Protein 1I7A (pdb70)

CATH classification: 2.30.29.30

Foldseek 3Di:
DDAPDKDWWWKWKDVTDTQAPDIWMWGWHQDVVVRFIWIWTADPPGTSGTGTQELPKAKADPDLQKIWIAGVVVGMIMMTGHPGSVVVVVVRVVSVVRRVSND/DDFPDKDWWFKWKDVIDGDEPDIWMWTWHQDPVVRFIWIWTAHPPGISGTATQELVKAWADPDLFKIKIARVVVRMIMMTGHPHSVRVVVVNVVSVVRNVSHD/DDFPDKDWWFKWKVVTDTDEPGIWMWTWHQPVVVGAIWIWTAHPPGTRGTATQELVWAKAAPDLFKIWTDGVVVRMIMMTGHPGSVRVVVVRVVSNVRHVPHD/DDFPDKDWWFKWKDVTDTQEPHTFMWTWHQPVPVRFIFIWTAHPPGISGTATQELVKAWADDDQQKIKIDGVVVRMIMMTGHPHSVVVVVVRVSSNVRHVVSD

Solvent-accessible surface area: 23258 Å² total

Radius of gyration: 25.82 Å; Cα contacts (8 Å, |Δi|>4): 892; chains: 5; bounding box: 64×58×63 Å

InterPro domains:
  IPR000697 WH1/EVH1 domain [PF00568] (4-106)
  IPR000697 WH1/EVH1 domain [PS50229] (1-110)
  IPR000697 WH1/EVH1 domain [SM00461] (1-107)
  IPR011993 PH-like domain superfamily [G3DSA:2.30.29.30] (1-115)
  IPR044100 Homer, EVH1 domain [cd01206] (3-111)
  IPR045027 Homer family [PTHR10918] (2-352)

Organism: Mus musculus (NCBI:txid10090)

GO terms:
  GO:0032426 stereocilium tip (C, IDA)
  GO:0007605 sensory perception of sound (P, IM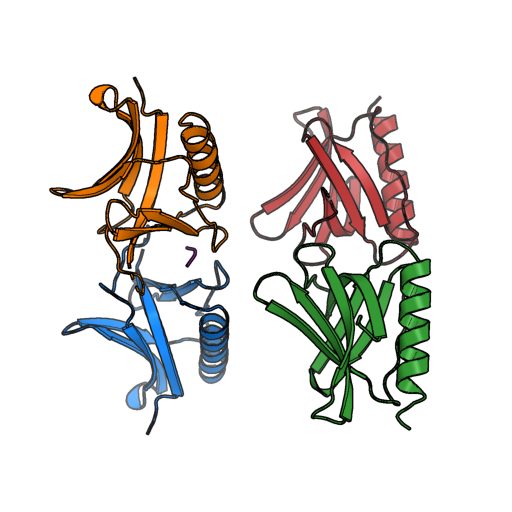P)
  GO:0045177 apical part of cell (C, IDA)
  GO:0003779 actin binding (F, IDA)
  GO:0030160 synaptic receptor adaptor activity (F, IDA)
  GO:0008277 regulation of G protein-coupled receptor signaling pathway (P, IDA)
  GO:0007216 G protein-coupled glutamate receptor signaling pathway (P, TAS)
  GO:0005737 cytoplasm (C, IMP)
  GO:0019722 calcium-mediated signaling (P, IMP)
  GO:0048148 behavioral response to cocaine (P, IMP)
  GO:0005515 protein binding (F, IPI)
  GO:0098978 glutamatergic synapse (C, IDA)
  GO:0014069 postsynaptic density (C, IDA)

Secondary structure (DSSP, 8-state):
---SEEEEEEEEE---EE--SS-EEEEEEEETTTTEEEEEEEETTEEEEEEEE-TT--EEESSSSEEEEEETTTTEEEEEE-SSHHHHHHHHHHHHHHHHHH-/---SEEEEEEEEE---EE-SSS-EEEEEEEETTTTEEEEEEEETTEEEEEEE--TT--EEE-SSSEEEEEEGGGTEEEEEE-SSHHHHHHHHHHHHHHHHTT-/---SEEEEEEEEE---EE-SSS-EEEEEEEETTTTEEEEEEEETTEEEEEEE--TT--EEEEETTEEEEEETTTTEEEEEEESSHHHHHHHHHHHHHHHTT--/---SEEEEEEEEE---EE-SSS-EEEEEEEETTTTEEEEEEEETTEEEEEEE--TT--EEE-SSSEEEEEETTTTEEEEEE-SSHHHHHHHHHHHHHHHHHH-/---

Sequence (415 aa):
EQPIFTTRAHVFQINWVPASKQAVTVSYFYDVTRNSYRIISVDGAKVIINSTITPNMTFTKTSQKFGQWADSRANTVFGLGFSSELQLTKFAEKFQEVREAAREQPIFTTRAHVFQINWVPASKQAVTVSYFYDVTRNSYRIISVDGAKVIINSTITPNMTFTKTSQKFGQWADSRANTVFGLGFSSELQLTKFAEKFQEVREAAREQPIFTTRAHVFQINWVPASKQAVTVSYFYDVTRNSYRIISVDGAKVIINSTITPNMTFTKTSQKFGQWADSRANTVFGLGFSSELQLTKFAEKFQEVREAAREQPIFTTRAHVFQINWVPASKQAVTVSYFYDVTRNSYRIISVDGAKVIINSTITPNMTFTKTSQKFGQWADSRANTVFGLGFSSELQLTKFAEKFQEVREAARFAF

Nearest PDB structures (foldseek):
  1i7a-assembly4_D  TM=1.002E+00  e=2.017E-18  Mus musculus
  5zz9-assembly3_C  TM=9.750E-01  e=4.667E-17  Mus musculus
  1ddw-assembly1_A  TM=9.774E-01  e=1.980E-15  Rattus norvegicus
  2p8v-assembly1_A  TM=9.793E-01  e=1.034E-14  Homo sapiens
  1ddv-assembly1_A  TM=9.913E-01  e=1.897E-14  Rattus norvegicus

B-factor: mean 44.27, std 12.74, range [18.17, 91.89]

Structure (mmCIF, N/CA/C/O backbone):
data_1I7A
#
_entry.id   1I7A
#
_cell.length_a   64.716
_cell.length_b   50.014
_cell.length_c   73.098
_cell.angle_alpha   90.00
_cell.angle_beta   101.19
_cell.angle_gamma   90.00
#
_symmetry.space_group_name_H-M   'P 1 21 1'
#
loop_
_entity.id
_entity.type
_entity.pdbx_description
1 polymer 'HOMER 2B'
2 polymer PHE-ALA-PHE
3 non-polymer 'CITRATE ANION'
4 non-polymer PHENYLALANINE
5 water water
#
loop_
_atom_site.group_PDB
_atom_site.id
_atom_site.type_symbol
_atom_site.label_atom_id
_atom_site.label_alt_id
_atom_site.label_comp_id
_atom_site.label_asym_id
_atom_site.label_entity_id
_atom_site.label_seq_id
_atom_site.pdbx_PDB_ins_code
_atom_site.Cartn_x
_atom_site.Cartn_y
_atom_site.Cartn_z
_atom_site.occupancy
_atom_site.B_iso_or_equiv
_atom_site.auth_seq_id
_atom_site.auth_comp_id
_atom_site.auth_asym_id
_atom_site.auth_atom_id
_atom_site.pdbx_PDB_model_num
ATOM 1 N N . GLU A 1 3 ? 36.807 -1.679 45.320 1.00 66.48 3 GLU A N 1
ATOM 2 C CA . GLU A 1 3 ? 36.651 -0.693 46.428 1.00 66.61 3 GLU A CA 1
ATOM 3 C C . GLU A 1 3 ? 35.349 0.095 46.304 1.00 66.85 3 GLU A C 1
ATOM 4 O O . GLU A 1 3 ? 34.788 0.548 47.300 1.00 66.70 3 GLU A O 1
ATOM 10 N N . GLN A 1 4 ? 34.873 0.263 45.075 1.00 66.44 4 GLN A N 1
ATOM 11 C CA . GLN A 1 4 ? 33.635 0.993 44.834 1.00 64.06 4 GLN A CA 1
ATOM 12 C C . GLN A 1 4 ? 32.543 -0.014 44.484 1.00 59.60 4 GLN A C 1
ATOM 13 O O . GLN A 1 4 ? 32.835 -1.118 44.025 1.00 60.98 4 GLN A O 1
ATOM 19 N N . PRO A 1 5 ? 31.269 0.348 44.704 1.00 54.83 5 PRO A N 1
ATOM 20 C CA . PRO A 1 5 ? 30.187 -0.584 44.378 1.00 50.81 5 PRO A CA 1
ATOM 21 C C . PRO A 1 5 ? 30.124 -0.801 42.870 1.00 48.22 5 PRO A C 1
ATOM 22 O O . PRO A 1 5 ? 30.686 -0.023 42.095 1.00 45.53 5 PRO A O 1
ATOM 26 N N . ILE A 1 6 ? 29.441 -1.859 42.459 1.00 45.46 6 ILE A N 1
ATOM 27 C CA . ILE A 1 6 ? 29.293 -2.146 41.043 1.00 44.63 6 ILE A CA 1
ATOM 28 C C . ILE A 1 6 ? 28.815 -0.859 40.384 1.00 43.40 6 ILE A C 1
ATOM 29 O O . ILE A 1 6 ? 29.324 -0.449 39.345 1.00 43.77 6 ILE A O 1
ATOM 34 N N . PHE A 1 7 ? 27.827 -0.228 41.011 1.00 41.76 7 PHE A N 1
ATOM 35 C CA . PHE A 1 7 ? 27.246 1.011 40.510 1.00 39.40 7 PHE A CA 1
ATOM 36 C C . PHE A 1 7 ? 26.647 1.791 41.676 1.00 39.24 7 PHE A C 1
ATOM 37 O O . PHE A 1 7 ? 26.094 1.204 42.607 1.00 38.42 7 PHE A O 1
ATOM 45 N N . THR A 1 8 ? 26.741 3.113 41.619 1.00 39.17 8 THR A N 1
ATOM 46 C CA . THR A 1 8 ? 26.199 3.946 42.681 1.00 40.92 8 THR A CA 1
ATOM 47 C C . THR A 1 8 ? 25.637 5.253 42.128 1.00 38.99 8 THR A C 1
ATOM 48 O O . THR A 1 8 ? 26.193 5.856 41.209 1.00 40.35 8 THR A O 1
ATOM 52 N N . THR A 1 9 ? 24.519 5.689 42.688 1.00 36.94 9 THR A N 1
ATOM 53 C CA . THR A 1 9 ? 23.892 6.909 42.222 1.00 33.60 9 THR A CA 1
ATOM 54 C C . THR A 1 9 ? 23.102 7.546 43.337 1.00 32.61 9 THR A C 1
ATOM 55 O O . THR A 1 9 ? 23.100 7.053 44.466 1.00 34.06 9 THR A O 1
ATOM 59 N N . ARG A 1 10 ? 22.436 8.648 43.018 1.00 33.61 10 ARG A N 1
ATOM 60 C CA . ARG A 1 10 ? 21.623 9.359 43.991 1.00 34.84 10 ARG A CA 1
ATOM 61 C C . ARG A 1 10 ? 20.259 9.706 43.416 1.00 33.81 10 ARG A C 1
ATOM 62 O O . ARG A 1 10 ? 20.143 10.144 42.271 1.00 36.69 10 ARG A O 1
ATOM 70 N N . ALA A 1 11 ? 19.224 9.498 44.218 1.00 29.96 11 ALA A N 1
ATOM 71 C CA . ALA A 1 11 ? 17.868 9.760 43.775 1.00 28.28 11 ALA A CA 1
ATOM 72 C C . ALA A 1 11 ? 16.895 9.813 44.937 1.00 27.37 11 ALA A C 1
ATOM 73 O O . ALA A 1 11 ? 17.260 9.572 46.090 1.00 25.69 11 ALA A O 1
ATOM 75 N N . HIS A 1 12 ? 15.649 10.131 44.607 1.00 25.24 12 HIS A N 1
ATOM 76 C CA . HIS A 1 12 ? 14.578 10.162 45.582 1.00 26.13 12 HIS A CA 1
ATOM 77 C C . HIS A 1 12 ? 13.891 8.795 45.513 1.00 27.51 12 HIS A C 1
ATOM 78 O O . HIS A 1 12 ? 13.645 8.239 44.421 1.00 22.61 12 HIS A O 1
ATOM 85 N N . VAL A 1 13 ? 13.589 8.260 46.690 1.00 27.94 13 VAL A N 1
ATOM 86 C CA . VAL A 1 13 ? 12.977 6.950 46.801 1.00 26.93 13 VAL A CA 1
ATOM 87 C C . VAL A 1 13 ? 11.513 6.998 47.203 1.00 29.98 13 VAL A C 1
ATOM 88 O O . VAL A 1 13 ? 11.141 7.713 48.125 1.00 26.40 13 VAL A O 1
ATOM 92 N N . PHE A 1 14 ? 10.690 6.235 46.484 1.00 29.93 14 PHE A N 1
ATOM 93 C CA . PHE A 1 14 ? 9.268 6.160 46.758 1.00 32.21 14 PHE A CA 1
ATOM 94 C C . PHE A 1 14 ? 8.862 4.694 46.854 1.00 35.14 14 PHE A C 1
ATOM 95 O O . PHE A 1 14 ? 9.549 3.829 46.319 1.00 34.98 14 PHE A O 1
ATOM 103 N N . GLN A 1 15 ? 7.754 4.413 47.536 1.00 36.34 15 GLN A N 1
ATOM 104 C CA . GLN A 1 15 ? 7.280 3.036 47.682 1.00 38.83 15 GLN A CA 1
ATOM 105 C C . GLN A 1 15 ? 5.798 3.011 47.475 1.00 38.25 15 GLN A C 1
ATOM 106 O O . GLN A 1 15 ? 5.137 4.039 47.596 1.00 36.82 15 GLN A O 1
ATOM 112 N N . ILE A 1 16 ? 5.280 1.820 47.197 1.00 38.64 16 ILE A N 1
ATOM 113 C CA . ILE A 1 16 ? 3.855 1.616 47.024 1.00 39.96 16 ILE A CA 1
ATOM 114 C C . ILE A 1 16 ? 3.319 0.916 48.273 1.00 42.43 16 ILE A C 1
ATOM 115 O O . ILE A 1 16 ? 3.611 -0.259 48.514 1.00 44.87 16 ILE A O 1
ATOM 120 N N . ASN A 1 23 ? -1.017 4.205 46.227 1.00 48.47 23 ASN A N 1
ATOM 121 C CA . ASN A 1 23 ? -0.323 5.271 45.512 1.00 45.35 23 ASN A CA 1
ATOM 122 C C . ASN A 1 23 ? 1.072 5.434 46.124 1.00 43.94 23 ASN A C 1
ATOM 123 O O . ASN A 1 23 ? 1.346 4.939 47.229 1.00 42.04 23 ASN A O 1
ATOM 128 N N . TRP A 1 24 ? 1.951 6.120 45.402 1.00 37.20 24 TRP A N 1
ATOM 129 C CA . TRP A 1 24 ? 3.312 6.339 45.868 1.00 34.58 24 TRP A CA 1
ATOM 130 C C . TRP A 1 24 ? 3.386 7.112 47.164 1.00 34.65 24 TRP A C 1
ATOM 131 O O . TRP A 1 24 ? 2.552 7.973 47.454 1.00 35.05 24 TRP A O 1
ATOM 142 N N . VAL A 1 25 ? 4.419 6.813 47.931 1.00 33.00 25 VAL A N 1
ATOM 143 C CA . VAL A 1 25 ? 4.658 7.486 49.192 1.00 35.55 25 VAL A CA 1
ATOM 144 C C . VAL A 1 25 ? 6.163 7.732 49.216 1.00 34.05 25 VAL A C 1
ATOM 145 O O . VAL A 1 25 ? 6.933 6.912 48.736 1.00 38.25 25 VAL A O 1
ATOM 149 N N . PRO A 1 26 ? 6.603 8.887 49.721 1.00 32.60 26 PRO A N 1
ATOM 150 C CA . PRO A 1 26 ? 8.049 9.097 49.730 1.00 31.02 26 PRO A CA 1
ATOM 151 C C . PRO A 1 26 ? 8.706 8.209 50.779 1.00 33.09 26 PRO A C 1
ATOM 152 O O . PRO A 1 26 ? 8.181 8.043 51.879 1.00 32.40 26 PRO A O 1
ATOM 156 N N . ALA A 1 27 ? 9.847 7.625 50.436 1.00 32.08 27 ALA A N 1
ATOM 157 C CA . ALA A 1 27 ? 10.548 6.752 51.370 1.00 34.29 27 ALA A CA 1
ATOM 158 C C . ALA A 1 27 ? 11.784 7.435 51.928 1.00 34.49 27 ALA A C 1
ATOM 159 O O . ALA A 1 27 ? 12.338 6.991 52.924 1.00 34.74 27 ALA A O 1
ATOM 161 N N . SER A 1 28 ? 12.213 8.514 51.278 1.00 37.54 28 SER A N 1
ATOM 162 C CA . SER A 1 28 ? 13.389 9.259 51.712 1.00 39.41 28 SER A CA 1
ATOM 163 C C . SER A 1 28 ? 13.070 10.756 51.793 1.00 41.84 28 SER A C 1
ATOM 164 O O . SER A 1 28 ? 12.561 11.354 50.845 1.00 41.15 28 SER A O 1
ATOM 167 N N . LYS A 1 29 ? 13.372 11.348 52.941 1.00 44.08 29 LYS A N 1
ATOM 168 C CA . LYS A 1 29 ? 13.122 12.764 53.174 1.00 43.84 29 LYS A CA 1
ATOM 169 C C . LYS A 1 29 ? 13.887 13.615 52.170 1.00 41.05 29 LYS A C 1
ATOM 170 O O . LYS A 1 29 ? 13.624 14.807 52.035 1.00 41.72 29 LYS A O 1
ATOM 176 N N . GLN A 1 30 ? 14.833 12.996 51.468 1.00 39.78 30 GLN A N 1
ATOM 177 C CA . GLN A 1 30 ? 15.651 13.693 50.476 1.00 38.59 30 GLN A CA 1
ATOM 178 C C . GLN A 1 30 ? 16.330 12.710 49.521 1.00 37.74 30 GLN A C 1
ATOM 179 O O . GLN A 1 30 ? 16.172 11.495 49.646 1.00 37.66 30 GLN A O 1
ATOM 185 N N . ALA A 1 31 ? 17.091 13.239 48.565 1.00 36.85 31 ALA A N 1
ATOM 186 C CA . ALA A 1 31 ? 17.807 12.387 47.620 1.00 36.56 31 ALA A CA 1
ATOM 187 C C . ALA A 1 31 ? 18.887 11.630 48.388 1.00 37.28 31 ALA A C 1
ATOM 188 O O . ALA A 1 31 ? 19.637 12.225 49.154 1.00 36.58 31 ALA A O 1
ATOM 190 N N . VAL A 1 32 ? 18.950 10.318 48.189 1.00 34.59 32 VAL A N 1
ATOM 191 C CA . VAL A 1 32 ? 19.931 9.493 48.875 1.00 32.94 32 VAL A CA 1
ATOM 192 C C . VAL A 1 32 ? 20.755 8.674 47.902 1.00 34.27 32 VAL A C 1
ATOM 193 O O . VAL A 1 32 ? 20.501 8.654 46.697 1.00 34.96 32 VAL A O 1
ATOM 197 N N . THR A 1 33 ? 21.744 7.978 48.443 1.00 32.86 33 THR A N 1
ATOM 198 C CA . THR A 1 33 ? 22.602 7.139 47.633 1.00 31.19 33 THR A CA 1
ATOM 199 C C . THR A 1 33 ? 21.909 5.800 47.438 1.00 27.92 33 THR A C 1
ATOM 200 O O . THR A 1 33 ? 21.310 5.279 48.366 1.00 26.68 33 THR A O 1
ATOM 204 N N . VAL A 1 34 ? 21.973 5.269 46.219 1.00 30.11 34 VAL A N 1
ATOM 205 C CA . VAL A 1 34 ? 21.399 3.961 45.886 1.00 25.76 34 VAL A CA 1
ATOM 206 C C . VAL A 1 34 ? 22.516 3.201 45.135 1.00 28.16 34 VAL A C 1
ATOM 207 O O . VAL A 1 34 ? 23.086 3.727 44.168 1.00 24.96 34 VAL A O 1
ATOM 211 N N . SER A 1 35 ? 22.828 1.979 45.582 1.00 25.34 35 SER A N 1
ATOM 212 C CA . SER A 1 35 ? 23.907 1.180 44.986 1.00 25.16 35 SER A CA 1
ATOM 213 C C . SER A 1 35 ? 23.625 -0.300 44.771 1.00 28.05 35 SER A C 1
ATOM 214 O O . SER A 1 35 ? 22.779 -0.905 45.447 1.00 26.74 35 SER A O 1
ATOM 217 N N . TYR A 1 36 ? 24.380 -0.882 43.839 1.00 27.57 36 TYR A N 1
ATOM 218 C CA . TYR A 1 36 ? 24.274 -2.304 43.530 1.00 28.21 36 TYR A CA 1
ATOM 219 C C . TYR A 1 36 ? 25.428 -3.036 44.211 1.00 27.47 36 TYR A C 1
ATOM 220 O O . TYR A 1 36 ? 26.573 -2.639 44.074 1.00 27.31 36 TYR A O 1
ATOM 229 N N . PHE A 1 37 ? 25.122 -4.104 44.936 1.00 27.99 37 PHE A N 1
ATOM 230 C CA . PHE A 1 37 ? 26.157 -4.885 45.604 1.00 29.82 37 PHE A CA 1
ATOM 231 C C . PHE A 1 37 ? 26.017 -6.350 45.248 1.00 30.32 37 PHE A C 1
ATOM 232 O O . PHE A 1 37 ? 24.925 -6.835 44.958 1.00 32.21 37 PHE A O 1
ATOM 240 N N . TYR A 1 38 ? 27.134 -7.060 45.265 1.00 30.82 38 TYR A N 1
ATOM 241 C CA . TYR A 1 38 ? 27.096 -8.473 44.974 1.00 32.24 38 TYR A CA 1
ATOM 242 C C . TYR A 1 38 ? 27.014 -9.222 46.309 1.00 32.11 38 TYR A C 1
ATOM 243 O O . TYR A 1 38 ? 27.939 -9.193 47.111 1.00 29.71 38 TYR A O 1
ATOM 252 N N . ASP A 1 39 ? 25.872 -9.858 46.545 1.00 35.89 39 ASP A N 1
ATOM 253 C CA . ASP A 1 39 ? 25.626 -10.622 47.759 1.00 38.16 39 ASP A CA 1
ATOM 254 C C . ASP A 1 39 ? 26.353 -11.959 47.632 1.00 41.32 39 ASP A C 1
ATOM 255 O O . ASP A 1 39 ? 25.845 -12.902 47.020 1.00 42.71 39 ASP A O 1
ATOM 260 N N . VAL A 1 40 ? 27.543 -12.027 48.216 1.00 43.32 40 VAL A N 1
ATOM 261 C CA . VAL A 1 40 ? 28.385 -13.219 48.168 1.00 45.27 40 VAL A CA 1
ATOM 262 C C . VAL A 1 40 ? 27.707 -14.510 48.606 1.00 45.81 40 VAL A C 1
ATOM 263 O O . VAL A 1 40 ? 27.598 -15.458 47.831 1.00 45.93 40 VAL A O 1
ATOM 267 N N . THR A 1 41 ? 27.269 -14.545 49.858 1.00 48.04 41 THR A N 1
ATOM 268 C CA . THR A 1 41 ? 26.640 -15.737 50.405 1.00 49.29 41 THR A CA 1
ATOM 269 C C . THR A 1 41 ? 25.398 -16.183 49.633 1.00 50.56 41 THR A C 1
ATOM 270 O O . THR A 1 41 ? 25.176 -17.382 49.457 1.00 53.11 41 THR A O 1
ATOM 274 N N . ARG A 1 42 ? 24.603 -15.229 49.152 1.00 47.93 42 ARG A N 1
ATOM 275 C CA . ARG A 1 42 ? 23.384 -15.564 48.423 1.00 45.65 42 ARG A CA 1
ATOM 276 C C . ARG A 1 42 ? 23.569 -15.798 46.925 1.00 42.01 42 ARG A C 1
ATOM 277 O O . ARG A 1 42 ? 22.660 -16.280 46.266 1.00 40.45 42 ARG A O 1
ATOM 285 N N . ASN A 1 43 ? 24.734 -15.454 46.385 1.00 43.30 43 ASN A N 1
ATOM 286 C CA . ASN A 1 43 ? 24.999 -15.652 44.957 1.00 44.12 43 ASN A CA 1
ATOM 287 C C . ASN A 1 43 ? 24.016 -14.876 44.080 1.00 42.59 43 ASN A C 1
ATOM 288 O O . ASN A 1 43 ? 23.434 -15.411 43.136 1.00 44.79 43 ASN A O 1
ATOM 293 N N . SER A 1 44 ? 23.835 -13.606 44.405 1.00 40.49 44 SER A N 1
ATOM 294 C CA . SER A 1 44 ? 22.937 -12.750 43.655 1.00 35.88 44 SER A CA 1
ATOM 295 C C . SER A 1 44 ? 23.285 -11.299 43.928 1.00 35.22 44 SER A C 1
ATOM 296 O O . SER A 1 44 ? 24.105 -11.000 44.808 1.00 29.35 44 SER A O 1
ATOM 299 N N . TYR A 1 45 ? 22.675 -10.400 43.162 1.00 32.61 45 TYR A N 1
ATOM 300 C CA . TYR A 1 45 ? 22.914 -8.982 43.343 1.00 30.56 45 TYR A CA 1
ATOM 301 C C . TYR A 1 45 ? 21.780 -8.341 44.122 1.00 30.59 45 TYR A C 1
ATOM 302 O O . TYR A 1 45 ? 20.621 -8.762 44.037 1.00 28.08 45 TYR A O 1
ATOM 311 N N . ARG A 1 46 ? 22.120 -7.321 44.897 1.00 26.55 46 ARG A N 1
ATOM 312 C CA . ARG A 1 46 ? 21.114 -6.636 45.689 1.00 25.25 46 ARG A CA 1
ATOM 313 C C . ARG A 1 46 ? 21.288 -5.136 45.593 1.00 23.47 46 ARG A C 1
ATOM 314 O O . ARG A 1 46 ? 22.402 -4.639 45.610 1.00 21.58 46 ARG A O 1
ATOM 322 N N . ILE A 1 47 ? 20.173 -4.428 45.469 1.00 22.66 47 ILE A N 1
ATOM 323 C CA . ILE A 1 47 ? 20.186 -2.985 45.425 1.00 23.06 47 ILE A CA 1
ATOM 324 C C . ILE A 1 47 ? 19.958 -2.507 46.866 1.00 23.44 47 ILE A C 1
ATOM 325 O O . ILE A 1 47 ? 18.939 -2.829 47.483 1.00 22.12 47 ILE A O 1
ATOM 330 N N . ILE A 1 48 ? 20.905 -1.740 47.399 1.00 22.69 48 ILE A N 1
ATOM 331 C CA . ILE A 1 48 ? 20.784 -1.266 48.781 1.00 24.47 48 ILE A CA 1
ATOM 332 C C . ILE A 1 48 ? 20.874 0.244 48.908 1.00 21.90 48 ILE A C 1
ATOM 333 O O . ILE A 1 48 ? 21.764 0.864 48.349 1.00 23.59 48 ILE A O 1
ATOM 338 N N . SER A 1 49 ? 19.954 0.823 49.672 1.00 25.65 49 SER A N 1
ATOM 339 C CA . SER A 1 49 ? 19.910 2.273 49.896 1.00 23.77 49 SER A CA 1
ATOM 340 C C . SER A 1 49 ? 19.548 2.536 51.353 1.00 22.34 49 SER A C 1
ATOM 341 O O . SER A 1 49 ? 18.552 2.013 51.842 1.00 23.04 49 SER A O 1
ATOM 344 N N . VAL A 1 50 ? 20.365 3.311 52.056 1.00 25.44 50 VAL A N 1
ATOM 345 C CA . VAL A 1 50 ? 20.057 3.615 53.459 1.00 30.17 50 VAL A CA 1
ATOM 346 C C . VAL A 1 50 ? 19.896 5.123 53.657 1.00 34.60 50 VAL A C 1
ATOM 347 O O . VAL A 1 50 ? 20.427 5.932 52.889 1.00 32.22 50 VAL A O 1
ATOM 351 N N . ASP A 1 51 ? 19.141 5.485 54.686 1.00 38.71 51 ASP A N 1
ATOM 352 C CA . ASP A 1 51 ? 18.898 6.881 55.011 1.00 41.92 51 ASP A CA 1
ATOM 353 C C . ASP A 1 51 ? 18.786 6.974 56.524 1.00 41.60 51 ASP A C 1
ATOM 354 O O . ASP A 1 51 ? 17.745 6.660 57.102 1.00 41.28 51 ASP A O 1
ATOM 359 N N . GLY A 1 52 ? 19.871 7.395 57.164 1.00 40.05 52 GLY A N 1
ATOM 360 C CA . GLY A 1 52 ? 19.865 7.485 58.610 1.00 39.24 52 GLY A CA 1
ATOM 361 C C . GLY A 1 52 ? 19.993 6.099 59.218 1.00 38.61 52 GLY A C 1
ATOM 362 O O . GLY A 1 52 ? 20.913 5.350 58.882 1.00 38.60 52 GLY A O 1
ATOM 363 N N . ALA A 1 53 ? 19.063 5.758 60.104 1.00 37.59 53 ALA A N 1
ATOM 364 C CA . ALA A 1 53 ? 19.054 4.463 60.772 1.00 34.45 53 ALA A CA 1
ATOM 365 C C . ALA A 1 53 ? 18.207 3.460 60.011 1.00 33.70 53 ALA A C 1
ATOM 366 O O . ALA A 1 53 ? 18.048 2.315 60.433 1.00 30.87 53 ALA A O 1
ATOM 368 N N . LYS A 1 54 ? 17.660 3.884 58.883 1.00 35.05 54 LYS A N 1
ATOM 369 C CA . LYS A 1 54 ? 16.815 2.994 58.109 1.00 37.40 54 LYS A CA 1
ATOM 370 C C . LYS A 1 54 ? 17.386 2.557 56.767 1.00 34.96 54 LYS A C 1
ATOM 371 O O . LYS A 1 54 ? 18.081 3.324 56.101 1.00 35.88 54 LYS A O 1
ATOM 377 N N . VAL A 1 55 ? 17.134 1.298 56.406 1.00 34.58 55 VAL A N 1
ATOM 378 C CA . VAL A 1 55 ? 17.546 0.780 55.105 1.00 30.95 55 VAL A CA 1
ATOM 379 C C . VAL A 1 55 ? 16.209 0.776 54.398 1.00 30.44 55 VAL A C 1
ATOM 380 O O . VAL A 1 55 ? 15.303 0.032 54.781 1.00 28.27 55 VAL A O 1
ATOM 384 N N . ILE A 1 56 ? 16.079 1.647 53.401 1.00 31.69 56 ILE A N 1
ATOM 385 C CA . ILE A 1 56 ? 14.835 1.810 52.665 1.00 31.48 56 ILE A CA 1
ATOM 386 C C . ILE A 1 56 ? 14.702 0.939 51.438 1.00 30.89 56 ILE A C 1
ATOM 387 O O . ILE A 1 56 ? 13.598 0.739 50.933 1.00 31.47 56 ILE A O 1
ATOM 392 N N . ILE A 1 57 ? 15.828 0.431 50.952 1.00 27.72 57 ILE A N 1
ATOM 393 C CA . ILE A 1 57 ? 15.820 -0.477 49.807 1.00 26.44 57 ILE A CA 1
ATOM 394 C C . ILE A 1 57 ? 16.810 -1.597 50.106 1.00 28.25 57 ILE A C 1
ATOM 395 O O . ILE A 1 57 ? 17.975 -1.331 50.425 1.00 27.60 57 ILE A O 1
ATOM 400 N N . ASN A 1 58 ? 16.348 -2.840 50.004 1.00 28.32 58 ASN A N 1
ATOM 401 C CA . ASN A 1 58 ? 17.196 -4.003 50.246 1.00 30.13 58 ASN A CA 1
ATOM 402 C C . ASN A 1 58 ? 16.627 -5.031 49.284 1.00 28.27 58 ASN A C 1
ATOM 403 O O . ASN A 1 58 ? 16.098 -6.057 49.696 1.00 26.52 58 ASN A O 1
ATOM 408 N N . SER A 1 59 ? 16.771 -4.739 47.994 1.00 29.12 59 SER A N 1
ATOM 409 C CA . SER A 1 59 ? 16.187 -5.543 46.935 1.00 25.38 59 SER A CA 1
ATOM 410 C C . SER A 1 59 ? 17.110 -6.445 46.127 1.00 24.93 59 SER A C 1
ATOM 411 O O . SER A 1 59 ? 18.053 -5.978 45.500 1.00 25.71 59 SER A O 1
ATOM 414 N N . THR A 1 60 ? 16.806 -7.744 46.131 1.00 26.19 60 THR A N 1
ATOM 415 C CA . THR A 1 60 ? 17.588 -8.734 45.387 1.00 23.78 60 THR A CA 1
ATOM 416 C C . THR A 1 60 ? 17.067 -8.732 43.969 1.00 27.10 60 THR A C 1
ATOM 417 O O . THR A 1 60 ? 15.862 -8.830 43.757 1.00 23.85 60 THR A O 1
ATOM 421 N N . ILE A 1 61 ? 17.959 -8.635 42.993 1.00 29.15 61 ILE A N 1
ATOM 422 C CA . ILE A 1 61 ? 17.509 -8.613 41.608 1.00 33.73 61 ILE A CA 1
ATOM 423 C C . ILE A 1 61 ? 17.447 -9.997 40.977 1.00 38.56 61 ILE A C 1
ATOM 424 O O . ILE A 1 61 ? 18.4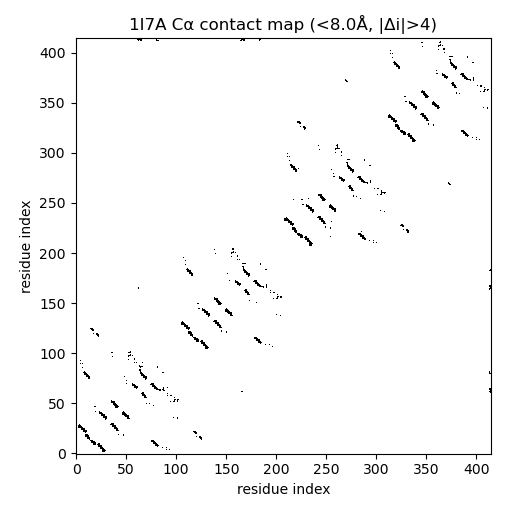64 -10.669 40.825 1.00 38.38 61 ILE A O 1
ATOM 429 N N . THR A 1 62 ? 16.250 -10.427 40.599 1.00 42.01 62 THR A N 1
ATOM 430 C CA . THR A 1 62 ? 16.122 -11.731 39.968 1.00 42.63 62 THR A CA 1
ATOM 431 C C . THR A 1 62 ? 15.786 -11.580 38.490 1.00 43.16 62 THR A C 1
ATOM 432 O O . THR A 1 62 ? 15.385 -10.510 38.033 1.00 42.16 62 THR A O 1
ATOM 436 N N . PRO A 1 63 ? 15.972 -12.654 37.714 1.00 45.81 63 PRO A N 1
ATOM 437 C CA . PRO A 1 63 ? 15.695 -12.661 36.273 1.00 45.97 63 PRO A CA 1
ATOM 438 C C . PRO A 1 63 ? 14.296 -12.228 35.843 1.00 43.39 63 PRO A C 1
ATOM 439 O O . PRO A 1 63 ? 14.150 -11.471 34.893 1.00 46.10 63 PRO A O 1
ATOM 443 N N . ASN A 1 64 ? 13.274 -12.706 36.539 1.00 44.20 64 ASN A N 1
ATOM 444 C CA . ASN A 1 64 ? 11.893 -12.377 36.198 1.00 44.95 64 ASN A CA 1
ATOM 445 C C . ASN A 1 64 ? 11.467 -11.003 36.693 1.00 44.20 64 ASN A C 1
ATOM 446 O O . ASN A 1 64 ? 10.284 -10.661 36.636 1.00 42.52 64 ASN A O 1
ATOM 451 N N . MET A 1 65 ? 12.415 -10.223 37.205 1.00 42.96 65 MET A N 1
ATOM 452 C CA . MET A 1 65 ? 12.093 -8.884 37.682 1.00 40.07 65 MET A CA 1
ATOM 453 C C . MET A 1 65 ? 12.339 -7.911 36.546 1.00 38.69 65 MET A C 1
ATOM 454 O O . MET A 1 65 ? 13.153 -8.185 35.669 1.00 40.41 65 MET A O 1
ATOM 459 N N . THR A 1 66 ? 11.631 -6.787 36.546 1.00 35.18 66 THR A N 1
ATOM 460 C CA . THR A 1 66 ? 11.799 -5.808 35.485 1.00 36.21 66 THR A CA 1
ATOM 461 C C . THR A 1 66 ? 11.791 -4.356 35.963 1.00 34.44 66 THR A C 1
ATOM 462 O O . THR A 1 66 ? 11.034 -3.976 36.860 1.00 33.89 66 THR A O 1
ATOM 466 N N . PHE A 1 67 ? 12.660 -3.552 35.366 1.00 31.58 67 PHE A N 1
ATOM 467 C CA . PHE A 1 67 ? 12.734 -2.139 35.695 1.00 31.20 67 PHE A CA 1
ATOM 468 C C . PHE A 1 67 ? 12.073 -1.392 34.547 1.00 32.33 67 PHE A C 1
ATOM 469 O O . PHE A 1 67 ? 12.474 -1.539 33.388 1.00 31.96 67 PHE A O 1
ATOM 477 N N . THR A 1 68 ? 11.060 -0.599 34.872 1.00 33.60 68 THR A N 1
ATOM 478 C CA . THR A 1 68 ? 10.347 0.184 33.874 1.00 35.05 68 THR A CA 1
ATOM 479 C C . THR A 1 68 ? 10.537 1.693 34.047 1.00 38.04 68 THR A C 1
ATOM 480 O O . THR A 1 68 ? 10.368 2.236 35.146 1.00 37.55 68 THR A O 1
ATOM 484 N N . LYS A 1 69 ? 10.903 2.363 32.958 1.00 39.64 69 LYS A N 1
ATOM 485 C CA . LYS A 1 69 ? 11.050 3.808 32.970 1.00 44.39 69 LYS A CA 1
ATOM 486 C C . LYS A 1 69 ? 9.670 4.363 32.648 1.00 45.79 69 LYS A C 1
ATOM 487 O O . LYS A 1 69 ? 9.234 4.303 31.501 1.00 50.02 69 LYS A O 1
ATOM 493 N N . THR A 1 70 ? 8.974 4.888 33.645 1.00 45.79 70 THR A N 1
ATOM 494 C CA . THR A 1 70 ? 7.651 5.451 33.405 1.00 47.55 70 THR A CA 1
ATOM 495 C C . THR A 1 70 ? 7.806 6.929 33.042 1.00 48.31 70 THR A C 1
ATOM 496 O O . THR A 1 70 ? 6.838 7.689 32.988 1.00 48.07 70 THR A O 1
ATOM 500 N N . SER A 1 71 ? 9.047 7.316 32.782 1.00 48.70 71 SER A N 1
ATOM 501 C CA . SER A 1 71 ? 9.389 8.682 32.427 1.00 48.78 71 SER A CA 1
ATOM 502 C C . SER A 1 71 ? 10.884 8.660 32.170 1.00 50.24 71 SER A C 1
ATOM 503 O O . SER A 1 71 ? 11.524 7.631 32.382 1.00 52.65 71 SER A O 1
ATOM 506 N N . GLN A 1 72 ? 11.456 9.763 31.699 1.00 51.46 72 GLN A N 1
ATOM 507 C CA . GLN A 1 72 ? 12.891 9.762 31.446 1.00 50.59 72 GLN A CA 1
ATOM 508 C C . GLN A 1 72 ? 13.700 10.237 32.646 1.00 47.81 72 GLN A C 1
ATOM 509 O O . GLN A 1 72 ? 14.895 10.478 32.538 1.00 49.95 72 GLN A O 1
ATOM 515 N N . LYS A 1 73 ? 13.040 10.360 33.794 1.00 45.07 73 LYS A N 1
ATOM 516 C CA . LYS A 1 73 ? 13.709 10.748 35.034 1.00 41.31 73 LYS A CA 1
ATOM 517 C C . LYS A 1 73 ? 13.132 9.969 36.208 1.00 38.28 73 LYS A C 1
ATOM 518 O O . LYS A 1 73 ? 13.477 10.218 37.360 1.00 35.53 73 LYS A O 1
ATOM 524 N N . PHE A 1 74 ? 12.251 9.021 35.905 1.00 31.95 74 PHE A N 1
ATOM 525 C CA . PHE A 1 74 ? 11.637 8.209 36.939 1.00 30.67 74 PHE A CA 1
ATOM 526 C C . PHE A 1 74 ? 11.519 6.762 36.435 1.00 33.44 74 PHE A C 1
ATOM 527 O O . PHE A 1 74 ? 11.193 6.519 35.262 1.00 30.40 74 PHE A O 1
ATOM 535 N N . GLY A 1 75 ? 11.788 5.811 37.325 1.00 31.48 75 GLY A N 1
ATOM 536 C CA . GLY A 1 75 ? 11.711 4.402 36.973 1.00 31.34 75 GLY A CA 1
ATOM 537 C C . GLY A 1 75 ? 11.257 3.575 38.160 1.00 30.62 75 GLY A C 1
ATOM 538 O O . GLY A 1 75 ? 11.319 4.048 39.300 1.00 29.58 75 GLY A O 1
ATOM 539 N N . GLN A 1 76 ? 10.821 2.341 37.907 1.00 29.85 76 GLN A N 1
ATOM 540 C CA . GLN A 1 76 ? 10.321 1.478 38.972 1.00 28.06 76 GLN A CA 1
ATOM 541 C C . GLN A 1 76 ? 10.475 -0.027 38.721 1.00 30.32 76 GLN A C 1
ATOM 542 O O . GLN A 1 76 ? 10.684 -0.478 37.597 1.00 27.35 76 GLN A O 1
ATOM 548 N N . TRP A 1 77 ? 10.360 -0.798 39.793 1.00 30.26 77 TRP A N 1
ATOM 549 C CA . TRP A 1 77 ? 10.451 -2.241 39.701 1.00 29.69 77 TRP A CA 1
ATOM 550 C C . TRP A 1 77 ? 9.710 -2.850 40.873 1.00 29.85 77 TRP A C 1
ATOM 551 O O . TRP A 1 77 ? 9.674 -2.281 41.961 1.00 27.56 77 TRP A O 1
ATOM 562 N N . ALA A 1 78 ? 9.080 -3.993 40.629 1.00 30.62 78 ALA A N 1
ATOM 563 C CA . ALA A 1 78 ? 8.322 -4.693 41.661 1.00 33.42 78 ALA A CA 1
ATOM 564 C C . ALA A 1 78 ? 9.190 -5.706 42.405 1.00 33.50 78 ALA A C 1
ATOM 565 O O . ALA A 1 78 ? 10.028 -6.382 41.808 1.00 35.28 78 ALA A O 1
ATOM 567 N N . ASP A 1 79 ? 8.975 -5.821 43.708 1.00 35.53 79 ASP A N 1
ATOM 568 C CA . ASP A 1 79 ? 9.738 -6.754 44.514 1.00 35.88 79 ASP A CA 1
ATOM 569 C C . ASP A 1 79 ? 8.773 -7.614 45.321 1.00 38.76 79 ASP A C 1
ATOM 570 O O . ASP A 1 79 ? 8.240 -7.177 46.344 1.00 34.41 79 ASP A O 1
ATOM 575 N N . SER A 1 80 ? 8.562 -8.841 44.848 1.00 40.37 80 SER A N 1
ATOM 576 C CA . SER A 1 80 ? 7.659 -9.788 45.487 1.00 43.14 80 SER A CA 1
ATOM 577 C C . SER A 1 80 ? 8.093 -10.172 46.896 1.00 45.22 80 SER A C 1
ATOM 578 O O . SER A 1 80 ? 7.269 -10.223 47.810 1.00 46.46 80 SER A O 1
ATOM 581 N N . ARG A 1 81 ? 9.379 -10.452 47.075 1.00 46.76 81 ARG A N 1
ATOM 582 C CA . ARG A 1 81 ? 9.880 -10.836 48.391 1.00 49.46 81 ARG A CA 1
ATOM 583 C C . ARG A 1 81 ? 9.527 -9.786 49.429 1.00 49.64 81 ARG A C 1
ATOM 584 O O . ARG A 1 81 ? 8.900 -10.094 50.443 1.00 50.64 81 ARG A O 1
ATOM 592 N N . ALA A 1 82 ? 9.937 -8.544 49.178 1.00 50.53 82 ALA A N 1
ATOM 593 C CA . ALA A 1 82 ? 9.651 -7.454 50.105 1.00 48.22 82 ALA A CA 1
ATOM 594 C C . ALA A 1 82 ? 8.189 -7.087 49.968 1.00 48.29 82 ALA A C 1
ATOM 595 O O . ALA A 1 82 ? 7.623 -6.408 50.821 1.00 49.15 82 ALA A O 1
ATOM 597 N N . ASN A 1 83 ? 7.575 -7.554 48.887 1.00 48.54 83 ASN A N 1
ATOM 598 C CA . ASN A 1 83 ? 6.169 -7.272 48.633 1.00 48.65 83 ASN A CA 1
ATOM 599 C C . ASN A 1 83 ? 5.948 -5.771 48.650 1.00 47.30 83 ASN A C 1
ATOM 600 O O . ASN A 1 83 ? 5.345 -5.225 49.572 1.00 48.08 83 ASN A O 1
ATOM 605 N N . THR A 1 84 ? 6.463 -5.114 47.618 1.00 46.06 84 THR A N 1
ATOM 606 C CA . THR A 1 84 ? 6.340 -3.674 47.462 1.00 44.56 84 THR A CA 1
ATOM 607 C C . THR A 1 84 ? 6.987 -3.236 46.157 1.00 40.71 84 THR A C 1
ATOM 608 O O . THR A 1 84 ? 7.822 -3.945 45.598 1.00 38.56 84 THR A O 1
ATOM 612 N N . VAL A 1 85 ? 6.576 -2.075 45.664 1.00 35.56 85 VAL A N 1
ATOM 613 C CA . VAL A 1 85 ? 7.142 -1.523 44.442 1.00 34.90 85 VAL A CA 1
ATOM 614 C C . VAL A 1 85 ? 8.006 -0.332 44.864 1.00 35.55 85 VAL A C 1
ATOM 615 O O . VAL A 1 85 ? 7.617 0.447 45.736 1.00 32.09 85 VAL A O 1
ATOM 619 N N . PHE A 1 86 ? 9.191 -0.228 44.266 1.00 34.14 86 PHE A N 1
ATOM 620 C CA . PHE A 1 86 ? 10.129 0.844 44.554 1.00 31.56 86 PHE A CA 1
ATOM 621 C C . PHE A 1 86 ? 10.186 1.760 43.343 1.00 34.29 86 PHE A C 1
ATOM 622 O O . PHE A 1 86 ? 10.196 1.289 42.198 1.00 31.80 86 PHE A O 1
ATOM 630 N N . GLY A 1 87 ? 10.246 3.065 43.601 1.00 30.71 87 GLY A N 1
ATOM 631 C CA . GLY A 1 87 ? 10.350 4.031 42.524 1.00 28.29 87 GLY A CA 1
ATOM 632 C C . GLY A 1 87 ? 11.489 4.992 42.820 1.00 27.25 87 GLY A C 1
ATOM 633 O O . GLY A 1 87 ? 11.634 5.465 43.953 1.00 31.08 87 GLY A O 1
ATOM 634 N N . LEU A 1 88 ? 12.303 5.279 41.817 1.00 26.27 88 LEU A N 1
ATOM 635 C CA . LEU A 1 88 ? 13.419 6.193 41.989 1.00 29.69 88 LEU A CA 1
ATOM 636 C C . LEU A 1 88 ? 13.238 7.431 41.134 1.00 30.84 88 LEU A C 1
ATOM 637 O O . LEU A 1 88 ? 12.893 7.326 39.961 1.00 30.52 88 LEU A O 1
ATOM 642 N N . GLY A 1 89 ? 13.470 8.605 41.716 1.00 31.14 89 GLY A N 1
ATOM 643 C CA . GLY A 1 89 ? 13.358 9.834 40.942 1.00 29.50 89 GLY A CA 1
ATOM 644 C C . GLY A 1 89 ? 14.750 10.412 40.724 1.00 30.36 89 GLY A C 1
ATOM 645 O O . GLY A 1 89 ? 15.452 10.704 41.692 1.00 28.32 89 GLY A O 1
ATOM 646 N N . PHE A 1 90 ? 15.161 10.576 39.470 1.00 28.86 90 PHE A N 1
ATOM 647 C CA . PHE A 1 90 ? 16.484 11.117 39.188 1.00 32.54 90 PHE A CA 1
ATOM 648 C C . PHE A 1 90 ? 16.466 12.598 38.798 1.00 35.72 90 PHE A C 1
ATOM 649 O O . PHE A 1 90 ? 15.443 13.131 38.376 1.00 34.37 90 PHE A O 1
ATOM 657 N N . SER A 1 91 ? 17.606 13.263 38.956 1.00 38.09 91 SER A N 1
ATOM 658 C CA . SER A 1 91 ? 17.707 14.676 38.609 1.00 40.34 91 SER A CA 1
ATOM 659 C C . SER A 1 91 ? 18.108 14.820 37.142 1.00 42.23 91 SER A C 1
ATOM 660 O O . SER A 1 91 ? 18.132 15.928 36.604 1.00 44.51 91 SER A O 1
ATOM 663 N N . SER A 1 92 ? 18.418 13.697 36.498 1.00 40.76 92 SER A N 1
ATOM 664 C CA . SER A 1 92 ? 18.809 13.716 35.090 1.00 43.78 92 SER A CA 1
ATOM 665 C C . SER A 1 92 ? 18.513 12.400 34.375 1.00 44.62 92 SER A C 1
ATOM 666 O O . SER A 1 92 ? 18.609 11.316 34.960 1.00 44.51 92 SER A O 1
ATOM 669 N N . GLU A 1 93 ? 18.172 12.508 33.096 1.00 44.87 93 GLU A N 1
ATOM 670 C CA . GLU A 1 93 ? 17.869 11.343 32.278 1.00 44.35 93 GLU A CA 1
ATOM 671 C C . GLU A 1 93 ? 19.060 10.399 32.226 1.00 41.14 93 GLU A C 1
ATOM 672 O O . GLU A 1 93 ? 18.899 9.179 32.243 1.00 37.03 93 GLU A O 1
ATOM 678 N N . LEU A 1 94 ? 20.257 10.970 32.162 1.00 41.23 94 LEU A N 1
ATOM 679 C CA . LEU A 1 94 ? 21.470 10.164 32.100 1.00 43.98 94 LEU A CA 1
ATOM 680 C C . LEU A 1 94 ? 21.603 9.225 33.294 1.00 45.59 94 LEU A C 1
ATOM 681 O O . LEU A 1 94 ? 21.967 8.063 33.125 1.00 48.03 94 LEU A O 1
ATOM 686 N N . GLN A 1 95 ? 21.315 9.711 34.501 1.00 44.82 95 GLN A N 1
ATOM 687 C CA . GLN A 1 95 ? 21.413 8.848 35.677 1.00 44.13 95 GLN A CA 1
ATOM 688 C C . GLN A 1 95 ? 20.421 7.691 35.538 1.00 42.90 95 GLN A C 1
ATOM 689 O O . GLN A 1 95 ? 20.790 6.522 35.678 1.00 41.12 95 GLN A O 1
ATOM 695 N N . LEU A 1 96 ? 19.164 8.022 35.255 1.00 40.39 96 LEU A N 1
ATOM 696 C CA . LEU A 1 96 ? 18.125 7.012 35.068 1.00 40.78 96 LEU A CA 1
ATOM 697 C C . LEU A 1 96 ? 18.566 5.988 34.012 1.00 41.20 96 LEU A C 1
ATOM 698 O O . LEU A 1 96 ? 18.374 4.780 34.180 1.00 39.32 96 LEU A O 1
ATOM 703 N N . THR A 1 97 ? 19.158 6.485 32.927 1.00 39.98 97 THR A N 1
ATOM 704 C CA . THR A 1 97 ? 19.614 5.634 31.835 1.00 39.91 97 THR A CA 1
ATOM 705 C C . THR A 1 97 ? 20.714 4.677 32.263 1.00 40.31 97 THR A C 1
ATOM 706 O O . THR A 1 97 ? 20.728 3.507 31.867 1.00 42.66 97 THR A O 1
ATOM 710 N N . LYS A 1 98 ? 21.640 5.170 33.075 1.00 41.02 98 LYS A N 1
ATOM 711 C CA . LYS A 1 98 ? 22.734 4.334 33.535 1.00 39.93 98 LYS A CA 1
ATOM 712 C C . LYS A 1 98 ? 22.242 3.333 34.585 1.00 38.33 98 LYS A C 1
ATOM 713 O O . LYS A 1 98 ? 22.740 2.211 34.661 1.00 40.43 98 LYS A O 1
ATOM 719 N N . PHE A 1 99 ? 21.245 3.726 35.373 1.00 36.82 99 PHE A N 1
ATOM 720 C CA . PHE A 1 99 ? 20.699 2.839 36.403 1.00 35.25 99 PHE A CA 1
ATOM 721 C C . PHE A 1 99 ? 19.932 1.679 35.774 1.00 36.66 99 PHE A C 1
ATOM 722 O O . PHE A 1 99 ? 20.066 0.525 36.198 1.00 36.29 99 PHE A O 1
ATOM 730 N N . ALA A 1 100 ? 19.113 1.998 34.773 1.00 35.39 100 ALA A N 1
ATOM 731 C CA . ALA A 1 100 ? 18.307 0.990 34.097 1.00 34.51 100 ALA A CA 1
ATOM 732 C C . ALA A 1 100 ? 19.195 0.031 33.335 1.00 35.85 100 ALA A C 1
ATOM 733 O O . ALA A 1 100 ? 18.853 -1.138 33.161 1.00 39.52 100 ALA A O 1
ATOM 735 N N . GLU A 1 101 ? 20.333 0.537 32.877 1.00 36.85 101 GLU A N 1
ATOM 736 C CA . GLU A 1 101 ? 21.294 -0.259 32.131 1.00 39.99 101 GLU A CA 1
ATOM 737 C C . GLU A 1 101 ? 21.881 -1.302 33.077 1.00 39.27 101 GLU A C 1
ATOM 738 O O . GLU A 1 101 ? 21.847 -2.498 32.791 1.00 40.28 101 GLU A O 1
ATOM 744 N N . LYS A 1 102 ? 22.411 -0.847 34.212 1.00 37.68 102 LYS A N 1
ATOM 745 C CA . LYS A 1 102 ? 22.981 -1.766 35.193 1.00 36.14 102 LYS A CA 1
ATOM 746 C C . LYS A 1 102 ? 21.947 -2.782 35.641 1.00 33.26 102 LYS A C 1
ATOM 747 O O . LYS A 1 102 ? 22.267 -3.947 35.843 1.00 33.24 102 LYS A O 1
ATOM 753 N N . PHE A 1 103 ? 20.702 -2.348 35.791 1.00 32.02 103 PHE A N 1
ATOM 754 C CA . PHE A 1 103 ? 19.652 -3.262 36.221 1.00 31.51 103 PHE A CA 1
ATOM 755 C C . PHE A 1 103 ? 19.569 -4.442 35.233 1.00 34.78 103 PHE A C 1
ATOM 756 O O . PHE A 1 103 ? 19.535 -5.614 35.642 1.00 30.71 103 PHE A O 1
ATOM 764 N N . GLN A 1 104 ? 19.566 -4.136 33.936 1.00 39.51 104 GLN A N 1
ATOM 765 C CA . GLN A 1 104 ? 19.492 -5.180 32.910 1.00 42.11 104 GLN A CA 1
ATOM 766 C C . GLN A 1 104 ? 20.684 -6.128 32.989 1.00 42.64 104 GLN A C 1
ATOM 767 O O . GLN A 1 104 ? 20.514 -7.345 33.043 1.00 43.26 104 GLN A O 1
ATOM 773 N N . GLU A 1 105 ? 21.892 -5.573 32.989 1.00 42.57 105 GLU A N 1
ATOM 774 C CA . GLU A 1 105 ? 23.084 -6.405 33.069 1.00 43.65 105 GLU A CA 1
ATOM 775 C C . GLU A 1 105 ? 22.973 -7.308 34.284 1.00 45.18 105 GLU A C 1
ATOM 776 O O . GLU A 1 105 ? 23.017 -8.535 34.173 1.00 48.76 105 GLU A O 1
ATOM 782 N N . VAL A 1 106 ? 22.823 -6.692 35.452 1.00 41.71 106 VAL A N 1
ATOM 783 C CA . VAL A 1 106 ? 22.703 -7.450 36.686 1.00 39.55 106 VAL A CA 1
ATOM 784 C C . VAL A 1 106 ? 21.689 -8.590 36.563 1.00 41.12 106 VAL A C 1
ATOM 785 O O . VAL A 1 106 ? 21.932 -9.696 37.040 1.00 38.40 106 VAL A O 1
ATOM 789 N N . ARG A 1 107 ? 20.559 -8.323 35.921 1.00 42.15 107 ARG A N 1
ATOM 790 C CA . ARG A 1 107 ? 19.540 -9.352 35.766 1.00 48.04 107 ARG A CA 1
ATOM 791 C C . ARG A 1 107 ? 20.064 -10.458 34.838 1.00 49.80 107 ARG A C 1
ATOM 792 O O . ARG A 1 107 ? 19.823 -11.643 35.070 1.00 48.67 107 ARG A O 1
ATOM 800 N N . GLU A 1 108 ? 20.798 -10.071 33.800 1.00 52.39 108 GLU A N 1
ATOM 801 C CA . GLU A 1 108 ? 21.344 -11.044 32.861 1.00 57.15 108 GLU A CA 1
ATOM 802 C C . GLU A 1 108 ? 22.429 -11.911 33.508 1.00 58.46 108 GLU A C 1
ATOM 803 O O . GLU A 1 108 ? 22.657 -13.043 33.082 1.00 59.88 108 GLU A O 1
ATOM 809 N N . ALA A 1 109 ? 23.092 -11.385 34.536 1.00 58.09 109 ALA A N 1
ATOM 810 C CA . ALA A 1 109 ? 24.136 -12.132 35.230 1.00 57.39 109 ALA A CA 1
ATOM 811 C C . ALA A 1 109 ? 23.512 -13.072 36.253 1.00 58.84 109 ALA A C 1
ATOM 812 O O . ALA A 1 109 ? 24.176 -13.954 36.792 1.00 58.88 109 ALA A O 1
ATOM 814 N N . ALA A 1 110 ? 22.227 -12.876 36.516 1.00 61.04 110 ALA A N 1
ATOM 815 C CA . ALA A 1 110 ? 21.494 -13.708 37.466 1.00 64.07 110 ALA A CA 1
ATOM 816 C C . ALA A 1 110 ? 20.893 -14.936 36.780 1.00 65.68 110 ALA A C 1
ATOM 817 O O . ALA A 1 110 ? 20.453 -15.869 37.446 1.00 65.54 110 ALA A O 1
ATOM 819 N N . ARG A 1 111 ? 20.876 -14.920 35.448 1.00 68.30 111 ARG A N 1
ATOM 820 C CA . ARG A 1 111 ? 20.339 -16.022 34.655 1.00 71.19 111 ARG A CA 1
ATOM 821 C C . ARG A 1 111 ? 21.105 -17.320 34.884 1.00 71.42 111 ARG A C 1
ATOM 822 O O . ARG A 1 111 ? 21.941 -17.371 35.807 1.00 72.69 111 ARG A O 1
ATOM 831 N N . GLU B 1 3 ? -19.371 27.402 45.103 1.00 65.40 3 GLU B N 1
ATOM 832 C CA . GLU B 1 3 ? -19.653 26.147 45.861 1.00 64.69 3 GLU B CA 1
ATOM 833 C C . GLU B 1 3 ? -18.434 25.230 45.847 1.00 64.58 3 GLU B C 1
ATOM 834 O O . GLU B 1 3 ? -18.031 24.692 46.880 1.00 66.40 3 GLU B O 1
ATOM 840 N N . GLN B 1 4 ? -17.846 25.055 44.670 1.00 60.49 4 GLN B N 1
ATOM 841 C CA . GLN B 1 4 ? -16.670 24.213 44.535 1.00 57.32 4 GLN B CA 1
ATOM 842 C C . GLN B 1 4 ? -15.463 25.105 44.290 1.00 54.32 4 GLN B C 1
ATOM 843 O O . GLN B 1 4 ? -15.604 26.261 43.876 1.00 54.66 4 GLN B O 1
ATOM 849 N N . PRO B 1 5 ? -14.257 24.585 44.556 1.00 50.15 5 PRO B N 1
ATOM 850 C CA . PRO B 1 5 ? -13.053 25.383 44.338 1.00 48.82 5 PRO B CA 1
ATOM 851 C C . PRO B 1 5 ? -12.875 25.648 42.844 1.00 47.65 5 PRO B C 1
ATOM 852 O O . PRO B 1 5 ? -13.308 24.869 42.000 1.00 46.12 5 PRO B O 1
ATOM 856 N N . ILE B 1 6 ? -12.239 26.762 42.533 1.00 47.66 6 ILE B N 1
ATOM 857 C CA . ILE B 1 6 ? -11.974 27.145 41.160 1.00 47.35 6 ILE B CA 1
ATOM 858 C C . ILE B 1 6 ? -11.436 25.945 40.394 1.00 46.45 6 ILE B C 1
ATOM 859 O O . ILE B 1 6 ? -11.812 25.699 39.253 1.00 46.97 6 ILE B O 1
ATOM 864 N N . PHE B 1 7 ? -10.541 25.209 41.045 1.00 45.98 7 PHE B N 1
ATOM 865 C CA . PHE B 1 7 ? -9.909 24.032 40.470 1.00 41.28 7 PHE B CA 1
ATOM 866 C C . PHE B 1 7 ? -9.207 23.291 41.599 1.00 42.07 7 PHE B C 1
ATOM 867 O O . PHE B 1 7 ? -8.505 23.896 42.416 1.00 41.98 7 PHE B O 1
ATOM 875 N N . THR B 1 8 ? -9.409 21.983 41.646 1.00 39.55 8 THR B N 1
ATOM 876 C CA . THR B 1 8 ? -8.796 21.165 42.666 1.00 40.15 8 THR B CA 1
ATOM 877 C C . THR B 1 8 ? -8.258 19.892 42.019 1.00 39.72 8 THR B C 1
ATOM 878 O O . THR B 1 8 ? -8.857 19.357 41.084 1.00 40.75 8 THR B O 1
ATOM 882 N N . THR B 1 9 ? -7.113 19.423 42.502 1.00 38.09 9 THR B N 1
ATOM 883 C CA . THR B 1 9 ? -6.492 18.216 41.965 1.00 35.57 9 THR B CA 1
ATOM 884 C C . THR B 1 9 ? -5.702 17.530 43.071 1.00 36.73 9 THR B C 1
ATOM 885 O O . THR B 1 9 ? -5.710 17.981 44.215 1.00 35.57 9 THR B O 1
ATOM 889 N N . ARG B 1 10 ? -5.036 16.434 42.732 1.00 36.96 10 ARG B N 1
ATOM 890 C CA . ARG B 1 10 ? -4.235 15.703 43.705 1.00 38.03 10 ARG B CA 1
ATOM 891 C C . ARG B 1 10 ? -2.835 15.492 43.165 1.00 37.60 10 ARG B C 1
ATOM 892 O O . ARG B 1 10 ? -2.655 15.113 42.002 1.00 41.61 10 ARG B O 1
ATOM 900 N N . ALA B 1 11 ? -1.844 15.743 44.011 1.00 32.92 11 ALA B N 1
ATOM 901 C CA . ALA B 1 11 ? -0.462 15.591 43.602 1.00 30.10 11 ALA B CA 1
ATOM 902 C C . ALA B 1 11 ? 0.483 15.439 44.785 1.00 28.92 11 ALA B C 1
ATOM 903 O O . ALA B 1 11 ? 0.108 15.637 45.942 1.00 27.97 11 ALA B O 1
ATOM 905 N N . HIS B 1 12 ? 1.711 15.058 44.476 1.00 25.82 12 HIS B N 1
ATOM 906 C CA . HIS B 1 12 ? 2.740 14.954 45.489 1.00 29.89 12 HIS B CA 1
ATOM 907 C C . HIS B 1 12 ? 3.396 16.343 45.454 1.00 29.98 12 HIS B C 1
ATOM 908 O O . HIS B 1 12 ? 3.599 16.914 44.369 1.00 26.42 12 HIS B O 1
ATOM 915 N N . VAL B 1 13 ? 3.711 16.887 46.629 1.00 30.18 13 VAL B N 1
ATOM 916 C CA . VAL B 1 13 ? 4.327 18.213 46.716 1.00 28.10 13 VAL B CA 1
ATOM 917 C C . VAL B 1 13 ? 5.786 18.198 47.146 1.00 29.15 13 VAL B C 1
ATOM 918 O O . VAL B 1 13 ? 6.175 17.514 48.093 1.00 30.72 13 VAL B O 1
ATOM 922 N N . PHE B 1 14 ? 6.581 18.978 46.431 1.00 27.22 14 PHE B N 1
ATOM 923 C CA . PHE B 1 14 ? 7.992 19.122 46.697 1.00 27.47 14 PHE B CA 1
ATOM 924 C C . PHE B 1 14 ? 8.328 20.609 46.673 1.00 31.32 14 PHE B C 1
ATOM 925 O O . PHE B 1 14 ? 7.613 21.417 46.061 1.00 27.18 14 PHE B O 1
ATOM 933 N N . GLN B 1 15 ? 9.418 20.966 47.343 1.00 32.39 15 GLN B N 1
ATOM 934 C CA . GLN B 1 15 ? 9.873 22.346 47.360 1.00 34.80 15 GLN B CA 1
ATOM 935 C C . GLN B 1 15 ? 11.373 22.372 47.514 1.00 34.56 15 GLN B C 1
ATOM 936 O O . GLN B 1 15 ? 11.979 21.401 47.968 1.00 37.04 15 GLN B O 1
ATOM 942 N N . ILE B 1 16 ? 11.973 23.485 47.117 1.00 37.49 16 ILE B N 1
ATOM 943 C CA . ILE B 1 16 ? 13.416 23.666 47.212 1.00 39.56 16 ILE B CA 1
ATOM 944 C C . ILE B 1 16 ? 13.752 24.784 48.198 1.00 40.13 16 ILE B C 1
ATOM 945 O O . ILE B 1 16 ? 13.238 25.899 48.070 1.00 42.65 16 ILE B O 1
ATOM 950 N N . ASN B 1 23 ? 18.361 21.118 45.842 1.00 41.37 23 ASN B N 1
ATOM 951 C CA . ASN B 1 23 ? 17.670 19.919 45.387 1.00 40.10 23 ASN B CA 1
ATOM 952 C C . ASN B 1 23 ? 16.293 19.844 46.062 1.00 39.04 23 ASN B C 1
ATOM 953 O O . ASN B 1 23 ? 16.073 20.440 47.123 1.00 39.35 23 ASN B O 1
ATOM 958 N N . TRP B 1 24 ? 15.372 19.111 45.443 1.00 34.58 24 TRP B N 1
ATOM 959 C CA . TRP B 1 24 ? 14.019 18.956 45.963 1.00 31.00 24 TRP B CA 1
ATOM 960 C C . TRP B 1 24 ? 13.911 18.188 47.269 1.00 32.77 24 TRP B C 1
ATOM 961 O O . TRP B 1 24 ? 14.759 17.346 47.600 1.00 31.94 24 TRP B O 1
ATOM 972 N N . VAL B 1 25 ? 12.841 18.476 47.999 1.00 28.88 25 VAL B N 1
ATOM 973 C CA . VAL B 1 25 ? 12.571 17.820 49.261 1.00 30.13 25 VAL B CA 1
ATOM 974 C C . VAL B 1 25 ? 11.063 17.587 49.307 1.00 31.29 25 VAL B C 1
ATOM 975 O O . VAL B 1 25 ? 10.285 18.457 48.920 1.00 33.51 25 VAL B O 1
ATOM 979 N N . PRO B 1 26 ? 10.632 16.389 49.741 1.00 29.72 26 PRO B N 1
ATOM 980 C CA . PRO B 1 26 ? 9.197 16.114 49.808 1.00 28.66 26 PRO B CA 1
ATOM 981 C C . PRO B 1 26 ? 8.519 16.966 50.873 1.00 29.84 26 PRO B C 1
ATOM 982 O O . PRO B 1 26 ? 9.042 17.113 51.971 1.00 30.22 26 PRO B O 1
ATOM 986 N N . ALA B 1 27 ? 7.364 17.539 50.537 1.00 28.25 27 ALA B N 1
ATOM 987 C CA . ALA B 1 27 ? 6.636 18.388 51.479 1.00 27.07 27 ALA B CA 1
ATOM 988 C C . ALA B 1 27 ? 5.310 17.792 51.947 1.00 29.46 27 ALA B C 1
ATOM 989 O O . ALA B 1 27 ? 4.689 18.319 52.868 1.00 30.16 27 ALA B O 1
ATOM 991 N N . SER B 1 28 ? 4.857 16.721 51.296 1.00 29.38 28 SER B N 1
ATOM 992 C CA . SER B 1 28 ? 3.632 16.064 51.721 1.00 33.11 28 SER B CA 1
ATOM 993 C C . SER B 1 28 ? 3.954 14.601 52.011 1.00 37.07 28 SER B C 1
ATOM 994 O O . SER B 1 28 ? 4.827 14.001 51.374 1.00 33.50 28 SER B O 1
ATOM 997 N N . LYS B 1 29 ? 3.267 14.051 53.003 1.00 38.39 29 LYS B N 1
ATOM 998 C CA . LYS B 1 29 ? 3.465 12.666 53.413 1.00 40.92 29 LYS B CA 1
ATOM 999 C C . LYS B 1 29 ? 3.104 11.733 52.269 1.00 37.81 29 LYS B C 1
ATOM 1000 O O . LYS B 1 29 ? 3.654 10.637 52.144 1.00 35.48 29 LYS B O 1
ATOM 1006 N N . GLN B 1 30 ? 2.165 12.187 51.448 1.00 36.70 30 GLN B N 1
ATOM 1007 C CA . GLN B 1 30 ? 1.675 11.443 50.300 1.00 35.59 30 GLN B CA 1
ATOM 1008 C C . GLN B 1 30 ? 0.958 12.399 49.354 1.00 34.30 30 GLN B C 1
ATOM 1009 O O . GLN B 1 30 ? 1.152 13.609 49.436 1.00 33.76 30 GLN B O 1
ATOM 1015 N N . ALA B 1 31 ? 0.151 11.861 48.443 1.00 31.37 31 ALA B N 1
ATOM 1016 C CA . ALA B 1 31 ? -0.576 12.705 47.505 1.00 32.54 31 ALA B CA 1
ATOM 1017 C C . ALA B 1 31 ? -1.664 13.436 48.268 1.00 33.70 31 ALA B C 1
ATOM 1018 O O . ALA B 1 31 ? -2.455 12.817 48.970 1.00 34.94 31 ALA B O 1
ATOM 1020 N N . VAL B 1 32 ? -1.678 14.760 48.130 1.00 34.74 32 VAL B N 1
ATOM 1021 C CA . VAL B 1 32 ? -2.633 15.629 48.809 1.00 32.10 32 VAL B CA 1
ATOM 1022 C C . VAL B 1 32 ? -3.461 16.453 47.824 1.00 34.22 32 VAL B C 1
ATOM 1023 O O . VAL B 1 32 ? -3.207 16.459 46.614 1.00 34.27 32 VAL B O 1
ATOM 1027 N N . THR B 1 33 ? -4.449 17.161 48.357 1.00 32.62 33 THR B N 1
ATOM 1028 C CA . THR B 1 33 ? -5.317 18.002 47.551 1.00 30.46 33 THR B CA 1
ATOM 1029 C C . THR B 1 33 ? -4.650 19.361 47.306 1.00 28.79 33 THR B C 1
ATOM 1030 O O . THR B 1 33 ? -4.060 19.947 48.208 1.00 25.76 33 THR B O 1
ATOM 1034 N N . VAL B 1 34 ? -4.730 19.847 46.073 1.00 27.99 34 VAL B N 1
ATOM 1035 C CA . VAL B 1 34 ? -4.165 21.144 45.733 1.00 27.65 34 VAL B CA 1
ATOM 1036 C C . VAL B 1 34 ? -5.259 21.930 45.003 1.00 31.34 34 VAL B C 1
ATOM 1037 O O . VAL B 1 34 ? -5.770 21.496 43.959 1.00 32.63 34 VAL B O 1
ATOM 1041 N N . SER B 1 35 ? -5.619 23.088 45.553 1.00 31.04 35 SER B N 1
ATOM 1042 C CA . SER B 1 35 ? -6.692 23.901 44.985 1.00 28.08 35 SER B CA 1
ATOM 1043 C C . SER B 1 35 ? -6.377 25.391 44.811 1.00 29.38 35 SER B C 1
ATOM 1044 O O . SER B 1 35 ? -5.544 25.961 45.524 1.00 29.99 35 SER B O 1
ATOM 1047 N N . TYR B 1 36 ? -7.069 26.008 43.855 1.00 27.05 36 TYR B N 1
ATOM 1048 C CA . TYR B 1 36 ? -6.950 27.436 43.597 1.00 28.33 36 TYR B CA 1
ATOM 1049 C C . TYR B 1 36 ? -8.145 28.068 44.289 1.00 26.76 36 TYR B C 1
ATOM 1050 O O . TYR B 1 36 ? -9.258 27.573 44.168 1.00 25.12 36 TYR B O 1
ATOM 1059 N N . PHE B 1 37 ? -7.911 29.142 45.030 1.00 27.52 37 PHE B N 1
ATOM 1060 C CA . PHE B 1 37 ? -9.001 29.857 45.693 1.00 29.72 37 PHE B CA 1
ATOM 1061 C C . PHE B 1 37 ? -8.871 31.325 45.331 1.00 28.61 37 PHE B C 1
ATOM 1062 O O . PHE B 1 37 ? -7.786 31.789 44.990 1.00 28.52 37 PHE B O 1
ATOM 1070 N N . TYR B 1 38 ? -9.983 32.045 45.386 1.00 29.28 38 TYR B N 1
ATOM 1071 C CA . TYR B 1 38 ? -9.957 33.464 45.101 1.00 30.58 38 TYR B CA 1
ATOM 1072 C C . TYR B 1 38 ? -9.971 34.190 46.438 1.00 30.28 38 TYR B C 1
ATOM 1073 O O . TYR B 1 38 ? -10.883 34.021 47.237 1.00 27.56 38 TYR B O 1
ATOM 1082 N N . ASP B 1 39 ? -8.936 34.986 46.670 1.00 33.16 39 ASP B N 1
ATOM 1083 C CA . ASP B 1 39 ? -8.779 35.748 47.900 1.00 35.11 39 ASP B CA 1
ATOM 1084 C C . ASP B 1 39 ? -9.418 37.126 47.693 1.00 38.61 39 ASP B C 1
ATOM 1085 O O . ASP B 1 39 ? -8.799 38.033 47.128 1.00 40.64 39 ASP B O 1
ATOM 1090 N N . VAL B 1 40 ? -10.661 37.278 48.133 1.00 41.09 40 VAL B N 1
ATOM 1091 C CA . VAL B 1 40 ? -11.378 38.545 47.989 1.00 44.99 40 VAL B CA 1
ATOM 1092 C C . VAL B 1 40 ? -10.644 39.706 48.647 1.00 46.38 40 VAL B C 1
ATOM 1093 O O . VAL B 1 40 ? -10.435 40.755 48.035 1.00 48.53 40 VAL B O 1
ATOM 1097 N N . THR B 1 41 ? -10.269 39.512 49.904 1.00 48.22 41 THR B N 1
ATOM 1098 C CA . THR B 1 41 ? -9.542 40.526 50.656 1.00 51.42 41 THR B CA 1
ATOM 1099 C C . THR B 1 41 ? -8.445 41.154 49.795 1.00 50.64 41 THR B C 1
ATOM 1100 O O . THR B 1 41 ? -8.423 42.367 49.569 1.00 50.44 41 THR B O 1
ATOM 1104 N N . ARG B 1 42 ? -7.551 40.303 49.302 1.00 47.70 42 ARG B N 1
ATOM 1105 C CA . ARG B 1 42 ? -6.415 40.736 48.505 1.00 46.17 42 ARG B CA 1
ATOM 1106 C C . ARG B 1 42 ? -6.643 40.856 46.999 1.00 42.50 42 ARG B C 1
ATOM 1107 O O . ARG B 1 42 ? -5.756 41.305 46.285 1.00 40.66 42 ARG B O 1
ATOM 1115 N N . ASN B 1 43 ? -7.812 40.464 46.506 1.00 41.59 43 ASN B N 1
ATOM 1116 C CA . AS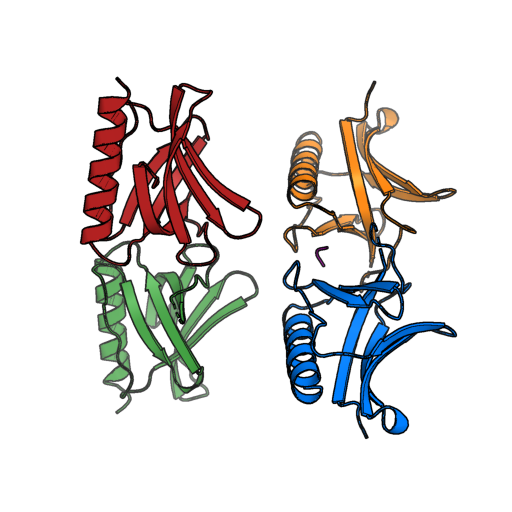N B 1 43 ? -8.054 40.537 45.069 1.00 40.70 43 ASN B CA 1
ATOM 1117 C C . ASN B 1 43 ? -6.927 39.851 44.295 1.00 39.10 43 ASN B C 1
ATOM 1118 O O . ASN B 1 43 ? -6.149 40.498 43.592 1.00 38.17 43 ASN B O 1
ATOM 1123 N N . SER B 1 44 ? -6.851 38.531 44.442 1.00 36.94 44 SER B N 1
ATOM 1124 C CA . SER B 1 44 ? -5.852 37.706 43.777 1.00 34.12 44 SER B CA 1
ATOM 1125 C C . SER B 1 44 ? -6.171 36.243 44.043 1.00 35.37 44 SER B C 1
ATOM 1126 O O . SER B 1 44 ? -6.935 35.923 44.956 1.00 35.45 44 SER B O 1
ATOM 1129 N N . TYR B 1 45 ? -5.605 35.355 43.235 1.00 37.15 45 TYR B N 1
ATOM 1130 C CA . TYR B 1 45 ? -5.831 33.929 43.421 1.00 38.16 45 TYR B CA 1
ATOM 1131 C C . TYR B 1 45 ? -4.726 33.282 44.244 1.00 36.66 45 TYR B C 1
ATOM 1132 O O . TYR B 1 45 ? -3.557 33.668 44.171 1.00 36.25 45 TYR B O 1
ATOM 1141 N N . ARG B 1 46 ? -5.102 32.284 45.029 1.00 32.70 46 ARG B N 1
ATOM 1142 C CA . ARG B 1 46 ? -4.129 31.607 45.869 1.00 31.81 46 ARG B CA 1
ATOM 1143 C C . ARG B 1 46 ? -4.222 30.105 45.724 1.00 27.52 46 ARG B C 1
ATOM 1144 O O . ARG B 1 46 ? -5.306 29.537 45.771 1.00 28.14 46 ARG B O 1
ATOM 1152 N N . ILE B 1 47 ? -3.078 29.467 45.534 1.00 26.82 47 ILE B N 1
ATOM 1153 C CA . ILE B 1 47 ? -3.040 28.021 45.434 1.00 26.81 47 ILE B CA 1
ATOM 1154 C C . ILE B 1 47 ? -2.812 27.546 46.873 1.00 26.67 47 ILE B C 1
ATOM 1155 O O . ILE B 1 47 ? -1.798 27.887 47.503 1.00 22.25 47 ILE B O 1
ATOM 1160 N N . ILE B 1 48 ? -3.756 26.769 47.382 1.00 23.34 48 ILE B N 1
ATOM 1161 C CA . ILE B 1 48 ? -3.659 26.279 48.744 1.00 27.15 48 ILE B CA 1
ATOM 1162 C C . ILE B 1 48 ? -3.688 24.762 48.840 1.00 27.81 48 ILE B C 1
ATOM 1163 O O . ILE B 1 48 ? -4.503 24.111 48.191 1.00 27.15 48 ILE B O 1
ATOM 1168 N N . SER B 1 49 ? -2.801 24.218 49.672 1.00 27.24 49 SER B N 1
ATOM 1169 C CA . SER B 1 49 ? -2.731 22.778 49.921 1.00 24.53 49 SER B CA 1
ATOM 1170 C C . SER B 1 49 ? -2.345 22.545 51.389 1.00 24.83 49 SER B C 1
ATOM 1171 O O . SER B 1 49 ? -1.377 23.138 51.890 1.00 21.59 49 SER B O 1
ATOM 1174 N N . VAL B 1 50 ? -3.118 21.700 52.069 1.00 27.97 50 VAL B N 1
ATOM 1175 C CA . VAL B 1 50 ? -2.899 21.382 53.478 1.00 30.94 50 VAL B CA 1
ATOM 1176 C C . VAL B 1 50 ? -2.663 19.888 53.654 1.00 34.90 50 VAL B C 1
ATOM 1177 O O . VAL B 1 50 ? -3.186 19.069 52.900 1.00 33.60 50 VAL B O 1
ATOM 1181 N N . ASP B 1 51 ? -1.873 19.544 54.664 1.00 36.54 51 ASP B N 1
ATOM 1182 C CA . ASP B 1 51 ? -1.555 18.154 54.953 1.00 36.45 51 ASP B CA 1
ATOM 1183 C C . ASP B 1 51 ? -1.512 18.040 56.475 1.00 35.82 51 ASP B C 1
ATOM 1184 O O . ASP B 1 51 ? -0.481 18.255 57.107 1.00 34.66 51 ASP B O 1
ATOM 1189 N N . GLY B 1 52 ? -2.665 17.732 57.057 1.00 36.77 52 GLY B N 1
ATOM 1190 C CA . GLY B 1 52 ? -2.768 17.620 58.497 1.00 34.62 52 GLY B CA 1
ATOM 1191 C C . GLY B 1 52 ? -2.804 18.977 59.179 1.00 38.61 52 GLY B C 1
ATOM 1192 O O . GLY B 1 52 ? -3.670 19.806 58.892 1.00 37.13 52 GLY B O 1
ATOM 1193 N N . ALA B 1 53 ? -1.842 19.207 60.073 1.00 36.86 53 ALA B N 1
ATOM 1194 C CA . ALA B 1 53 ? -1.754 20.447 60.828 1.00 34.00 53 ALA B CA 1
ATOM 1195 C C . ALA B 1 53 ? -1.081 21.565 60.048 1.00 34.60 53 ALA B C 1
ATOM 1196 O O . ALA B 1 53 ? -0.993 22.702 60.518 1.00 32.44 53 ALA B O 1
ATOM 1198 N N . LYS B 1 54 ? -0.609 21.260 58.848 1.00 36.96 54 LYS B N 1
ATOM 1199 C CA . LYS B 1 54 ? 0.075 22.287 58.078 1.00 38.87 54 LYS B CA 1
ATOM 1200 C C . LYS B 1 54 ? -0.404 22.598 56.666 1.00 35.83 54 LYS B C 1
ATOM 1201 O O . LYS B 1 54 ? -0.963 21.754 55.972 1.00 34.24 54 LYS B O 1
ATOM 1207 N N . VAL B 1 55 ? -0.186 23.847 56.266 1.00 35.52 55 VAL B N 1
ATOM 1208 C CA . VAL B 1 55 ? -0.525 24.292 54.925 1.00 32.52 55 VAL B CA 1
ATOM 1209 C C . VAL B 1 55 ? 0.841 24.316 54.263 1.00 31.09 55 VAL B C 1
ATOM 1210 O O . VAL B 1 55 ? 1.728 25.073 54.657 1.00 24.37 55 VAL B O 1
ATOM 1214 N N . ILE B 1 56 ? 1.012 23.446 53.278 1.00 31.65 56 ILE B N 1
ATOM 1215 C CA . ILE B 1 56 ? 2.285 23.303 52.600 1.00 29.36 56 ILE B CA 1
ATOM 1216 C C . ILE B 1 56 ? 2.418 24.146 51.330 1.00 29.44 56 ILE B C 1
ATOM 1217 O O . ILE B 1 56 ? 3.510 24.282 50.783 1.00 29.63 56 ILE B O 1
ATOM 1222 N N . ILE B 1 57 ? 1.305 24.707 50.866 1.00 26.95 57 ILE B N 1
ATOM 1223 C CA . ILE B 1 57 ? 1.309 25.609 49.701 1.00 24.09 57 ILE B CA 1
ATOM 1224 C C . ILE B 1 57 ? 0.268 26.667 50.025 1.00 23.15 57 ILE B C 1
ATOM 1225 O O . ILE B 1 57 ? -0.866 26.330 50.347 1.00 24.96 57 ILE B O 1
ATOM 1230 N N . ASN B 1 58 ? 0.659 27.933 49.943 1.00 25.44 58 ASN B N 1
ATOM 1231 C CA . ASN B 1 58 ? -0.232 29.065 50.197 1.00 27.15 58 ASN B CA 1
ATOM 1232 C C . ASN B 1 58 ? 0.416 30.108 49.303 1.00 29.44 58 ASN B C 1
ATOM 1233 O O . ASN B 1 58 ? 0.969 31.107 49.772 1.00 29.38 58 ASN B O 1
ATOM 1238 N N . SER B 1 59 ? 0.342 29.846 48.001 1.00 28.67 59 SER B N 1
ATOM 1239 C CA . SER B 1 59 ? 0.994 30.662 46.994 1.00 26.21 59 SER B CA 1
ATOM 1240 C C . SER B 1 59 ? 0.098 31.566 46.159 1.00 27.17 59 SER B C 1
ATOM 1241 O O . SER B 1 59 ? -0.772 31.092 45.429 1.00 27.11 59 SER B O 1
ATOM 1244 N N . THR B 1 60 ? 0.347 32.871 46.257 1.00 26.67 60 THR B N 1
ATOM 1245 C CA . THR B 1 60 ? -0.409 33.867 45.511 1.00 25.81 60 THR B CA 1
ATOM 1246 C C . THR B 1 60 ? 0.187 33.926 44.122 1.00 27.43 60 THR B C 1
ATOM 1247 O O . THR B 1 60 ? 1.393 34.125 43.964 1.00 26.38 60 THR B O 1
ATOM 1251 N N . ILE B 1 61 ? -0.646 33.759 43.106 1.00 29.46 61 ILE B N 1
ATOM 1252 C CA . ILE B 1 61 ? -0.128 33.798 41.747 1.00 32.10 61 ILE B CA 1
ATOM 1253 C C . ILE B 1 61 ? -0.227 35.176 41.119 1.00 36.50 61 ILE B C 1
ATOM 1254 O O . ILE B 1 61 ? -1.325 35.703 40.915 1.00 34.93 61 ILE B O 1
ATOM 1259 N N . THR B 1 62 ? 0.932 35.749 40.809 1.00 37.57 62 THR B N 1
ATOM 1260 C CA . THR B 1 62 ? 0.990 37.059 40.192 1.00 40.08 62 THR B CA 1
ATOM 1261 C C . THR B 1 62 ? 1.325 36.871 38.715 1.00 43.09 62 THR B C 1
ATOM 1262 O O . THR B 1 62 ? 1.711 35.778 38.295 1.00 44.39 62 THR B O 1
ATOM 1266 N N . PRO B 1 63 ? 1.155 37.932 37.905 1.00 45.55 63 PRO B N 1
ATOM 1267 C CA . PRO B 1 63 ? 1.408 37.986 36.461 1.00 46.11 63 PRO B CA 1
ATOM 1268 C C . PRO B 1 63 ? 2.810 37.620 35.997 1.00 46.65 63 PRO B C 1
ATOM 1269 O O . PRO B 1 63 ? 2.974 37.023 34.936 1.00 45.88 63 PRO B O 1
ATOM 1273 N N . ASN B 1 64 ? 3.821 37.980 36.781 1.00 47.76 64 ASN B N 1
ATOM 1274 C CA . ASN B 1 64 ? 5.195 37.684 36.389 1.00 48.22 64 ASN B CA 1
ATOM 1275 C C . ASN B 1 64 ? 5.644 36.274 36.757 1.00 46.48 64 ASN B C 1
ATOM 1276 O O . ASN B 1 64 ? 6.783 35.896 36.488 1.00 45.04 64 ASN B O 1
ATOM 1281 N N . MET B 1 65 ? 4.757 35.496 37.373 1.00 46.72 65 MET B N 1
ATOM 1282 C CA . MET B 1 65 ? 5.090 34.126 37.770 1.00 45.29 65 MET B CA 1
ATOM 1283 C C . MET B 1 65 ? 4.893 33.130 36.625 1.00 45.72 65 MET B C 1
ATOM 1284 O O . MET B 1 65 ? 3.972 33.272 35.825 1.00 49.26 65 MET B O 1
ATOM 1289 N N . THR B 1 66 ? 5.764 32.130 36.526 1.00 44.33 66 THR B N 1
ATOM 1290 C CA . THR B 1 66 ? 5.610 31.140 35.469 1.00 43.82 66 THR B CA 1
ATOM 1291 C C . THR B 1 66 ? 5.680 29.699 35.965 1.00 39.96 66 THR B C 1
ATOM 1292 O O . THR B 1 66 ? 6.511 29.348 36.797 1.00 38.84 66 THR B O 1
ATOM 1296 N N . PHE B 1 67 ? 4.777 28.877 35.450 1.00 38.92 67 PHE B N 1
ATOM 1297 C CA . PHE B 1 67 ? 4.738 27.469 35.772 1.00 36.20 67 PHE B CA 1
ATOM 1298 C C . PHE B 1 67 ? 5.484 26.772 34.637 1.00 38.58 67 PHE B C 1
ATOM 1299 O O . PHE B 1 67 ? 5.059 26.841 33.483 1.00 38.56 67 PHE B O 1
ATOM 1307 N N . THR B 1 68 ? 6.590 26.107 34.955 1.00 38.61 68 THR B N 1
ATOM 1308 C CA . THR B 1 68 ? 7.365 25.413 33.934 1.00 38.86 68 THR B CA 1
ATOM 1309 C C . THR B 1 68 ? 7.203 23.899 33.988 1.00 39.80 68 THR B C 1
ATOM 1310 O O . THR B 1 68 ? 7.429 23.269 35.024 1.00 42.14 68 THR B O 1
ATOM 1314 N N . LYS B 1 69 ? 6.816 23.323 32.860 1.00 39.16 69 LYS B N 1
ATOM 1315 C CA . LYS B 1 69 ? 6.653 21.884 32.741 1.00 40.22 69 LYS B CA 1
ATOM 1316 C C . LYS B 1 69 ? 8.061 21.306 32.519 1.00 40.55 69 LYS B C 1
ATOM 1317 O O . LYS B 1 69 ? 8.714 21.612 31.522 1.00 43.65 69 LYS B O 1
ATOM 1323 N N . THR B 1 70 ? 8.549 20.500 33.455 1.00 41.14 70 THR B N 1
ATOM 1324 C CA . THR B 1 70 ? 9.881 19.904 33.310 1.00 41.91 70 THR B CA 1
ATOM 1325 C C . THR B 1 70 ? 9.772 18.395 33.051 1.00 43.77 70 THR B C 1
ATOM 1326 O O . THR B 1 70 ? 10.766 17.667 33.080 1.00 40.65 70 THR B O 1
ATOM 1330 N N . SER B 1 71 ? 8.550 17.937 32.798 1.00 45.37 71 SER B N 1
ATOM 1331 C CA . SER B 1 71 ? 8.294 16.527 32.536 1.00 47.59 71 SER B CA 1
ATOM 1332 C C . SER B 1 71 ? 6.826 16.355 32.165 1.00 48.20 71 SER B C 1
ATOM 1333 O O . SER B 1 71 ? 6.027 17.279 32.331 1.00 47.84 71 SER B O 1
ATOM 1336 N N . GLN B 1 72 ? 6.468 15.178 31.659 1.00 49.79 72 GLN B N 1
ATOM 1337 C CA . GLN B 1 72 ? 5.083 14.916 31.266 1.00 49.16 72 GLN B CA 1
ATOM 1338 C C . GLN B 1 72 ? 4.162 14.741 32.469 1.00 45.86 72 GLN B C 1
ATOM 1339 O O . GLN B 1 72 ? 2.948 14.703 32.315 1.00 48.99 72 GLN B O 1
ATOM 1345 N N . LYS B 1 73 ? 4.741 14.646 33.663 1.00 41.66 73 LYS B N 1
ATOM 1346 C CA . LYS B 1 73 ? 3.962 14.479 34.887 1.00 40.49 73 LYS B CA 1
ATOM 1347 C C . LYS B 1 73 ? 4.501 15.318 36.055 1.00 38.17 73 LYS B C 1
ATOM 1348 O O . LYS B 1 73 ? 4.080 15.141 37.203 1.00 32.75 73 LYS B O 1
ATOM 1354 N N . PHE B 1 74 ? 5.427 16.227 35.763 1.00 33.63 74 PHE B N 1
ATOM 1355 C CA . PHE B 1 74 ? 6.002 17.068 36.806 1.00 35.53 74 PHE B CA 1
ATOM 1356 C C . PHE B 1 74 ? 6.120 18.527 36.361 1.00 36.26 74 PHE B C 1
ATOM 1357 O O . PHE B 1 74 ? 6.479 18.807 35.213 1.00 37.16 74 PHE B O 1
ATOM 1365 N N . GLY B 1 75 ? 5.828 19.448 37.278 1.00 34.00 75 GLY B N 1
ATOM 1366 C CA . GLY B 1 75 ? 5.910 20.865 36.966 1.00 32.70 75 GLY B CA 1
ATOM 1367 C C . GLY B 1 75 ? 6.315 21.717 38.153 1.00 32.22 75 GLY B C 1
ATOM 1368 O O . GLY B 1 75 ? 6.180 21.283 39.300 1.00 30.01 75 GLY B O 1
ATOM 1369 N N . GLN B 1 76 ? 6.798 22.935 37.891 1.00 31.67 76 GLN B N 1
ATOM 1370 C CA . GLN B 1 76 ? 7.239 23.821 38.971 1.00 28.48 76 GLN B CA 1
ATOM 1371 C C . GLN B 1 76 ? 6.990 25.307 38.711 1.00 30.51 76 GLN B C 1
ATOM 1372 O O . GLN B 1 76 ? 6.733 25.723 37.582 1.00 29.50 76 GLN B O 1
ATOM 1378 N N . TRP B 1 77 ? 7.098 26.097 39.777 1.00 29.19 77 TRP B N 1
ATOM 1379 C CA . TRP B 1 77 ? 6.915 27.538 39.711 1.00 29.18 77 TRP B CA 1
ATOM 1380 C C . TRP B 1 77 ? 7.586 28.156 40.928 1.00 31.52 77 TRP B C 1
ATOM 1381 O O . TRP B 1 77 ? 7.515 27.630 42.043 1.00 30.94 77 TRP B O 1
ATOM 1392 N N . ALA B 1 78 ? 8.269 29.265 40.697 1.00 32.05 78 ALA B N 1
ATOM 1393 C CA . ALA B 1 78 ? 8.970 29.953 41.758 1.00 34.70 78 ALA B CA 1
ATOM 1394 C C . ALA B 1 78 ? 8.042 30.942 42.436 1.00 36.33 78 ALA B C 1
ATOM 1395 O O . ALA B 1 78 ? 7.235 31.605 41.785 1.00 37.56 78 ALA B O 1
ATOM 1397 N N . ASP B 1 79 ? 8.137 31.016 43.755 1.00 36.98 79 ASP B N 1
ATOM 1398 C CA . ASP B 1 79 ? 7.320 31.943 44.504 1.00 40.42 79 ASP B CA 1
ATOM 1399 C C . ASP B 1 79 ? 8.296 32.864 45.231 1.00 40.85 79 ASP B C 1
ATOM 1400 O O . ASP B 1 79 ? 8.727 32.572 46.348 1.00 37.28 79 ASP B O 1
ATOM 1405 N N . SER B 1 80 ? 8.645 33.968 44.575 1.00 41.37 80 SER B N 1
ATOM 1406 C CA . SER B 1 80 ? 9.578 34.940 45.128 1.00 45.29 80 SER B CA 1
ATOM 1407 C C . SER B 1 80 ? 9.138 35.387 46.511 1.00 46.29 80 SER B C 1
ATOM 1408 O O . SER B 1 80 ? 9.941 35.448 47.443 1.00 45.46 80 SER B O 1
ATOM 1411 N N . ARG B 1 81 ? 7.853 35.694 46.639 1.00 47.96 81 ARG B N 1
ATOM 1412 C CA . ARG B 1 81 ? 7.315 36.161 47.904 1.00 51.13 81 ARG B CA 1
ATOM 1413 C C . ARG B 1 81 ? 7.620 35.218 49.059 1.00 50.88 81 ARG B C 1
ATOM 1414 O O . ARG B 1 81 ? 7.632 35.637 50.207 1.00 52.30 81 ARG B O 1
ATOM 1422 N N . ALA B 1 82 ? 7.863 33.946 48.759 1.00 54.93 82 ALA B N 1
ATOM 1423 C CA . ALA B 1 82 ? 8.184 32.969 49.802 1.00 55.04 82 ALA B CA 1
ATOM 1424 C C . ALA B 1 82 ? 9.617 32.481 49.635 1.00 56.41 82 ALA B C 1
ATOM 1425 O O . ALA B 1 82 ? 10.089 31.632 50.389 1.00 59.58 82 ALA B O 1
ATOM 1427 N N . ASN B 1 83 ? 10.308 33.023 48.640 1.00 56.53 83 ASN B N 1
ATOM 1428 C CA . ASN B 1 83 ? 11.693 32.649 48.381 1.00 55.33 83 ASN B CA 1
ATOM 1429 C C . ASN B 1 83 ? 11.859 31.130 48.292 1.00 53.38 83 ASN B C 1
ATOM 1430 O O . ASN B 1 83 ? 12.893 30.572 48.676 1.00 52.35 83 ASN B O 1
ATOM 1435 N N . THR B 1 84 ? 10.829 30.464 47.781 1.00 49.04 84 THR B N 1
ATOM 1436 C CA . THR B 1 84 ? 10.876 29.019 47.626 1.00 46.50 84 THR B CA 1
ATOM 1437 C C . THR B 1 84 ? 10.301 28.583 46.289 1.00 41.03 84 THR B C 1
ATOM 1438 O O . THR B 1 84 ? 9.481 29.285 45.707 1.00 37.68 84 THR B O 1
ATOM 1442 N N . VAL B 1 85 ? 10.740 27.421 45.807 1.00 37.73 85 VAL B N 1
ATOM 1443 C CA . VAL B 1 85 ? 10.228 26.874 44.559 1.00 34.51 85 VAL B CA 1
ATOM 1444 C C . VAL B 1 85 ? 9.324 25.683 44.866 1.00 34.57 85 VAL B C 1
ATOM 1445 O O . VAL B 1 85 ? 9.650 24.833 45.694 1.00 35.48 85 VAL B O 1
ATOM 1449 N N . PHE B 1 86 ? 8.170 25.650 44.211 1.00 32.62 86 PHE B N 1
ATOM 1450 C CA . PHE B 1 86 ? 7.196 24.591 44.397 1.00 29.80 86 PHE B CA 1
ATOM 1451 C C . PHE B 1 86 ? 7.213 23.612 43.229 1.00 30.88 86 PHE B C 1
ATOM 1452 O O . PHE B 1 86 ? 7.344 24.019 42.076 1.00 29.19 86 PHE B O 1
ATOM 1460 N N . GLY B 1 87 ? 7.078 22.323 43.541 1.00 29.76 87 GLY B N 1
ATOM 1461 C CA . GLY B 1 87 ? 7.060 21.295 42.514 1.00 26.27 87 GLY B CA 1
ATOM 1462 C C . GLY B 1 87 ? 5.905 20.338 42.770 1.00 25.49 87 GLY B C 1
ATOM 1463 O O . GLY B 1 87 ? 5.650 19.968 43.914 1.00 25.38 87 GLY B O 1
ATOM 1464 N N . LEU B 1 88 ? 5.188 19.956 41.720 1.00 24.75 88 LEU B N 1
ATOM 1465 C CA . LEU B 1 88 ? 4.068 19.037 41.866 1.00 27.02 88 LEU B CA 1
ATOM 1466 C C . LEU B 1 88 ? 4.266 17.796 40.999 1.00 28.26 88 LEU B C 1
ATOM 1467 O O . LEU B 1 88 ? 4.660 17.887 39.831 1.00 27.94 88 LEU B O 1
ATOM 1472 N N . GLY B 1 89 ? 4.007 16.632 41.580 1.00 30.94 89 GLY B N 1
ATOM 1473 C CA . GLY B 1 89 ? 4.136 15.395 40.825 1.00 29.75 89 GLY B CA 1
ATOM 1474 C C . GLY B 1 89 ? 2.763 14.775 40.642 1.00 29.80 89 GLY B C 1
ATOM 1475 O O . GLY B 1 89 ? 2.110 14.438 41.623 1.00 28.51 89 GLY B O 1
ATOM 1476 N N . PHE B 1 90 ? 2.311 14.633 39.398 1.00 30.22 90 PHE B N 1
ATOM 1477 C CA . PHE B 1 90 ? 0.997 14.048 39.155 1.00 34.17 90 PHE B CA 1
ATOM 1478 C C . PHE B 1 90 ? 1.065 12.590 38.748 1.00 36.25 90 PHE B C 1
ATOM 1479 O O . PHE B 1 90 ? 2.097 12.098 38.286 1.00 36.21 90 PHE B O 1
ATOM 1487 N N . SER B 1 91 ? -0.044 11.892 38.931 1.00 39.52 91 SER B N 1
ATOM 1488 C CA . SER B 1 91 ? -0.089 10.490 38.560 1.00 39.63 91 SER B CA 1
ATOM 1489 C C . SER B 1 91 ? -0.459 10.362 37.081 1.00 40.98 91 SER B C 1
ATOM 1490 O O . SER B 1 91 ? -0.260 9.306 36.492 1.00 45.20 91 SER B O 1
ATOM 1493 N N . SER B 1 92 ? -0.966 11.442 36.480 1.00 38.32 92 SER B N 1
ATOM 1494 C CA . SER B 1 92 ? -1.359 11.434 35.065 1.00 40.17 92 SER B CA 1
ATOM 1495 C C . SER B 1 92 ? -0.915 12.681 34.298 1.00 42.20 92 SER B C 1
ATOM 1496 O O . SER B 1 92 ? -0.700 13.741 34.885 1.00 40.91 92 SER B O 1
ATOM 1499 N N . GLU B 1 93 ? -0.790 12.551 32.978 1.00 43.91 93 GLU B N 1
ATOM 1500 C CA . GLU B 1 93 ? -0.380 13.673 32.139 1.00 42.08 93 GLU B CA 1
ATOM 1501 C C . GLU B 1 93 ? -1.496 14.693 32.069 1.00 39.51 93 GLU B C 1
ATOM 1502 O O . GLU B 1 93 ? -1.258 15.905 32.000 1.00 36.25 93 GLU B O 1
ATOM 1508 N N . LEU B 1 94 ? -2.721 14.183 32.095 1.00 38.71 94 LEU B N 1
ATOM 1509 C CA . LEU B 1 94 ? -3.908 15.017 32.039 1.00 38.61 94 LEU B CA 1
ATOM 1510 C C . LEU B 1 94 ? -3.906 16.037 33.172 1.00 37.85 94 LEU B C 1
ATOM 1511 O O . LEU B 1 94 ? -3.895 17.238 32.922 1.00 39.89 94 LEU B O 1
ATOM 1516 N N . GLN B 1 95 ? -3.918 15.551 34.414 1.00 37.73 95 GLN B N 1
ATOM 1517 C CA . GLN B 1 95 ? -3.923 16.420 35.596 1.00 37.37 95 GLN B CA 1
ATOM 1518 C C . GLN B 1 95 ? -2.850 17.512 35.491 1.00 36.81 95 GLN B C 1
ATOM 1519 O O . GLN B 1 95 ? -3.103 18.682 35.801 1.00 37.49 95 GLN B O 1
ATOM 1525 N N . LEU B 1 96 ? -1.654 17.131 35.052 1.00 36.01 96 LEU B N 1
ATOM 1526 C CA . LEU B 1 96 ? -0.573 18.095 34.899 1.00 35.72 96 LEU B CA 1
ATOM 1527 C C . LEU B 1 96 ? -0.970 19.148 33.879 1.00 38.32 96 LEU B C 1
ATOM 1528 O O . LEU B 1 96 ? -0.732 20.340 34.081 1.00 40.15 96 LEU B O 1
ATOM 1533 N N . THR B 1 97 ? -1.580 18.702 32.781 1.00 37.45 97 THR B N 1
ATOM 1534 C CA . THR B 1 97 ? -1.993 19.605 31.715 1.00 34.98 97 THR B CA 1
ATOM 1535 C C . THR B 1 97 ? -3.010 20.628 32.210 1.00 35.51 97 THR B C 1
ATOM 1536 O O . THR B 1 97 ? -2.821 21.834 32.051 1.00 36.29 97 THR B O 1
ATOM 1540 N N . LYS B 1 98 ? -4.089 20.138 32.811 1.00 36.41 98 LYS B N 1
ATOM 1541 C CA . LYS B 1 98 ? -5.137 21.012 33.316 1.00 37.74 98 LYS B CA 1
ATOM 1542 C C . LYS B 1 98 ? -4.643 21.997 34.373 1.00 35.88 98 LYS B C 1
ATOM 1543 O O . LYS B 1 98 ? -5.165 23.113 34.478 1.00 37.79 98 LYS B O 1
ATOM 1549 N N . PHE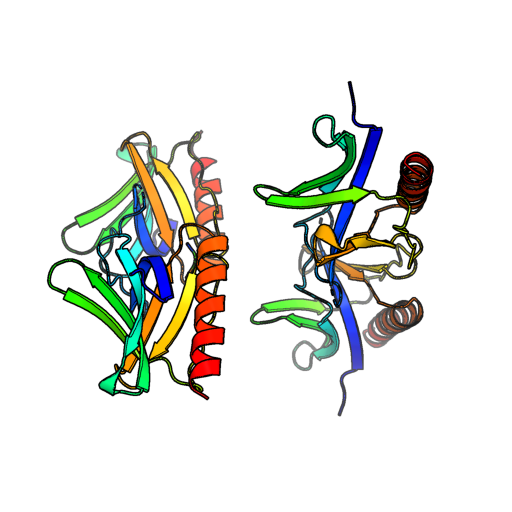 B 1 99 ? -3.635 21.601 35.143 1.00 35.21 99 PHE B N 1
ATOM 1550 C CA . PHE B 1 99 ? -3.102 22.479 36.181 1.00 33.75 99 PHE B CA 1
ATOM 1551 C C . PHE B 1 99 ? -2.317 23.609 35.540 1.00 34.02 99 PHE B C 1
ATOM 1552 O O . PHE B 1 99 ? -2.443 24.761 35.939 1.00 35.32 99 PHE B O 1
ATOM 1560 N N . ALA B 1 100 ? -1.504 23.282 34.542 1.00 33.81 100 ALA B N 1
ATOM 1561 C CA . ALA B 1 100 ? -0.727 24.309 33.864 1.00 36.53 100 ALA B CA 1
ATOM 1562 C C . ALA B 1 100 ? -1.659 25.294 33.153 1.00 37.58 100 ALA B C 1
ATOM 1563 O O . ALA B 1 100 ? -1.329 26.464 33.015 1.00 39.43 100 ALA B O 1
ATOM 1565 N N . GLU B 1 101 ? -2.820 24.824 32.707 1.00 42.21 101 GLU B N 1
ATOM 1566 C CA . GLU B 1 101 ? -3.770 25.700 32.021 1.00 45.26 101 GLU B CA 1
ATOM 1567 C C . GLU B 1 101 ? -4.364 26.712 32.996 1.00 45.79 101 GLU B C 1
ATOM 1568 O O . GLU B 1 101 ? -4.374 27.919 32.724 1.00 47.34 101 GLU B O 1
ATOM 1574 N N . LYS B 1 102 ? -4.847 26.223 34.138 1.00 42.83 102 LYS B N 1
ATOM 1575 C CA . LYS B 1 102 ? -5.429 27.099 35.151 1.00 38.55 102 LYS B CA 1
ATOM 1576 C C . LYS B 1 102 ? -4.433 28.147 35.602 1.00 36.08 102 LYS B C 1
ATOM 1577 O O . LYS B 1 102 ? -4.779 29.321 35.745 1.00 34.29 102 LYS B O 1
ATOM 1583 N N . PHE B 1 103 ? -3.196 27.717 35.835 1.00 34.92 103 PHE B N 1
ATOM 1584 C CA . PHE B 1 103 ? -2.154 28.633 36.276 1.00 33.23 103 PHE B CA 1
ATOM 1585 C C . PHE B 1 103 ? -2.076 29.748 35.241 1.00 33.09 103 PHE B C 1
ATOM 1586 O O . PHE B 1 103 ? -2.015 30.925 35.587 1.00 30.70 103 PHE B O 1
ATOM 1594 N N . GLN B 1 104 ? -2.102 29.364 33.969 1.00 37.00 104 GLN B N 1
ATOM 1595 C CA . GLN B 1 104 ? -2.042 30.317 32.861 1.00 39.79 104 GLN B CA 1
ATOM 1596 C C . GLN B 1 104 ? -3.209 31.302 32.907 1.00 38.77 104 GLN B C 1
ATOM 1597 O O . GLN B 1 104 ? -3.013 32.507 32.821 1.00 40.89 104 GLN B O 1
ATOM 1603 N N . GLU B 1 105 ? -4.422 30.784 33.043 1.00 41.05 105 GLU B N 1
ATOM 1604 C CA . GLU B 1 105 ? -5.604 31.637 33.095 1.00 43.84 105 GLU B CA 1
ATOM 1605 C C . GLU B 1 105 ? -5.553 32.539 34.313 1.00 46.20 105 GLU B C 1
ATOM 1606 O O . GLU B 1 105 ? -5.600 33.766 34.194 1.00 50.47 105 GLU B O 1
ATOM 1612 N N . VAL B 1 106 ? -5.467 31.929 35.489 1.00 44.56 106 VAL B N 1
ATOM 1613 C CA . VAL B 1 106 ? -5.418 32.686 36.728 1.00 42.40 106 VAL B CA 1
ATOM 1614 C C . VAL B 1 106 ? -4.379 33.793 36.676 1.00 43.86 106 VAL B C 1
ATOM 1615 O O . VAL B 1 106 ? -4.589 34.880 37.216 1.00 44.10 106 VAL B O 1
ATOM 1619 N N . ARG B 1 107 ? -3.253 33.519 36.033 1.00 43.21 107 ARG B N 1
ATOM 1620 C CA . ARG B 1 107 ? -2.201 34.519 35.924 1.00 48.08 107 ARG B CA 1
ATOM 1621 C C . ARG B 1 107 ? -2.686 35.639 34.995 1.00 51.90 107 ARG B C 1
ATOM 1622 O O . ARG B 1 107 ? -2.421 36.821 35.218 1.00 48.79 107 ARG B O 1
ATOM 1630 N N . GLU B 1 108 ? -3.408 35.242 33.953 1.00 54.76 108 GLU B N 1
ATOM 1631 C CA . GLU B 1 108 ? -3.946 36.173 32.979 1.00 58.42 108 GLU B CA 1
ATOM 1632 C C . GLU B 1 108 ? -4.964 37.095 33.655 1.00 60.91 108 GLU B C 1
ATOM 1633 O O . GLU B 1 108 ? -4.933 38.318 33.479 1.00 60.32 108 GLU B O 1
ATOM 1639 N N . ALA B 1 109 ? -5.861 36.501 34.435 1.00 60.05 109 ALA B N 1
ATOM 1640 C CA . ALA B 1 109 ? -6.879 37.261 35.141 1.00 60.00 109 ALA B CA 1
ATOM 1641 C C . ALA B 1 109 ? -6.263 37.808 36.410 1.00 60.72 109 ALA B C 1
ATOM 1642 O O . ALA B 1 109 ? -6.751 37.545 37.503 1.00 64.96 109 ALA B O 1
ATOM 1644 N N . ALA B 1 110 ? -5.183 38.564 36.275 1.00 62.02 110 ALA B N 1
ATOM 1645 C CA . ALA B 1 110 ? -4.518 39.116 37.448 1.00 62.50 110 ALA B CA 1
ATOM 1646 C C . ALA B 1 110 ? -3.787 40.414 37.139 1.00 63.05 110 ALA B C 1
ATOM 1647 O O . ALA B 1 110 ? -3.407 41.143 38.050 1.00 60.79 110 ALA B O 1
ATOM 1649 N N . ARG B 1 111 ? -3.588 40.695 35.855 1.00 65.70 111 ARG B N 1
ATOM 1650 C CA . ARG B 1 111 ? -2.900 41.911 35.448 1.00 69.26 111 ARG B CA 1
ATOM 1651 C C . ARG B 1 111 ? -3.821 42.834 34.669 1.00 70.75 111 ARG B C 1
ATOM 1652 O O . ARG B 1 111 ? -3.975 43.999 35.101 1.00 72.77 111 ARG B O 1
ATOM 1661 N N . GLU C 1 3 ? 29.056 36.941 11.848 1.00 68.68 3 GLU C N 1
ATOM 1662 C CA . GLU C 1 3 ? 29.268 35.888 10.820 1.00 68.63 3 GLU C CA 1
ATOM 1663 C C . GLU C 1 3 ? 28.241 34.773 10.997 1.00 68.14 3 GLU C C 1
ATOM 1664 O O . GLU C 1 3 ? 27.611 34.659 12.050 1.00 68.88 3 GLU C O 1
ATOM 1670 N N . GLN C 1 4 ? 28.079 33.951 9.965 1.00 66.59 4 GLN C N 1
ATOM 1671 C CA . GLN C 1 4 ? 27.120 32.852 10.004 1.00 64.93 4 GLN C CA 1
ATOM 1672 C C . GLN C 1 4 ? 27.784 31.482 9.811 1.00 61.40 4 GLN C C 1
ATOM 1673 O O . GLN C 1 4 ? 28.980 31.393 9.531 1.00 58.99 4 GLN C O 1
ATOM 1679 N N . PRO C 1 5 ? 27.012 30.393 9.986 1.00 58.26 5 PRO C N 1
ATOM 1680 C CA . PRO C 1 5 ? 27.557 29.046 9.814 1.00 56.61 5 PRO C CA 1
ATOM 1681 C C . PRO C 1 5 ? 27.868 28.790 8.343 1.00 56.65 5 PRO C C 1
ATOM 1682 O O . PRO C 1 5 ? 27.422 29.532 7.463 1.00 57.03 5 PRO C O 1
ATOM 1686 N N . ILE C 1 6 ? 28.627 27.732 8.082 1.00 56.04 6 ILE C N 1
ATOM 1687 C CA . ILE C 1 6 ? 28.987 27.364 6.717 1.00 53.27 6 ILE C CA 1
ATOM 1688 C C . ILE C 1 6 ? 27.705 27.180 5.914 1.00 52.13 6 ILE C C 1
ATOM 1689 O O . ILE C 1 6 ? 27.623 27.557 4.745 1.00 52.48 6 ILE C O 1
ATOM 1694 N N . PHE C 1 7 ? 26.708 26.588 6.563 1.00 49.96 7 PHE C N 1
ATOM 1695 C CA . PHE C 1 7 ? 25.417 26.323 5.949 1.00 46.39 7 PHE C CA 1
ATOM 1696 C C . PHE C 1 7 ? 24.401 26.071 7.044 1.00 46.31 7 PHE C C 1
ATOM 1697 O O . PHE C 1 7 ? 24.738 25.544 8.103 1.00 46.35 7 PHE C O 1
ATOM 1705 N N . THR C 1 8 ? 23.149 26.426 6.789 1.00 46.13 8 THR C N 1
ATOM 1706 C CA . THR C 1 8 ? 22.119 26.226 7.792 1.00 42.62 8 THR C CA 1
ATOM 1707 C C . THR C 1 8 ? 20.775 25.877 7.181 1.00 41.39 8 THR C C 1
ATOM 1708 O O . THR C 1 8 ? 20.398 26.403 6.139 1.00 40.56 8 THR C O 1
ATOM 1712 N N . THR C 1 9 ? 20.054 24.970 7.829 1.00 39.61 9 THR C N 1
ATOM 1713 C CA . THR C 1 9 ? 18.746 24.571 7.338 1.00 39.41 9 THR C CA 1
ATOM 1714 C C . THR C 1 9 ? 17.876 24.154 8.509 1.00 39.05 9 THR C C 1
ATOM 1715 O O . THR C 1 9 ? 18.306 24.219 9.658 1.00 43.23 9 THR C O 1
ATOM 1719 N N . ARG C 1 10 ? 16.643 23.763 8.220 1.00 38.87 10 ARG C N 1
ATOM 1720 C CA . ARG C 1 10 ? 15.726 23.311 9.252 1.00 43.31 10 ARG C CA 1
ATOM 1721 C C . ARG C 1 10 ? 15.074 22.007 8.811 1.00 43.22 10 ARG C C 1
ATOM 1722 O O . ARG C 1 10 ? 14.581 21.898 7.681 1.00 44.16 10 ARG C O 1
ATOM 1730 N N . ALA C 1 11 ? 15.087 21.021 9.706 1.00 41.39 11 ALA C N 1
ATOM 1731 C CA . ALA C 1 11 ? 14.523 19.706 9.424 1.00 41.78 11 ALA C CA 1
ATOM 1732 C C . ALA C 1 11 ? 14.183 18.935 10.693 1.00 42.06 11 ALA C C 1
ATOM 1733 O O . ALA C 1 11 ? 14.565 19.333 11.799 1.00 42.36 11 ALA C O 1
ATOM 1735 N N . HIS C 1 12 ? 13.445 17.843 10.526 1.00 40.44 12 HIS C N 1
ATOM 1736 C CA . HIS C 1 12 ? 13.103 16.976 11.647 1.00 40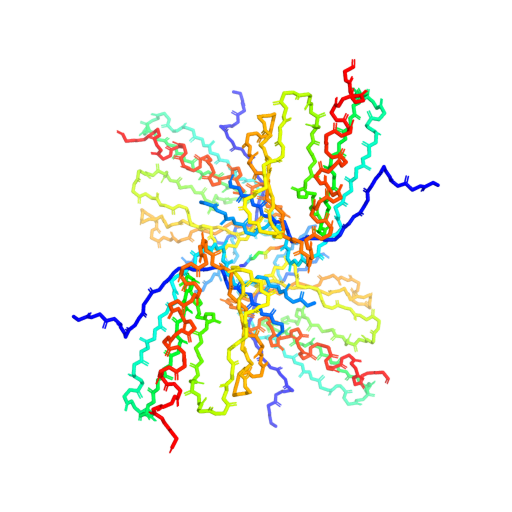.12 12 HIS C CA 1
ATOM 1737 C C . HIS C 1 12 ? 14.221 15.949 11.624 1.00 39.42 12 HIS C C 1
ATOM 1738 O O . HIS C 1 12 ? 14.613 15.484 10.552 1.00 37.91 12 HIS C O 1
ATOM 1745 N N . VAL C 1 13 ? 14.745 15.611 12.796 1.00 37.75 13 VAL C N 1
ATOM 1746 C CA . VAL C 1 13 ? 15.849 14.663 12.883 1.00 35.64 13 VAL C CA 1
ATOM 1747 C C . VAL C 1 13 ? 15.356 13.300 13.329 1.00 36.44 13 VAL C C 1
ATOM 1748 O O . VAL C 1 13 ? 14.432 13.199 14.134 1.00 37.14 13 VAL C O 1
ATOM 1752 N N . PHE C 1 14 ? 15.975 12.254 12.797 1.00 37.30 14 PHE C N 1
ATOM 1753 C CA . PHE C 1 14 ? 15.619 10.892 13.158 1.00 39.87 14 PHE C CA 1
ATOM 1754 C C . PHE C 1 14 ? 16.918 10.127 13.320 1.00 40.88 14 PHE C C 1
ATOM 1755 O O . PHE C 1 14 ? 17.995 10.677 13.102 1.00 40.31 14 PHE C O 1
ATOM 1763 N N . GLN C 1 15 ? 16.822 8.867 13.712 1.00 42.40 15 GLN C N 1
ATOM 1764 C CA . GLN C 1 15 ? 18.012 8.055 13.862 1.00 47.48 15 GLN C CA 1
ATOM 1765 C C . GLN C 1 15 ? 17.674 6.613 14.165 1.00 48.97 15 GLN C C 1
ATOM 1766 O O . GLN C 1 15 ? 16.580 6.296 14.638 1.00 50.50 15 GLN C O 1
ATOM 1772 N N . ILE C 1 16 ? 18.626 5.739 13.871 1.00 48.01 16 ILE C N 1
ATOM 1773 C CA . ILE C 1 16 ? 18.454 4.320 14.114 1.00 48.23 16 ILE C CA 1
ATOM 1774 C C . ILE C 1 16 ? 19.477 3.855 15.145 1.00 46.33 16 ILE C C 1
ATOM 1775 O O . ILE C 1 16 ? 20.572 4.406 15.224 1.00 43.96 16 ILE C O 1
ATOM 1780 N N . ASN C 1 23 ? 13.290 0.521 13.396 1.00 70.09 23 ASN C N 1
ATOM 1781 C CA . ASN C 1 23 ? 14.126 1.470 12.669 1.00 70.16 23 ASN C CA 1
ATOM 1782 C C . ASN C 1 23 ? 13.503 2.859 12.539 1.00 68.77 23 ASN C C 1
ATOM 1783 O O . ASN C 1 23 ? 12.284 3.003 12.415 1.00 70.34 23 ASN C O 1
ATOM 1788 N N . TRP C 1 24 ? 14.361 3.873 12.563 1.00 65.55 24 TRP C N 1
ATOM 1789 C CA . TRP C 1 24 ? 13.948 5.264 12.445 1.00 61.65 24 TRP C CA 1
ATOM 1790 C C . TRP C 1 24 ? 13.014 5.744 13.538 1.00 59.46 24 TRP C C 1
ATOM 1791 O O . TRP C 1 24 ? 11.811 5.490 13.506 1.00 59.45 24 TRP C O 1
ATOM 1802 N N . VAL C 1 25 ? 13.584 6.447 14.507 1.00 55.07 25 VAL C N 1
ATOM 1803 C CA . VAL C 1 25 ? 12.817 6.998 15.605 1.00 51.37 25 VAL C CA 1
ATOM 1804 C C . VAL C 1 25 ? 13.146 8.482 15.678 1.00 49.08 25 VAL C C 1
ATOM 1805 O O . VAL C 1 25 ? 14.298 8.876 15.507 1.00 50.07 25 VAL C O 1
ATOM 1809 N N . PRO C 1 26 ? 12.132 9.331 15.906 1.00 47.16 26 PRO C N 1
ATOM 1810 C CA . PRO C 1 26 ? 12.359 10.778 15.989 1.00 46.98 26 PRO C CA 1
ATOM 1811 C C . PRO C 1 26 ? 13.326 11.208 17.089 1.00 45.75 26 PRO C C 1
ATOM 1812 O O . PRO C 1 26 ? 13.344 10.621 18.169 1.00 46.34 26 PRO C O 1
ATOM 1816 N N . ALA C 1 27 ? 14.124 12.236 16.806 1.00 42.28 27 ALA C N 1
ATOM 1817 C CA . ALA C 1 27 ? 15.088 12.751 17.778 1.00 40.60 27 ALA C CA 1
ATOM 1818 C C . ALA C 1 27 ? 14.837 14.227 18.103 1.00 39.46 27 ALA C C 1
ATOM 1819 O O . ALA C 1 27 ? 15.461 14.784 19.005 1.00 39.35 27 ALA C O 1
ATOM 1821 N N . SER C 1 28 ? 13.938 14.870 17.364 1.00 37.57 28 SER C N 1
ATOM 1822 C CA . SER C 1 28 ? 13.631 16.269 17.643 1.00 37.88 28 SER C CA 1
ATOM 1823 C C . SER C 1 28 ? 12.136 16.446 17.919 1.00 39.66 28 SER C C 1
ATOM 1824 O O . SER C 1 28 ? 11.307 15.768 17.323 1.00 39.92 28 SER C O 1
ATOM 1827 N N . LYS C 1 29 ? 11.809 17.345 18.845 1.00 42.06 29 LYS C N 1
ATOM 1828 C CA . LYS C 1 29 ? 10.420 17.623 19.217 1.00 43.77 29 LYS C CA 1
ATOM 1829 C C . LYS C 1 29 ? 9.645 18.124 18.013 1.00 43.45 29 LYS C C 1
ATOM 1830 O O . LYS C 1 29 ? 8.457 17.848 17.869 1.00 45.03 29 LYS C O 1
ATOM 1836 N N . GLN C 1 30 ? 10.332 18.874 17.161 1.00 42.15 30 GLN C N 1
ATOM 1837 C CA . GLN C 1 30 ? 9.732 19.431 15.961 1.00 43.98 30 GLN C CA 1
ATOM 1838 C C . GLN C 1 30 ? 10.858 19.674 14.965 1.00 42.67 30 GLN C C 1
ATOM 1839 O O . GLN C 1 30 ? 11.918 19.061 15.066 1.00 42.55 30 GLN C O 1
ATOM 1845 N N . ALA C 1 31 ? 10.635 20.548 13.995 1.00 40.36 31 ALA C N 1
ATOM 1846 C CA . ALA C 1 31 ? 11.685 20.842 13.033 1.00 44.10 31 ALA C CA 1
ATOM 1847 C C . ALA C 1 31 ? 12.705 21.700 13.775 1.00 44.17 31 ALA C C 1
ATOM 1848 O O . ALA C 1 31 ? 12.329 22.666 14.443 1.00 46.82 31 ALA C O 1
ATOM 1850 N N . VAL C 1 32 ? 13.983 21.341 13.677 1.00 42.82 32 VAL C N 1
ATOM 1851 C CA . VAL C 1 32 ? 15.043 22.105 14.343 1.00 40.61 32 VAL C CA 1
ATOM 1852 C C . VAL C 1 32 ? 16.141 22.495 13.364 1.00 40.60 32 VAL C C 1
ATOM 1853 O O . VAL C 1 32 ? 16.241 21.934 12.267 1.00 40.47 32 VAL C O 1
ATOM 1857 N N . THR C 1 33 ? 16.970 23.446 13.794 1.00 37.89 33 THR C N 1
ATOM 1858 C CA . THR C 1 33 ? 18.089 23.951 13.015 1.00 32.25 33 THR C CA 1
ATOM 1859 C C . THR C 1 33 ? 19.228 22.944 12.979 1.00 31.32 33 THR C C 1
ATOM 1860 O O . THR C 1 33 ? 19.554 22.327 13.989 1.00 34.62 33 THR C O 1
ATOM 1864 N N . VAL C 1 34 ? 19.826 22.783 11.804 1.00 31.64 34 VAL C N 1
ATOM 1865 C CA . VAL C 1 34 ? 20.949 21.873 11.598 1.00 31.94 34 VAL C CA 1
ATOM 1866 C C . VAL C 1 34 ? 21.997 22.690 10.854 1.00 34.19 34 VAL C C 1
ATOM 1867 O O . VAL C 1 34 ? 21.719 23.226 9.781 1.00 35.90 34 VAL C O 1
ATOM 1871 N N . SER C 1 35 ? 23.202 22.785 11.409 1.00 34.02 35 SER C N 1
ATOM 1872 C CA . SER C 1 35 ? 24.241 23.579 10.770 1.00 34.20 35 SER C CA 1
ATOM 1873 C C . SER C 1 35 ? 25.614 22.931 10.651 1.00 34.98 35 SER C C 1
ATOM 1874 O O . SER C 1 35 ? 25.926 21.939 11.320 1.00 36.76 35 SER C O 1
ATOM 1877 N N . TYR C 1 36 ? 26.425 23.511 9.771 1.00 33.97 36 TYR C N 1
ATOM 1878 C CA . TYR C 1 36 ? 27.795 23.071 9.549 1.00 32.36 36 TYR C CA 1
ATOM 1879 C C . TYR C 1 36 ? 28.703 24.095 10.210 1.00 33.00 36 TYR C C 1
ATOM 1880 O O . TYR C 1 36 ? 28.551 25.299 9.998 1.00 33.84 36 TYR C O 1
ATOM 1889 N N . PHE C 1 37 ? 29.639 23.621 11.018 1.00 33.56 37 PHE C N 1
ATOM 1890 C CA . PHE C 1 37 ? 30.585 24.503 11.692 1.00 34.11 37 PHE C CA 1
ATOM 1891 C C . PHE C 1 37 ? 31.987 23.946 11.493 1.00 37.99 37 PHE C C 1
ATOM 1892 O O . PHE C 1 37 ? 32.174 22.735 11.321 1.00 36.22 37 PHE C O 1
ATOM 1900 N N . TYR C 1 38 ? 32.973 24.833 11.506 1.00 40.91 38 TYR C N 1
ATOM 1901 C CA . TYR C 1 38 ? 34.361 24.423 11.357 1.00 43.30 38 TYR C CA 1
ATOM 1902 C C . TYR C 1 38 ? 34.862 24.238 12.787 1.00 43.09 38 TYR C C 1
ATOM 1903 O O . TYR C 1 38 ? 34.980 25.212 13.521 1.00 44.34 38 TYR C O 1
ATOM 1912 N N . ASP C 1 39 ? 35.130 22.994 13.185 1.00 46.10 39 ASP C N 1
ATOM 1913 C CA . ASP C 1 39 ? 35.588 22.699 14.544 1.00 47.32 39 ASP C CA 1
ATOM 1914 C C . ASP C 1 39 ? 37.068 22.998 14.694 1.00 50.67 39 ASP C C 1
ATOM 1915 O O . ASP C 1 39 ? 37.902 22.086 14.687 1.00 49.18 39 ASP C O 1
ATOM 1920 N N . VAL C 1 40 ? 37.370 24.287 14.848 1.00 53.74 40 VAL C N 1
ATOM 1921 C CA . VAL C 1 40 ? 38.735 24.800 14.979 1.00 54.34 40 VAL C CA 1
ATOM 1922 C C . VAL C 1 40 ? 39.695 23.988 15.834 1.00 53.50 40 VAL C C 1
ATOM 1923 O O . VAL C 1 40 ? 40.858 23.810 15.463 1.00 54.75 40 VAL C O 1
ATOM 1927 N N . THR C 1 41 ? 39.225 23.496 16.973 1.00 53.24 41 THR C N 1
ATOM 1928 C CA . THR C 1 41 ? 40.093 22.722 17.853 1.00 54.89 41 THR C CA 1
ATOM 1929 C C . THR C 1 41 ? 40.537 21.410 17.208 1.00 56.02 41 THR C C 1
ATOM 1930 O O . THR C 1 41 ? 41.725 21.103 17.182 1.00 55.68 41 THR C O 1
ATOM 1934 N N . ARG C 1 42 ? 39.582 20.643 16.683 1.00 56.82 42 ARG C N 1
ATOM 1935 C CA . ARG C 1 42 ? 39.895 19.364 16.055 1.00 57.37 42 ARG C CA 1
ATOM 1936 C C . ARG C 1 42 ? 40.265 19.511 14.582 1.00 57.05 42 ARG C C 1
ATOM 1937 O O . ARG C 1 42 ? 40.592 18.530 13.918 1.00 55.93 42 ARG C O 1
ATOM 1945 N N . ASN C 1 43 ? 40.205 20.739 14.076 1.00 57.52 43 ASN C N 1
ATOM 1946 C CA . ASN C 1 43 ? 40.554 21.020 12.685 1.00 56.70 43 ASN C CA 1
ATOM 1947 C C . ASN C 1 43 ? 39.753 20.172 11.693 1.00 55.29 43 ASN C C 1
ATOM 1948 O O . ASN C 1 43 ? 40.313 19.336 10.979 1.00 54.93 43 ASN C O 1
ATOM 1953 N N . SER C 1 44 ? 38.441 20.396 11.653 1.00 52.80 44 SER C N 1
ATOM 1954 C CA . SER C 1 44 ? 37.544 19.667 10.752 1.00 49.35 44 SER C CA 1
ATOM 1955 C C . SER C 1 44 ? 36.161 20.303 10.756 1.00 46.98 44 SER C C 1
ATOM 1956 O O . SER C 1 44 ? 35.927 21.282 11.462 1.00 41.04 44 SER C O 1
ATOM 1959 N N . TYR C 1 45 ? 35.253 19.744 9.961 1.00 45.06 45 TYR C N 1
ATOM 1960 C CA . TYR C 1 45 ? 33.890 20.259 9.876 1.00 43.08 45 TYR C CA 1
ATOM 1961 C C . TYR C 1 45 ? 32.894 19.380 10.633 1.00 40.89 45 TYR C C 1
ATOM 1962 O O . TYR C 1 45 ? 32.936 18.148 10.554 1.00 40.10 45 TYR C O 1
ATOM 1971 N N . ARG C 1 46 ? 31.983 20.012 11.362 1.00 37.45 46 ARG C N 1
ATOM 1972 C CA . ARG C 1 46 ? 31.016 19.252 12.138 1.00 37.22 46 ARG C CA 1
ATOM 1973 C C . ARG C 1 46 ? 29.568 19.704 11.977 1.00 34.97 46 ARG C C 1
ATOM 1974 O O . ARG C 1 46 ? 29.280 20.904 11.959 1.00 31.97 46 ARG C O 1
ATOM 1982 N N . ILE C 1 47 ? 28.660 18.735 11.848 1.00 31.03 47 ILE C N 1
ATOM 1983 C CA . ILE C 1 47 ? 27.242 19.048 11.735 1.00 29.45 47 ILE C CA 1
ATOM 1984 C C . ILE C 1 47 ? 26.678 19.064 13.149 1.00 29.55 47 ILE C C 1
ATOM 1985 O O . ILE C 1 47 ? 26.735 18.064 13.868 1.00 29.96 47 ILE C O 1
ATOM 1990 N N . ILE C 1 48 ? 26.133 20.204 13.546 1.00 30.29 48 ILE C N 1
ATOM 1991 C CA . ILE C 1 48 ? 25.586 20.339 14.879 1.00 29.05 48 ILE C CA 1
ATOM 1992 C C . ILE C 1 48 ? 24.138 20.777 14.881 1.00 27.79 48 ILE C C 1
ATOM 1993 O O . ILE C 1 48 ? 23.750 21.698 14.159 1.00 26.39 48 ILE C O 1
ATOM 1998 N N . SER C 1 49 ? 23.347 20.105 15.709 1.00 25.94 49 SER C N 1
ATOM 1999 C CA . SER C 1 49 ? 21.931 20.415 15.858 1.00 26.79 49 SER C CA 1
ATOM 2000 C C . SER C 1 49 ? 21.509 20.215 17.308 1.00 25.54 49 SER C C 1
ATOM 2001 O O . SER C 1 49 ? 21.812 19.191 17.913 1.00 26.16 49 SER C O 1
ATOM 2004 N N . VAL C 1 50 ? 20.816 21.198 17.862 1.00 26.10 50 VAL C N 1
ATOM 2005 C CA . VAL C 1 50 ? 20.364 21.106 19.236 1.00 26.52 50 VAL C CA 1
ATOM 2006 C C . VAL C 1 50 ? 18.846 21.322 19.274 1.00 32.45 50 VAL C C 1
ATOM 2007 O O . VAL C 1 50 ? 18.259 21.898 18.354 1.00 31.62 50 VAL C O 1
ATOM 2011 N N . ASP C 1 51 ? 18.223 20.834 20.340 1.00 31.68 51 ASP C N 1
ATOM 2012 C CA . ASP C 1 51 ? 16.785 20.928 20.528 1.00 31.60 51 ASP C CA 1
ATOM 2013 C C . ASP C 1 51 ? 16.544 21.036 22.033 1.00 31.75 51 ASP C C 1
ATOM 2014 O O . ASP C 1 51 ? 16.666 20.062 22.780 1.00 28.73 51 ASP C O 1
ATOM 2019 N N . GLY C 1 52 ? 16.236 22.245 22.476 1.00 33.51 52 GLY C N 1
ATOM 2020 C CA . GLY C 1 52 ? 15.995 22.455 23.884 1.00 34.11 52 GLY C CA 1
ATOM 2021 C C . GLY C 1 52 ? 17.288 22.362 24.660 1.00 35.64 52 GLY C C 1
ATOM 2022 O O . GLY C 1 52 ? 18.248 23.085 24.376 1.00 35.56 52 GLY C O 1
ATOM 2023 N N . ALA C 1 53 ? 17.316 21.447 25.627 1.00 35.97 53 ALA C N 1
ATOM 2024 C CA . ALA C 1 53 ? 18.476 21.242 26.486 1.00 32.68 53 ALA C CA 1
ATOM 2025 C C . ALA C 1 53 ? 19.361 20.123 25.972 1.00 30.18 53 ALA C C 1
ATOM 2026 O O . ALA C 1 53 ? 20.283 19.694 26.647 1.00 29.94 53 ALA C O 1
ATOM 2028 N N . LYS C 1 54 ? 19.095 19.646 24.766 1.00 29.63 54 LYS C N 1
ATOM 2029 C CA . LYS C 1 54 ? 19.887 18.546 24.248 1.00 28.21 54 LYS C CA 1
ATOM 2030 C C . LYS C 1 54 ? 20.557 18.855 22.935 1.00 27.48 54 LYS C C 1
ATOM 2031 O O . LYS C 1 54 ? 20.125 19.744 22.212 1.00 27.13 54 LYS C O 1
ATOM 2037 N N . VAL C 1 55 ? 21.638 18.135 22.653 1.00 25.76 55 VAL C N 1
ATOM 2038 C CA . VAL C 1 55 ? 22.323 18.262 21.381 1.00 26.80 55 VAL C CA 1
ATOM 2039 C C . VAL C 1 55 ? 22.052 16.903 20.750 1.00 28.85 55 VAL C C 1
ATOM 2040 O O . VAL C 1 55 ? 22.521 15.858 21.229 1.00 29.63 55 VAL C O 1
ATOM 2044 N N . ILE C 1 56 ? 21.262 16.929 19.689 1.00 27.84 56 ILE C N 1
ATOM 2045 C CA . ILE C 1 56 ? 20.857 15.722 19.004 1.00 29.52 56 ILE C CA 1
ATOM 2046 C C . ILE C 1 56 ? 21.757 15.292 17.848 1.00 29.35 56 ILE C C 1
ATOM 2047 O O . ILE C 1 56 ? 21.767 14.115 17.492 1.00 32.52 56 ILE C O 1
ATOM 2052 N N . ILE C 1 57 ? 22.492 16.230 17.245 1.00 28.11 57 ILE C N 1
ATOM 2053 C CA . ILE C 1 57 ? 23.467 15.878 16.200 1.00 25.35 57 ILE C CA 1
ATOM 2054 C C . ILE C 1 57 ? 24.762 16.631 16.484 1.00 24.46 57 ILE C C 1
ATOM 2055 O O . ILE C 1 57 ? 24.748 17.843 16.678 1.00 28.49 57 ILE C O 1
ATOM 2060 N N . ASN C 1 58 ? 25.873 15.909 16.503 1.00 22.56 58 ASN C N 1
ATOM 2061 C CA . ASN C 1 58 ? 27.179 16.490 16.751 1.00 24.12 58 ASN C CA 1
ATOM 2062 C C . ASN C 1 58 ? 28.103 15.528 16.028 1.00 26.50 58 ASN C C 1
ATOM 2063 O O . ASN C 1 58 ? 28.866 14.793 16.645 1.00 24.47 58 ASN C O 1
ATOM 2068 N N . SER C 1 59 ? 28.037 15.579 14.700 1.00 29.01 59 SER C N 1
ATOM 2069 C CA . SER C 1 59 ? 28.755 14.651 13.833 1.00 31.56 59 SER C CA 1
ATOM 2070 C C . SER C 1 59 ? 29.920 15.186 13.020 1.00 32.62 59 SER C C 1
ATOM 2071 O O . SER C 1 59 ? 29.814 16.229 12.377 1.00 35.36 59 SER C O 1
ATOM 2074 N N . THR C 1 60 ? 31.035 14.464 13.033 1.00 33.77 60 THR C N 1
ATOM 2075 C CA . THR C 1 60 ? 32.195 14.896 12.260 1.00 37.39 60 THR C CA 1
ATOM 2076 C C . THR C 1 60 ? 32.113 14.317 10.859 1.00 37.33 60 THR C C 1
ATOM 2077 O O . THR C 1 60 ? 31.917 13.121 10.693 1.00 39.16 60 THR C O 1
ATOM 2081 N N . ILE C 1 61 ? 32.264 15.174 9.857 1.00 40.99 61 ILE C N 1
ATOM 2082 C CA . ILE C 1 61 ? 32.191 14.746 8.464 1.00 42.28 61 ILE C CA 1
ATOM 2083 C C . ILE C 1 61 ? 33.551 14.365 7.879 1.00 44.74 61 ILE C C 1
ATOM 2084 O O . ILE C 1 61 ? 34.363 15.230 7.554 1.00 42.69 61 ILE C O 1
ATOM 2089 N N . THR C 1 62 ? 33.788 13.063 7.752 1.00 48.38 62 THR C N 1
ATOM 2090 C CA . THR C 1 62 ? 35.032 12.543 7.188 1.00 50.51 62 THR C CA 1
ATOM 2091 C C . THR C 1 62 ? 34.793 12.154 5.720 1.00 54.06 62 THR C C 1
ATOM 2092 O O . THR C 1 62 ? 33.673 11.798 5.336 1.00 53.70 62 THR C O 1
ATOM 2096 N N . PRO C 1 63 ? 35.843 12.225 4.881 1.00 56.07 63 PRO C N 1
ATOM 2097 C CA . PRO C 1 63 ? 35.797 11.893 3.447 1.00 57.36 63 PRO C CA 1
ATOM 2098 C C . PRO C 1 63 ? 35.145 10.560 3.062 1.00 57.66 63 PRO C C 1
ATOM 2099 O O . PRO C 1 63 ? 34.483 10.463 2.028 1.00 59.75 63 PRO C O 1
ATOM 2103 N N . ASN C 1 64 ? 35.332 9.540 3.891 1.00 56.95 64 ASN C N 1
ATOM 2104 C CA . ASN C 1 64 ? 34.779 8.222 3.615 1.00 56.58 64 ASN C CA 1
ATOM 2105 C C . ASN C 1 64 ? 33.314 8.082 4.029 1.00 53.96 64 ASN C C 1
ATOM 2106 O O . ASN C 1 64 ? 32.741 7.001 3.946 1.00 54.98 64 ASN C O 1
ATOM 2111 N N . MET C 1 65 ? 32.709 9.174 4.479 1.00 52.73 65 MET C N 1
ATOM 2112 C CA . MET C 1 65 ? 31.311 9.147 4.890 1.00 48.82 65 MET C CA 1
ATOM 2113 C C . MET C 1 65 ? 30.453 9.510 3.693 1.00 49.19 65 MET C C 1
ATOM 2114 O O . MET C 1 65 ? 30.870 10.301 2.848 1.00 48.50 65 MET C O 1
ATOM 2119 N N . THR C 1 66 ? 29.260 8.931 3.598 1.00 48.38 66 THR C N 1
ATOM 2120 C CA . THR C 1 66 ? 28.390 9.254 2.475 1.00 47.15 66 THR C CA 1
ATOM 2121 C C . THR C 1 66 ? 26.977 9.582 2.917 1.00 45.33 66 THR C C 1
ATOM 2122 O O . THR C 1 66 ? 26.439 8.989 3.853 1.00 40.60 66 THR C O 1
ATOM 2126 N N . PHE C 1 67 ? 26.394 10.556 2.232 1.00 45.81 67 PHE C N 1
ATOM 2127 C CA . PHE C 1 67 ? 25.040 10.994 2.496 1.00 46.17 67 PHE C CA 1
ATOM 2128 C C . PHE C 1 67 ? 24.148 10.449 1.380 1.00 48.42 67 PHE C C 1
ATOM 2129 O O . PHE C 1 67 ? 24.417 10.668 0.194 1.00 46.44 67 PHE C O 1
ATOM 2137 N N . THR C 1 68 ? 23.087 9.750 1.764 1.00 49.24 68 THR C N 1
ATOM 2138 C CA . THR C 1 68 ? 22.169 9.162 0.797 1.00 49.50 68 THR C CA 1
ATOM 2139 C C . THR C 1 68 ? 20.730 9.656 0.939 1.00 50.42 68 THR C C 1
ATOM 2140 O O . THR C 1 68 ? 20.174 9.687 2.043 1.00 49.42 68 THR C O 1
ATOM 2144 N N . LYS C 1 69 ? 20.134 10.045 -0.186 1.00 51.16 69 LYS C N 1
ATOM 2145 C CA . LYS C 1 69 ? 18.751 10.505 -0.199 1.00 54.06 69 LYS C CA 1
ATOM 2146 C C . LYS C 1 69 ? 17.873 9.277 -0.394 1.00 54.89 69 LYS C C 1
ATOM 2147 O O . LYS C 1 69 ? 17.894 8.667 -1.459 1.00 57.18 69 LYS C O 1
ATOM 2153 N N . THR C 1 70 ? 17.114 8.901 0.629 1.00 55.51 70 THR C N 1
ATOM 2154 C CA . THR C 1 70 ? 16.241 7.739 0.525 1.00 54.72 70 THR C CA 1
ATOM 2155 C C . THR C 1 70 ? 14.816 8.141 0.128 1.00 55.86 70 THR C C 1
ATOM 2156 O O . THR C 1 70 ? 13.925 7.299 0.006 1.00 56.97 70 THR C O 1
ATOM 2160 N N . SER C 1 71 ? 14.611 9.437 -0.082 1.00 55.74 71 SER C N 1
ATOM 2161 C CA . SER C 1 71 ? 13.311 9.968 -0.486 1.00 53.57 71 SER C CA 1
ATOM 2162 C C . SER C 1 71 ? 13.524 11.344 -1.089 1.00 52.15 71 SER C C 1
ATOM 2163 O O . SER C 1 71 ? 14.640 11.854 -1.077 1.00 51.60 71 SER C O 1
ATOM 2166 N N . GLN C 1 72 ? 12.465 11.945 -1.621 1.00 52.09 72 GLN C N 1
ATOM 2167 C CA . GLN C 1 72 ? 12.599 13.261 -2.226 1.00 51.90 72 GLN C CA 1
ATOM 2168 C C . GLN C 1 72 ? 12.958 14.273 -1.147 1.00 51.83 72 GLN C C 1
ATOM 2169 O O . GLN C 1 72 ? 13.695 15.227 -1.405 1.00 51.36 72 GLN C O 1
ATOM 2175 N N . LYS C 1 73 ? 12.457 14.044 0.066 1.00 50.68 73 LYS C N 1
A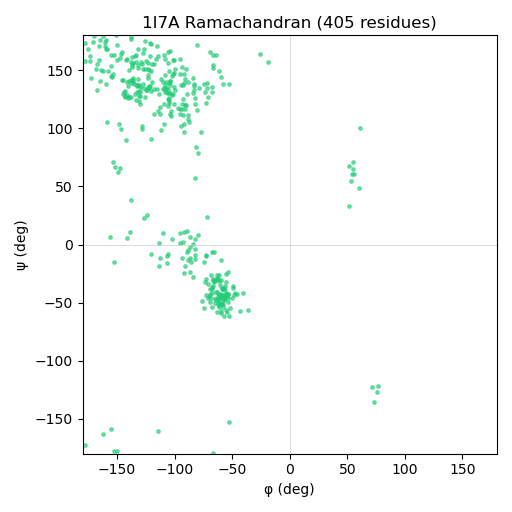TOM 2176 C CA . LYS C 1 73 ? 12.721 14.942 1.189 1.00 50.73 73 LYS C CA 1
ATOM 2177 C C . LYS C 1 73 ? 13.335 14.272 2.425 1.00 49.68 73 LYS C C 1
ATOM 2178 O O . LYS C 1 73 ? 13.193 14.771 3.544 1.00 47.88 73 LYS C O 1
ATOM 2184 N N . PHE C 1 74 ? 14.029 13.157 2.222 1.00 47.91 74 PHE C N 1
ATOM 2185 C CA . PHE C 1 74 ? 14.646 12.445 3.333 1.00 47.85 74 PHE C CA 1
ATOM 2186 C C . PHE C 1 74 ? 16.035 11.922 2.972 1.00 47.60 74 PHE C C 1
ATOM 2187 O O . PHE C 1 74 ? 16.206 11.244 1.963 1.00 50.03 74 PHE C O 1
ATOM 2195 N N . GLY C 1 75 ? 17.022 12.251 3.804 1.00 46.15 75 GLY C N 1
ATOM 2196 C CA . GLY C 1 75 ? 18.388 11.809 3.577 1.00 43.90 75 GLY C CA 1
ATOM 2197 C C . GLY C 1 75 ? 19.028 11.268 4.849 1.00 43.26 75 GLY C C 1
ATOM 2198 O O . GLY C 1 75 ? 18.563 11.543 5.962 1.00 39.20 75 GLY C O 1
ATOM 2199 N N . GLN C 1 76 ? 20.114 10.517 4.697 1.00 41.86 76 GLN C N 1
ATOM 2200 C CA . GLN C 1 76 ? 20.771 9.929 5.855 1.00 42.75 76 GLN C CA 1
ATOM 2201 C C . GLN C 1 76 ? 22.244 9.630 5.652 1.00 41.72 76 GLN C C 1
ATOM 2202 O O . GLN C 1 76 ? 22.744 9.553 4.528 1.00 41.17 76 GLN C O 1
ATOM 2208 N N . TRP C 1 77 ? 22.930 9.425 6.767 1.00 40.88 77 TRP C N 1
ATOM 2209 C CA . TRP C 1 77 ? 24.346 9.127 6.737 1.00 39.94 77 TRP C CA 1
ATOM 2210 C C . TRP C 1 77 ? 24.696 8.430 8.037 1.00 41.74 77 TRP C C 1
ATOM 2211 O O . TRP C 1 77 ? 24.065 8.664 9.070 1.00 43.50 77 TRP C O 1
ATOM 2222 N N . ALA C 1 78 ? 25.692 7.558 7.983 1.00 42.85 78 ALA C N 1
ATOM 2223 C CA . ALA C 1 78 ? 26.094 6.815 9.158 1.00 44.44 78 ALA C CA 1
ATOM 2224 C C . ALA C 1 78 ? 27.329 7.423 9.798 1.00 46.47 78 ALA C C 1
ATOM 2225 O O . ALA C 1 78 ? 28.285 7.780 9.110 1.00 45.66 78 ALA C O 1
ATOM 2227 N N . ASP C 1 79 ? 27.293 7.536 11.120 1.00 47.50 79 ASP C N 1
ATOM 2228 C CA . ASP C 1 79 ? 28.409 8.079 11.876 1.00 50.61 79 ASP C CA 1
ATOM 2229 C C . ASP C 1 79 ? 28.935 6.997 12.822 1.00 51.50 79 ASP C C 1
ATOM 2230 O O . ASP C 1 79 ? 28.258 6.597 13.769 1.00 48.99 79 ASP C O 1
ATOM 2235 N N . SER C 1 80 ? 30.147 6.525 12.547 1.00 52.97 80 SER C N 1
ATOM 2236 C CA . SER C 1 80 ? 30.784 5.481 13.341 1.00 54.09 80 SER C CA 1
ATOM 2237 C C . SER C 1 80 ? 31.216 5.976 14.719 1.00 56.63 80 SER C C 1
ATOM 2238 O O . SER C 1 80 ? 30.993 5.304 15.733 1.00 56.32 80 SER C O 1
ATOM 2241 N N . ARG C 1 81 ? 31.845 7.149 14.745 1.00 55.58 81 ARG C N 1
ATOM 2242 C CA . ARG C 1 81 ? 32.313 7.756 15.988 1.00 55.99 81 ARG C CA 1
ATOM 2243 C C . ARG C 1 81 ? 31.170 7.906 16.980 1.00 54.08 81 ARG C C 1
ATOM 2244 O O . ARG C 1 81 ? 31.394 7.952 18.184 1.00 57.91 81 ARG C O 1
ATOM 2252 N N . ALA C 1 82 ? 29.945 7.993 16.472 1.00 52.38 82 ALA C N 1
ATOM 2253 C CA . ALA C 1 82 ? 28.776 8.148 17.331 1.00 51.06 82 ALA C CA 1
ATOM 2254 C C . ALA C 1 82 ? 27.978 6.852 17.417 1.00 50.65 82 ALA C C 1
ATOM 2255 O O . ALA C 1 82 ? 27.046 6.736 18.220 1.00 50.03 82 ALA C O 1
ATOM 2257 N N . ASN C 1 83 ? 28.355 5.880 16.591 1.00 49.78 83 ASN C N 1
ATOM 2258 C CA . ASN C 1 83 ? 27.682 4.592 16.570 1.00 49.31 83 ASN C CA 1
ATOM 2259 C C . ASN C 1 83 ? 26.176 4.785 16.376 1.00 49.45 83 ASN C C 1
ATOM 2260 O O . ASN C 1 83 ? 25.359 4.316 17.178 1.00 47.68 83 ASN C O 1
ATOM 2265 N N . THR C 1 84 ? 25.810 5.491 15.310 1.00 46.89 84 THR C N 1
ATOM 2266 C CA . THR C 1 84 ? 24.402 5.729 15.022 1.00 47.38 84 THR C CA 1
ATOM 2267 C C . THR C 1 84 ? 24.194 6.253 13.603 1.00 45.20 84 THR C C 1
ATOM 2268 O O . THR C 1 84 ? 25.123 6.760 12.973 1.00 43.65 84 THR C O 1
ATOM 2272 N N . VAL C 1 85 ? 22.975 6.089 13.096 1.00 42.49 85 VAL C N 1
ATOM 2273 C CA . VAL C 1 85 ? 22.626 6.562 11.762 1.00 40.94 85 VAL C CA 1
ATOM 2274 C C . VAL C 1 85 ? 21.718 7.768 11.919 1.00 39.04 85 VAL C C 1
ATOM 2275 O O . VAL C 1 85 ? 20.751 7.724 12.677 1.00 40.79 85 VAL C O 1
ATOM 2279 N N . PHE C 1 86 ? 22.032 8.841 11.207 1.00 38.35 86 PHE C N 1
ATOM 2280 C CA . PHE C 1 86 ? 21.233 10.064 11.272 1.00 36.53 86 PHE C CA 1
ATOM 2281 C C . PHE C 1 86 ? 20.351 10.229 10.051 1.00 33.11 86 PHE C C 1
ATOM 2282 O O . PHE C 1 86 ? 20.816 10.116 8.930 1.00 34.45 86 PHE C O 1
ATOM 2290 N N . GLY C 1 87 ? 19.075 10.506 10.285 1.00 35.77 87 GLY C N 1
ATOM 2291 C CA . GLY C 1 87 ? 18.142 10.713 9.195 1.00 35.56 87 GLY C CA 1
ATOM 2292 C C . GLY C 1 87 ? 17.559 12.113 9.279 1.00 36.94 87 GLY C C 1
ATOM 2293 O O . GLY C 1 87 ? 17.266 12.606 10.373 1.00 35.58 87 GLY C O 1
ATOM 2294 N N . LEU C 1 88 ? 17.399 12.765 8.133 1.00 37.29 88 LEU C N 1
ATOM 2295 C CA . LEU C 1 88 ? 16.839 14.110 8.113 1.00 38.14 88 LEU C CA 1
ATOM 2296 C C . LEU C 1 88 ? 15.638 14.229 7.183 1.00 39.77 88 LEU C C 1
ATOM 2297 O O . LEU C 1 88 ? 15.699 13.853 6.009 1.00 43.78 88 LEU C O 1
ATOM 2302 N N . GLY C 1 89 ? 14.541 14.741 7.724 1.00 39.48 89 GLY C N 1
ATOM 2303 C CA . GLY C 1 89 ? 13.339 14.928 6.937 1.00 41.73 89 GLY C CA 1
ATOM 2304 C C . GLY C 1 89 ? 13.118 16.407 6.698 1.00 42.53 89 GLY C C 1
ATOM 2305 O O . GLY C 1 89 ? 12.681 17.125 7.596 1.00 42.33 89 GLY C O 1
ATOM 2306 N N . PHE C 1 90 ? 13.417 16.869 5.488 1.00 44.17 90 PHE C N 1
ATOM 2307 C CA . PHE C 1 90 ? 13.251 18.281 5.165 1.00 46.39 90 PHE C CA 1
ATOM 2308 C C . PHE C 1 90 ? 11.818 18.654 4.822 1.00 47.75 90 PHE C C 1
ATOM 2309 O O . PHE C 1 90 ? 10.952 17.789 4.698 1.00 49.54 90 PHE C O 1
ATOM 2317 N N . SER C 1 91 ? 11.573 19.953 4.688 1.00 49.63 91 SER C N 1
ATOM 2318 C CA . SER C 1 91 ? 10.242 20.440 4.346 1.00 52.13 91 SER C CA 1
ATOM 2319 C C . SER C 1 91 ? 10.204 20.823 2.870 1.00 50.48 91 SER C C 1
ATOM 2320 O O . SER C 1 91 ? 9.204 21.340 2.380 1.00 52.44 91 SER C O 1
ATOM 2323 N N . SER C 1 92 ? 11.307 20.568 2.173 1.00 49.63 92 SER C N 1
ATOM 2324 C CA . SER C 1 92 ? 11.412 20.852 0.745 1.00 49.76 92 SER C CA 1
ATOM 2325 C C . SER C 1 92 ? 12.622 20.120 0.183 1.00 48.76 92 SER C C 1
ATOM 2326 O O . SER C 1 92 ? 13.663 20.048 0.835 1.00 49.22 92 SER C O 1
ATOM 2329 N N . GLU C 1 93 ? 12.482 19.571 -1.020 1.00 50.12 93 GLU C N 1
ATOM 2330 C CA . GLU C 1 93 ? 13.577 18.854 -1.670 1.00 47.94 93 GLU C CA 1
ATOM 2331 C C . GLU C 1 93 ? 14.752 19.785 -1.898 1.00 44.79 93 GLU C C 1
ATOM 2332 O O . GLU C 1 93 ? 15.910 19.355 -1.896 1.00 44.37 93 GLU C O 1
ATOM 2338 N N . LEU C 1 94 ? 14.451 21.061 -2.122 1.00 39.82 94 LEU C N 1
ATOM 2339 C CA . LEU C 1 94 ? 15.503 22.045 -2.358 1.00 40.68 94 LEU C CA 1
ATOM 2340 C C . LEU C 1 94 ? 16.478 22.044 -1.177 1.00 39.53 94 LEU C C 1
ATOM 2341 O O . LEU C 1 94 ? 17.697 22.011 -1.353 1.00 39.31 94 LEU C O 1
ATOM 2346 N N . GLN C 1 95 ? 15.922 22.086 0.027 1.00 39.91 95 GLN C N 1
ATOM 2347 C CA . GLN C 1 95 ? 16.725 22.077 1.238 1.00 42.21 95 GLN C CA 1
ATOM 2348 C C . GLN C 1 95 ? 17.639 20.852 1.270 1.00 40.19 95 GLN C C 1
ATOM 2349 O O . GLN C 1 95 ? 18.825 20.963 1.560 1.00 40.54 95 GLN C O 1
ATOM 2355 N N . LEU C 1 96 ? 17.081 19.689 0.954 1.00 42.51 96 LEU C N 1
ATOM 2356 C CA . LEU C 1 96 ? 17.841 18.443 0.960 1.00 44.36 96 LEU C CA 1
ATOM 2357 C C . LEU C 1 96 ? 19.013 18.451 -0.022 1.00 44.47 96 LEU C C 1
ATOM 2358 O O . LEU C 1 96 ? 20.121 18.036 0.324 1.00 44.88 96 LEU C O 1
ATOM 2363 N N . THR C 1 97 ? 18.764 18.912 -1.244 1.00 43.08 97 THR C N 1
ATOM 2364 C CA . THR C 1 97 ? 19.800 18.982 -2.279 1.00 42.28 97 THR C CA 1
ATOM 2365 C C . THR C 1 97 ? 20.943 19.902 -1.825 1.00 40.23 97 THR C C 1
ATOM 2366 O O . THR C 1 97 ? 22.121 19.572 -1.961 1.00 39.89 97 THR C O 1
ATOM 2370 N N . LYS C 1 98 ? 20.581 21.053 -1.273 1.00 40.95 98 LYS C N 1
ATOM 2371 C CA . LYS C 1 98 ? 21.558 22.016 -0.768 1.00 41.23 98 LYS C CA 1
ATOM 2372 C C . LYS C 1 98 ? 22.394 21.368 0.346 1.00 40.56 98 LYS C C 1
ATOM 2373 O O . LYS C 1 98 ? 23.613 21.519 0.387 1.00 39.34 98 LYS C O 1
ATOM 2379 N N . PHE C 1 99 ? 21.722 20.655 1.249 1.00 40.13 99 PHE C N 1
ATOM 2380 C CA . PHE C 1 99 ? 22.394 19.991 2.364 1.00 41.61 99 PHE C CA 1
ATOM 2381 C C . PHE C 1 99 ? 23.353 18.940 1.833 1.00 41.87 99 PHE C C 1
ATOM 2382 O O . PHE C 1 99 ? 24.463 18.777 2.344 1.00 37.33 99 PHE C O 1
ATOM 2390 N N . ALA C 1 100 ? 22.900 18.217 0.812 1.00 42.86 100 ALA C N 1
ATOM 2391 C CA . ALA C 1 100 ? 23.691 17.154 0.209 1.00 46.07 100 ALA C CA 1
ATOM 2392 C C . ALA C 1 100 ? 24.834 17.723 -0.609 1.00 45.81 100 ALA C C 1
ATOM 2393 O O . ALA C 1 100 ? 25.875 17.086 -0.742 1.00 47.64 100 ALA C O 1
ATOM 2395 N N . GLU C 1 101 ? 24.636 18.915 -1.164 1.00 47.03 101 GLU C N 1
ATOM 2396 C CA . GLU C 1 101 ? 25.687 19.570 -1.943 1.00 47.41 101 GLU C CA 1
ATOM 2397 C C . GLU C 1 101 ? 26.810 19.985 -0.998 1.00 44.80 101 GLU C C 1
ATOM 2398 O O . GLU C 1 101 ? 27.988 19.807 -1.307 1.00 43.94 101 GLU C O 1
ATOM 2404 N N . LYS C 1 102 ? 26.431 20.528 0.160 1.00 44.45 102 LYS C N 1
ATOM 2405 C CA . LYS C 1 102 ? 27.396 20.969 1.173 1.00 44.30 102 LYS C CA 1
ATOM 2406 C C . LYS C 1 102 ? 28.137 19.803 1.793 1.00 43.43 102 LYS C C 1
ATOM 2407 O O . LYS C 1 102 ? 29.322 19.906 2.090 1.00 42.14 102 LYS C O 1
ATOM 2413 N N . PHE C 1 103 ? 27.424 18.697 1.982 1.00 45.41 103 PHE C N 1
ATOM 2414 C CA . PHE C 1 103 ? 27.991 17.490 2.563 1.00 45.20 103 PHE C CA 1
ATOM 2415 C C . PHE C 1 103 ? 29.104 17.023 1.636 1.00 48.59 103 PHE C C 1
ATOM 2416 O O . PHE C 1 103 ? 30.216 16.729 2.077 1.00 46.20 103 PHE C O 1
ATOM 2424 N N . GLN C 1 104 ? 28.792 16.973 0.343 1.00 53.35 104 GLN C N 1
ATOM 2425 C CA . GLN C 1 104 ? 29.745 16.555 -0.684 1.00 57.06 104 GLN C CA 1
ATOM 2426 C C . GLN C 1 104 ? 30.965 17.472 -0.700 1.00 57.00 104 GLN C C 1
ATOM 2427 O O . GLN C 1 104 ? 32.108 17.014 -0.657 1.00 57.69 104 GLN C O 1
ATOM 2433 N N . GLU C 1 105 ? 30.702 18.773 -0.769 1.00 56.07 105 GLU C N 1
ATOM 2434 C CA . GLU C 1 105 ? 31.754 19.776 -0.805 1.00 56.05 105 GLU C CA 1
ATOM 2435 C C . GLU C 1 105 ? 32.635 19.746 0.439 1.00 56.54 105 GLU C C 1
ATOM 2436 O O . GLU C 1 105 ? 33.860 19.813 0.342 1.00 56.10 105 GLU C O 1
ATOM 2442 N N . VAL C 1 106 ? 32.006 19.638 1.605 1.00 58.06 106 VAL C N 1
ATOM 2443 C CA . VAL C 1 106 ? 32.726 19.590 2.874 1.00 59.32 106 VAL C CA 1
ATOM 2444 C C . VAL C 1 106 ? 33.550 18.309 2.990 1.00 61.19 106 VAL C C 1
ATOM 2445 O O . VAL C 1 106 ? 34.596 18.286 3.639 1.00 63.04 106 VAL C O 1
ATOM 2449 N N . ARG C 1 107 ? 33.068 17.248 2.352 1.00 63.00 107 ARG C N 1
ATOM 2450 C CA . ARG C 1 107 ? 33.734 15.952 2.374 1.00 63.95 107 ARG C CA 1
ATOM 2451 C C . ARG C 1 107 ? 34.945 15.936 1.453 1.00 66.98 107 ARG C C 1
ATOM 2452 O O . ARG C 1 107 ? 36.033 15.512 1.847 1.00 67.35 107 ARG C O 1
ATOM 2460 N N . GLU C 1 108 ? 34.746 16.399 0.222 1.00 69.43 108 GLU C N 1
ATOM 2461 C CA . GLU C 1 108 ? 35.813 16.441 -0.772 1.00 71.32 108 GLU C CA 1
ATOM 2462 C C . GLU C 1 108 ? 36.843 17.524 -0.434 1.00 72.41 108 GLU C C 1
ATOM 2463 O O . GLU C 1 108 ? 37.553 18.024 -1.311 1.00 72.34 108 GLU C O 1
ATOM 2469 N N . ALA C 1 109 ? 36.921 17.885 0.843 1.00 72.47 109 ALA C N 1
ATOM 2470 C CA . ALA C 1 109 ? 37.857 18.907 1.288 1.00 72.07 109 ALA C CA 1
ATOM 2471 C C . ALA C 1 109 ? 38.519 18.491 2.593 1.00 71.88 109 ALA C C 1
ATOM 2472 O O . ALA C 1 109 ? 38.742 19.316 3.478 1.00 72.60 109 ALA C O 1
ATOM 2474 N N . ALA C 1 110 ? 38.825 17.203 2.705 0.00 71.47 110 ALA C N 1
ATOM 2475 C CA . ALA C 1 110 ? 39.466 16.658 3.895 0.00 70.87 110 ALA C CA 1
ATOM 2476 C C . ALA C 1 110 ? 40.211 15.380 3.529 0.00 70.50 110 ALA C C 1
ATOM 2477 O O . ALA C 1 110 ? 40.732 14.678 4.397 0.00 70.43 110 ALA C O 1
ATOM 2479 N N . ARG C 1 111 ? 40.255 15.087 2.233 0.00 70.05 111 ARG C N 1
ATOM 2480 C CA . ARG C 1 111 ? 40.930 13.897 1.731 0.00 69.64 111 ARG C CA 1
ATOM 2481 C C . ARG C 1 111 ? 42.444 14.084 1.755 0.00 69.55 111 ARG C C 1
ATOM 2482 O O . ARG C 1 111 ? 43.056 14.083 0.666 0.00 69.48 111 ARG C O 1
ATOM 2491 N N . GLU D 1 3 ? -11.911 -11.857 11.648 1.00 65.25 3 GLU D N 1
ATOM 2492 C CA . GLU D 1 3 ? -11.880 -10.882 10.525 1.00 65.75 3 GLU D CA 1
ATOM 2493 C C . GLU D 1 3 ? -10.774 -9.846 10.709 1.00 64.99 3 GLU D C 1
ATOM 2494 O O . GLU D 1 3 ? -10.149 -9.756 11.768 1.00 64.25 3 GLU D O 1
ATOM 2500 N N . GLN D 1 4 ? -10.541 -9.062 9.663 1.00 63.58 4 GLN D N 1
ATOM 2501 C CA . GLN D 1 4 ? -9.504 -8.041 9.682 1.00 61.80 4 GLN D CA 1
ATOM 2502 C C . GLN D 1 4 ? -10.099 -6.636 9.594 1.00 59.12 4 GLN D C 1
ATOM 2503 O O . GLN D 1 4 ? -11.256 -6.466 9.216 1.00 60.52 4 GLN D O 1
ATOM 2509 N N . PRO D 1 5 ? -9.313 -5.611 9.959 1.00 55.75 5 PRO D N 1
ATOM 2510 C CA . PRO D 1 5 ? -9.782 -4.225 9.901 1.00 52.36 5 PRO D CA 1
ATOM 2511 C C . PRO D 1 5 ? -10.064 -3.817 8.460 1.00 51.29 5 PRO D C 1
ATOM 2512 O O . PRO D 1 5 ? -9.604 -4.467 7.524 1.00 50.31 5 PRO D O 1
ATOM 2516 N N . ILE D 1 6 ? -10.808 -2.731 8.284 1.00 49.93 6 ILE D N 1
ATOM 2517 C CA . ILE D 1 6 ? -11.124 -2.249 6.949 1.00 48.14 6 ILE D CA 1
ATOM 2518 C C . ILE D 1 6 ? -9.824 -2.037 6.175 1.00 50.29 6 ILE D C 1
ATOM 2519 O O . ILE D 1 6 ? -9.780 -2.211 4.953 1.00 50.80 6 ILE D O 1
ATOM 2524 N N . PHE D 1 7 ? -8.772 -1.657 6.899 1.00 48.66 7 PHE D N 1
ATOM 2525 C CA . PHE D 1 7 ? -7.457 -1.411 6.311 1.00 45.89 7 PHE D CA 1
ATOM 2526 C C . PHE D 1 7 ? -6.419 -1.166 7.398 1.00 47.04 7 PHE D C 1
ATOM 2527 O O . PHE D 1 7 ? -6.699 -0.526 8.416 1.00 43.41 7 PHE D O 1
ATOM 2535 N N . THR D 1 8 ? -5.211 -1.667 7.166 1.00 48.09 8 THR D N 1
ATOM 2536 C CA . THR D 1 8 ? -4.135 -1.512 8.126 1.00 48.13 8 THR D CA 1
ATOM 2537 C C . THR D 1 8 ? -2.797 -1.215 7.445 1.00 47.63 8 THR D C 1
ATOM 2538 O O . THR D 1 8 ? -2.552 -1.640 6.314 1.00 48.10 8 THR D O 1
ATOM 2542 N N . THR D 1 9 ? -1.934 -0.486 8.144 1.00 45.61 9 THR D N 1
ATOM 2543 C CA . THR D 1 9 ? -0.626 -0.141 7.610 1.00 44.57 9 THR D CA 1
ATOM 2544 C C . THR D 1 9 ? 0.276 0.385 8.730 1.00 45.64 9 THR D C 1
ATOM 2545 O O . THR D 1 9 ? -0.179 0.605 9.850 1.00 45.50 9 THR D O 1
ATOM 2549 N N . ARG D 1 10 ? 1.560 0.555 8.430 1.00 47.94 10 ARG D N 1
ATOM 2550 C CA . ARG D 1 10 ? 2.525 1.074 9.399 1.00 50.33 10 ARG D CA 1
ATOM 2551 C C . ARG D 1 10 ? 3.091 2.390 8.881 1.00 48.57 10 ARG D C 1
ATOM 2552 O O . ARG D 1 10 ? 3.464 2.489 7.713 1.00 51.51 10 ARG D O 1
ATOM 2560 N N . ALA D 1 11 ? 3.153 3.398 9.743 1.00 44.61 11 ALA D N 1
ATOM 2561 C CA . ALA D 1 11 ? 3.664 4.703 9.339 1.00 44.52 11 ALA D CA 1
ATOM 2562 C C . ALA D 1 11 ? 3.930 5.616 10.529 1.00 43.88 11 ALA D C 1
ATOM 2563 O O . ALA D 1 11 ? 3.331 5.443 11.592 1.00 44.94 11 ALA D O 1
ATOM 2565 N N . HIS D 1 12 ? 4.828 6.584 10.351 1.00 40.32 12 HIS D N 1
ATOM 2566 C CA . HIS D 1 12 ? 5.127 7.529 11.420 1.00 38.44 12 HIS D CA 1
ATOM 2567 C C . HIS D 1 12 ? 3.999 8.552 11.421 1.00 39.92 12 HIS D C 1
ATOM 2568 O O . HIS D 1 12 ? 3.583 9.037 10.359 1.00 36.70 12 HIS D O 1
ATOM 2575 N N . VAL D 1 13 ? 3.499 8.864 12.614 1.00 38.90 13 VAL D N 1
ATOM 2576 C CA . VAL D 1 13 ? 2.414 9.825 12.769 1.00 39.34 13 VAL D CA 1
ATOM 2577 C C . VAL D 1 13 ? 2.892 11.184 13.301 1.00 40.58 13 VAL D C 1
ATOM 2578 O O . VAL D 1 13 ? 3.746 11.252 14.190 1.00 39.01 13 VAL D O 1
ATOM 2582 N N . PHE D 1 14 ? 2.346 12.262 12.743 1.00 38.81 14 PHE D N 1
ATOM 2583 C CA . PHE D 1 14 ? 2.687 13.616 13.189 1.00 40.67 14 PHE D CA 1
ATOM 2584 C C . PHE D 1 14 ? 1.388 14.404 13.245 1.00 42.25 14 PHE D C 1
ATOM 2585 O O . PHE D 1 14 ? 0.325 13.876 12.918 1.00 43.26 14 PHE D O 1
ATOM 2593 N N . GLN D 1 15 ? 1.469 15.661 13.664 1.00 44.30 15 GLN D N 1
ATOM 2594 C CA . GLN D 1 15 ? 0.285 16.502 13.724 1.00 48.88 15 GLN D CA 1
ATOM 2595 C C . GLN D 1 15 ? 0.655 17.948 14.011 1.00 49.41 15 GLN D C 1
ATOM 2596 O O . GLN D 1 15 ? 1.826 18.261 14.244 1.00 47.44 15 GLN D O 1
ATOM 2602 N N . ILE D 1 16 ? -0.343 18.829 13.968 1.00 49.59 16 ILE D N 1
ATOM 2603 C CA . ILE D 1 16 ? -0.122 20.245 14.242 1.00 50.64 16 ILE D CA 1
ATOM 2604 C C . ILE D 1 16 ? -0.934 20.656 15.466 1.00 50.47 16 ILE D C 1
ATOM 2605 O O . ILE D 1 16 ? -2.164 20.590 15.449 1.00 50.38 16 ILE D O 1
ATOM 2610 N N . ASN D 1 23 ? 4.037 23.984 14.183 1.00 57.96 23 ASN D N 1
ATOM 2611 C CA . ASN D 1 23 ? 4.025 23.194 12.957 1.00 57.74 23 ASN D CA 1
ATOM 2612 C C . ASN D 1 23 ? 3.966 21.697 13.256 1.00 54.99 23 ASN D C 1
ATOM 2613 O O . ASN D 1 23 ? 3.439 21.279 14.289 1.00 51.94 23 ASN D O 1
ATOM 2618 N N . TRP D 1 24 ? 4.502 20.896 12.338 1.00 50.73 24 TRP D N 1
ATOM 2619 C CA . TRP D 1 24 ? 4.535 19.453 12.506 1.00 48.66 24 TRP D CA 1
ATOM 2620 C C . TRP D 1 24 ? 5.270 19.040 13.768 1.00 48.25 24 TRP D C 1
ATOM 2621 O O . TRP D 1 24 ? 6.323 19.588 14.100 1.00 46.42 24 TRP D O 1
ATOM 2632 N N . VAL D 1 25 ? 4.704 18.063 14.466 1.00 47.74 25 VAL D N 1
ATOM 2633 C CA . VAL D 1 25 ? 5.298 17.533 15.686 1.00 47.32 25 VAL D CA 1
ATOM 2634 C C . VAL D 1 25 ? 5.048 16.031 15.705 1.00 46.25 25 VAL D C 1
ATOM 2635 O O . VAL D 1 25 ? 3.911 15.586 15.536 1.00 47.40 25 VAL D O 1
ATOM 2639 N N . PRO D 1 26 ? 6.110 15.228 15.897 1.00 45.77 26 PRO D N 1
ATOM 2640 C CA . PRO D 1 26 ? 5.980 13.764 15.935 1.00 42.98 26 PRO D CA 1
ATOM 2641 C C . PRO D 1 26 ? 4.909 13.365 16.935 1.00 42.07 26 PRO D C 1
ATOM 2642 O O . PRO D 1 26 ? 4.827 13.941 18.020 1.00 44.57 26 PRO D O 1
ATOM 2646 N N . ALA D 1 27 ? 4.080 12.396 16.569 1.00 39.38 27 ALA D N 1
ATOM 2647 C CA . ALA D 1 27 ? 3.014 11.945 17.456 1.00 38.40 27 ALA D CA 1
ATOM 2648 C C . ALA D 1 27 ? 3.259 10.512 17.910 1.00 38.50 27 ALA D C 1
ATOM 2649 O O . ALA D 1 27 ? 2.675 10.063 18.900 1.00 37.08 27 ALA D O 1
ATOM 2651 N N . SER D 1 28 ? 4.119 9.804 17.178 1.00 36.06 28 SER D N 1
ATOM 2652 C CA . SER D 1 28 ? 4.441 8.423 17.484 1.00 38.54 28 SER D CA 1
ATOM 2653 C C . SER D 1 28 ? 5.931 8.249 17.740 1.00 41.10 28 SER D C 1
ATOM 2654 O O . SER D 1 28 ? 6.760 8.786 17.007 1.00 41.88 28 SER D O 1
ATOM 2657 N N . LYS D 1 29 ? 6.259 7.485 18.779 1.00 42.71 29 LYS D N 1
ATOM 2658 C CA . LYS D 1 29 ? 7.649 7.216 19.161 1.00 43.97 29 LYS D CA 1
ATOM 2659 C C . LYS D 1 29 ? 8.369 6.404 18.088 1.00 42.43 29 LYS D C 1
ATOM 2660 O O . LYS D 1 29 ? 9.571 6.179 18.176 1.00 45.73 29 LYS D O 1
ATOM 2666 N N . GLN D 1 30 ? 7.631 5.959 17.081 1.00 44.08 30 GLN D N 1
ATOM 2667 C CA . GLN D 1 30 ? 8.201 5.143 16.007 1.00 43.82 30 GLN D CA 1
ATOM 2668 C C . GLN D 1 30 ? 7.115 4.841 14.986 1.00 41.24 30 GLN D C 1
ATOM 2669 O O . GLN D 1 30 ? 6.018 5.377 15.068 1.00 42.09 30 GLN D O 1
ATOM 2675 N N . ALA D 1 31 ? 7.434 3.986 14.022 1.00 40.42 31 ALA D N 1
ATOM 2676 C CA . ALA D 1 31 ? 6.467 3.592 13.013 1.00 40.59 31 ALA D CA 1
ATOM 2677 C C . ALA D 1 31 ? 5.485 2.661 13.714 1.00 41.22 31 ALA D C 1
ATOM 2678 O O . ALA D 1 31 ? 5.881 1.631 14.268 1.00 43.62 31 ALA D O 1
ATOM 2680 N N . VAL D 1 32 ? 4.208 3.022 13.699 1.00 38.05 32 VAL D N 1
ATOM 2681 C CA . VAL D 1 32 ? 3.200 2.202 14.341 1.00 37.72 32 VAL D CA 1
ATOM 2682 C C . VAL D 1 32 ? 2.076 1.875 13.381 1.00 40.42 32 VAL D C 1
ATOM 2683 O O . VAL D 1 32 ? 1.958 2.453 12.295 1.00 36.08 32 VAL D O 1
ATOM 2687 N N . THR D 1 33 ? 1.245 0.939 13.813 1.00 39.41 33 THR D N 1
ATOM 2688 C CA . THR D 1 33 ? 0.105 0.502 13.045 1.00 37.53 33 THR D CA 1
ATOM 2689 C C . THR D 1 33 ? -0.995 1.573 13.016 1.00 35.52 33 THR D C 1
ATOM 2690 O O . THR D 1 33 ? -1.309 2.186 14.037 1.00 31.97 33 THR D O 1
ATOM 2694 N N . VAL D 1 34 ? -1.551 1.804 11.829 1.00 34.91 34 VAL D N 1
ATOM 2695 C CA . VAL D 1 34 ? -2.654 2.752 11.630 1.00 37.10 34 VAL D CA 1
ATOM 2696 C C . VAL D 1 34 ? -3.767 1.912 10.975 1.00 37.52 34 VAL D C 1
ATOM 2697 O O . VAL D 1 34 ? -3.496 1.158 10.039 1.00 35.07 34 VAL D O 1
ATOM 2701 N N . SER D 1 35 ? -5.001 2.033 11.466 1.00 34.71 35 SER D N 1
ATOM 2702 C CA . SER D 1 35 ? -6.100 1.221 10.951 1.00 33.17 35 SER D CA 1
ATOM 2703 C C . SER D 1 35 ? -7.468 1.879 10.830 1.00 33.50 35 SER D C 1
ATOM 2704 O O . SER D 1 35 ? -7.769 2.876 11.491 1.00 35.31 35 SER D O 1
ATOM 2707 N N . TYR D 1 36 ? -8.295 1.285 9.974 1.00 32.91 36 TYR D N 1
ATOM 2708 C CA . TYR D 1 36 ? -9.658 1.754 9.730 1.00 31.77 36 TYR D CA 1
ATOM 2709 C C . TYR D 1 36 ? -10.605 0.774 10.376 1.00 28.54 36 TYR D C 1
ATOM 2710 O O . TYR D 1 36 ? -10.384 -0.433 10.321 1.00 32.76 36 TYR D O 1
ATOM 2719 N N . PHE D 1 37 ? -11.657 1.285 10.994 1.00 27.17 37 PHE D N 1
ATOM 2720 C CA . PHE D 1 37 ? -12.642 0.419 11.631 1.00 26.94 37 PHE D CA 1
ATOM 2721 C C . PHE D 1 37 ? -14.023 0.999 11.392 1.00 29.43 37 PHE D C 1
ATOM 2722 O O . PHE D 1 37 ? -14.178 2.183 11.081 1.00 31.58 37 PHE D O 1
ATOM 2730 N N . TYR D 1 38 ? -15.029 0.150 11.523 1.00 31.68 38 TYR D N 1
ATOM 2731 C CA . TYR D 1 38 ? -16.402 0.592 11.393 1.00 32.00 38 TYR D CA 1
ATOM 2732 C C . TYR D 1 38 ? -16.829 0.844 12.848 1.00 30.43 38 TYR D C 1
ATOM 2733 O O . TYR D 1 38 ? -16.835 -0.077 13.655 1.00 29.01 38 TYR D O 1
ATOM 2742 N N . ASP D 1 39 ? -17.148 2.093 13.183 1.00 32.80 39 ASP D N 1
ATOM 2743 C CA . ASP D 1 39 ? -17.557 2.457 14.546 1.00 33.33 39 ASP D CA 1
ATOM 2744 C C . ASP D 1 39 ? -19.033 2.121 14.744 1.00 35.04 39 ASP D C 1
ATOM 2745 O O . ASP D 1 39 ? -19.891 2.986 14.606 1.00 36.63 39 ASP D O 1
ATOM 2750 N N . VAL D 1 40 ? -19.307 0.861 15.074 1.00 37.65 40 VAL D N 1
ATOM 2751 C CA . VAL D 1 40 ? -20.662 0.353 15.280 1.00 40.20 40 VAL D CA 1
ATOM 2752 C C . VAL D 1 40 ? -21.649 1.313 15.938 1.00 43.66 40 VAL D C 1
ATOM 2753 O O . VAL D 1 40 ? -22.711 1.593 15.385 1.00 47.42 40 VAL D O 1
ATOM 2757 N N . THR D 1 41 ? -21.303 1.814 17.119 1.00 46.39 41 THR D N 1
ATOM 2758 C CA . THR D 1 41 ? -22.194 2.704 17.851 1.00 48.93 41 THR D CA 1
ATOM 2759 C C . THR D 1 41 ? -22.540 3.978 17.093 1.00 51.07 41 THR D C 1
ATOM 2760 O O . THR D 1 41 ? -23.707 4.253 16.833 1.00 53.63 41 THR D O 1
ATOM 2764 N N . ARG D 1 42 ? -21.526 4.759 16.742 1.00 52.09 42 ARG D N 1
ATOM 2765 C CA . ARG D 1 42 ? -21.752 6.006 16.033 1.00 52.22 42 ARG D CA 1
ATOM 2766 C C . ARG D 1 42 ? -22.157 5.803 14.576 1.00 51.98 42 ARG D C 1
ATOM 2767 O O . ARG D 1 42 ? -22.555 6.750 13.899 1.00 50.54 42 ARG D O 1
ATOM 2775 N N . ASN D 1 43 ? -22.073 4.564 14.098 1.00 51.60 43 ASN D N 1
ATOM 2776 C CA . ASN D 1 43 ? -22.441 4.264 12.715 1.00 51.71 43 ASN D CA 1
ATOM 2777 C C . ASN D 1 43 ? -21.638 5.134 11.742 1.00 50.27 43 ASN D C 1
ATOM 2778 O O . ASN D 1 43 ? -22.201 5.918 10.972 1.00 50.17 43 ASN D O 1
ATOM 2783 N N . SER D 1 44 ? -20.314 4.987 11.797 1.00 48.62 44 SER D N 1
ATOM 2784 C CA . SER D 1 44 ? -19.382 5.733 10.950 1.00 44.90 44 SER D CA 1
ATOM 2785 C C . SER D 1 44 ? -18.037 5.011 10.887 1.00 44.05 44 SER D C 1
ATOM 2786 O O . SER D 1 44 ? -17.849 3.989 11.550 1.00 43.91 44 SER D O 1
ATOM 2789 N N . TYR D 1 45 ? -17.113 5.527 10.077 1.00 42.05 45 TYR D N 1
ATOM 2790 C CA . TYR D 1 45 ? -15.790 4.918 9.935 1.00 41.01 45 TYR D CA 1
ATOM 2791 C C . TYR D 1 45 ? -14.751 5.727 10.682 1.00 39.58 45 TYR D C 1
ATOM 2792 O O . TYR D 1 45 ? -14.791 6.952 10.675 1.00 37.82 45 TYR D O 1
ATOM 2801 N N . ARG D 1 46 ? -13.808 5.047 11.323 1.00 38.08 46 ARG D N 1
ATOM 2802 C CA . ARG D 1 46 ? -12.809 5.781 12.080 1.00 36.83 46 ARG D CA 1
ATOM 2803 C C . ARG D 1 46 ? -11.381 5.295 11.904 1.00 35.45 46 ARG D C 1
ATOM 2804 O O . ARG D 1 46 ? -11.132 4.094 11.794 1.00 32.38 46 ARG D O 1
ATOM 2812 N N . ILE D 1 47 ? -10.447 6.243 11.852 1.00 33.48 47 ILE D N 1
ATOM 2813 C CA . ILE D 1 47 ? -9.039 5.897 11.749 1.00 33.43 47 ILE D CA 1
ATOM 2814 C C . ILE D 1 47 ? -8.485 5.846 13.179 1.00 31.77 47 ILE D C 1
ATOM 2815 O O . ILE D 1 47 ? -8.594 6.800 13.958 1.00 28.45 47 ILE D O 1
ATOM 2820 N N . ILE D 1 48 ? -7.894 4.714 13.518 1.00 31.80 48 ILE D N 1
ATOM 2821 C CA . ILE D 1 48 ? -7.375 4.519 14.850 1.00 27.97 48 ILE D CA 1
ATOM 2822 C C . ILE D 1 48 ? -5.943 4.009 14.890 1.00 30.15 48 ILE D C 1
ATOM 2823 O O . ILE D 1 48 ? -5.586 3.044 14.207 1.00 31.02 48 ILE D O 1
ATOM 2828 N N . SER D 1 49 ? -5.134 4.672 15.707 1.00 27.83 49 SER D N 1
ATOM 2829 C CA . SER D 1 49 ? -3.744 4.293 15.898 1.00 25.77 49 SER D CA 1
ATOM 2830 C C . SER D 1 49 ? -3.396 4.519 17.361 1.00 25.51 49 SER D C 1
ATOM 2831 O O . SER D 1 49 ? -3.712 5.564 17.941 1.00 24.40 49 SER D O 1
ATOM 2834 N N . VAL D 1 50 ? -2.779 3.516 17.964 1.00 26.57 50 VAL D N 1
ATOM 2835 C CA . VAL D 1 50 ? -2.375 3.614 19.347 1.00 27.14 50 VAL D CA 1
ATOM 2836 C C . VAL D 1 50 ? -0.874 3.405 19.358 1.00 30.39 50 VAL D C 1
ATOM 2837 O O . VAL D 1 50 ? -0.305 2.927 18.375 1.00 30.48 50 VAL D O 1
ATOM 2841 N N . ASP D 1 51 ? -0.248 3.807 20.459 1.00 32.40 51 ASP D N 1
ATOM 2842 C CA . ASP D 1 51 ? 1.189 3.685 20.669 1.00 33.56 51 ASP D CA 1
ATOM 2843 C C . ASP D 1 51 ? 1.378 3.750 22.181 1.00 34.15 51 ASP D C 1
ATOM 2844 O O . ASP D 1 51 ? 1.235 4.807 22.800 1.00 32.18 51 ASP D O 1
ATOM 2849 N N . GLY D 1 52 ? 1.661 2.605 22.785 1.00 31.58 52 GLY D N 1
ATOM 2850 C CA . GLY D 1 52 ? 1.816 2.588 24.225 1.00 30.91 52 GLY D CA 1
ATOM 2851 C C . GLY D 1 52 ? 0.460 2.735 24.900 1.00 31.23 52 GLY D C 1
ATOM 2852 O O . GLY D 1 52 ? -0.521 2.104 24.494 1.00 33.46 52 GLY D O 1
ATOM 2853 N N . ALA D 1 53 ? 0.399 3.575 25.926 1.00 29.92 53 ALA D N 1
ATOM 2854 C CA . ALA D 1 53 ? -0.832 3.805 26.670 1.00 29.55 53 ALA D CA 1
ATOM 2855 C C . ALA D 1 53 ? -1.711 4.890 26.047 1.00 27.99 53 ALA D C 1
ATOM 2856 O O . ALA D 1 53 ? -2.723 5.283 26.607 1.00 28.68 53 ALA D O 1
ATOM 2858 N N . LYS D 1 54 ? -1.342 5.380 24.877 1.00 30.33 54 LYS D N 1
ATOM 2859 C CA . LYS D 1 54 ? -2.154 6.426 24.284 1.00 33.30 54 LYS D CA 1
ATOM 2860 C C . LYS D 1 54 ? -2.688 6.126 22.906 1.00 28.71 54 LYS D C 1
ATOM 2861 O O . LYS D 1 54 ? -2.103 5.363 22.154 1.00 26.59 54 LYS D O 1
ATOM 2867 N N . VAL D 1 55 ? -3.835 6.717 22.604 1.00 27.33 55 VAL D N 1
ATOM 2868 C CA . VAL D 1 55 ? -4.440 6.547 21.300 1.00 28.80 55 VAL D CA 1
ATOM 2869 C C . VAL D 1 55 ? -4.104 7.862 20.612 1.00 26.75 55 VAL D C 1
ATOM 2870 O O . VAL D 1 55 ? -4.599 8.914 20.999 1.00 30.25 55 VAL D O 1
ATOM 2874 N N . ILE D 1 56 ? -3.232 7.803 19.615 1.00 28.80 56 ILE D N 1
ATOM 2875 C CA . ILE D 1 56 ? -2.813 9.016 18.930 1.00 30.96 56 ILE D CA 1
ATOM 2876 C C . ILE D 1 56 ? -3.716 9.444 17.771 1.00 33.60 56 ILE D C 1
ATOM 2877 O O . ILE D 1 56 ? -3.735 10.623 17.406 1.00 34.65 56 ILE D O 1
ATOM 2882 N N . ILE D 1 57 ? -4.459 8.505 17.189 1.00 33.75 57 ILE D N 1
ATOM 2883 C CA . ILE D 1 57 ? -5.414 8.846 16.119 1.00 31.47 57 ILE D CA 1
ATOM 2884 C C . ILE D 1 57 ? -6.756 8.156 16.390 1.00 29.43 57 ILE D C 1
ATOM 2885 O O . ILE D 1 57 ? -6.798 6.937 16.550 1.00 30.29 57 ILE D O 1
ATOM 2890 N N . ASN D 1 58 ? -7.828 8.942 16.453 1.00 25.18 58 ASN D N 1
ATOM 2891 C CA . ASN D 1 58 ? -9.176 8.438 16.685 1.00 26.45 58 ASN D CA 1
ATOM 2892 C C . ASN D 1 58 ? -10.084 9.406 15.934 1.00 29.71 58 ASN D C 1
ATOM 2893 O O . ASN D 1 58 ? -10.935 10.085 16.516 1.00 28.69 58 ASN D O 1
ATOM 2898 N N . SER D 1 59 ? -9.892 9.443 14.619 1.00 29.54 59 SER D N 1
ATOM 2899 C CA . SER D 1 59 ? -10.590 10.383 13.751 1.00 29.36 59 SER D CA 1
ATOM 2900 C C . SER D 1 59 ? -11.763 9.865 12.937 1.00 31.57 59 SER D C 1
ATOM 2901 O O . SER D 1 59 ? -11.661 8.867 12.214 1.00 30.13 59 SER D O 1
ATOM 2904 N N . THR D 1 60 ? -12.884 10.563 13.040 1.00 32.15 60 THR D N 1
ATOM 2905 C CA . THR D 1 60 ? -14.061 10.169 12.279 1.00 34.90 60 THR D CA 1
ATOM 2906 C C . THR D 1 60 ? -13.921 10.741 10.871 1.00 36.72 60 THR D C 1
ATOM 2907 O O . THR D 1 60 ? -13.774 11.956 10.700 1.00 35.37 60 THR D O 1
ATOM 2911 N N . ILE D 1 61 ? -13.932 9.855 9.875 1.00 37.87 61 ILE D N 1
ATOM 2912 C CA . ILE D 1 61 ? -13.816 10.261 8.476 1.00 42.70 61 ILE D CA 1
ATOM 2913 C C . ILE D 1 61 ? -15.179 10.566 7.859 1.00 46.60 61 ILE D C 1
ATOM 2914 O O . ILE D 1 61 ? -15.973 9.659 7.601 1.00 45.74 61 ILE D O 1
ATOM 2919 N N . THR D 1 62 ? -15.439 11.845 7.620 1.00 50.73 62 THR D N 1
ATOM 2920 C CA . THR D 1 62 ? -16.690 12.275 7.008 1.00 55.35 62 THR D CA 1
ATOM 2921 C C . THR D 1 62 ? -16.431 12.686 5.550 1.00 58.37 62 THR D C 1
ATOM 2922 O O . THR D 1 62 ? -15.283 12.883 5.145 1.00 58.42 62 THR D O 1
ATOM 2926 N N . PRO D 1 63 ? -17.501 12.819 4.743 1.00 61.84 63 PRO D N 1
ATOM 2927 C CA . PRO D 1 63 ? -17.415 13.202 3.326 1.00 62.31 63 PRO D CA 1
ATOM 2928 C C . PRO D 1 63 ? -16.681 14.514 3.043 1.00 62.54 63 PRO D C 1
ATOM 2929 O O . PRO D 1 63 ? -15.887 14.598 2.109 1.00 62.33 63 PRO D O 1
ATOM 2933 N N . ASN D 1 64 ? -16.952 15.531 3.854 1.00 62.71 64 ASN D N 1
ATOM 2934 C CA . ASN D 1 64 ? -16.336 16.847 3.690 1.00 62.24 64 ASN D CA 1
ATOM 2935 C C . ASN D 1 64 ? -14.837 16.871 3.973 1.00 61.12 64 ASN D C 1
ATOM 2936 O O . ASN D 1 64 ? -14.178 17.889 3.770 1.00 61.59 64 ASN D O 1
ATOM 2941 N N . MET D 1 65 ? -14.298 15.755 4.448 1.00 59.78 65 MET D N 1
ATOM 2942 C CA . MET D 1 65 ? -12.878 15.676 4.754 1.00 56.77 65 MET D CA 1
ATOM 2943 C C . MET D 1 65 ? -12.122 15.194 3.522 1.00 56.14 65 MET D C 1
ATOM 2944 O O . MET D 1 65 ? -12.671 14.457 2.706 1.00 55.68 65 MET D O 1
ATOM 2949 N N . THR D 1 66 ? -10.865 15.612 3.395 1.00 54.61 66 THR D N 1
ATOM 2950 C CA . THR D 1 66 ? -10.028 15.225 2.264 1.00 52.31 66 THR D CA 1
ATOM 2951 C C . THR D 1 66 ? -8.607 14.868 2.706 1.00 51.58 66 THR D C 1
ATOM 2952 O O . THR D 1 66 ? -8.116 15.365 3.716 1.00 47.63 66 THR D O 1
ATOM 2956 N N . PHE D 1 67 ? -7.956 14.001 1.940 1.00 52.54 67 PHE D N 1
ATOM 2957 C CA . PHE D 1 67 ? -6.592 13.587 2.237 1.00 56.44 67 PHE D CA 1
ATOM 2958 C C . PHE D 1 67 ? -5.629 14.118 1.173 1.00 57.32 67 PHE D C 1
ATOM 2959 O O . PHE D 1 67 ? -5.489 13.533 0.099 1.00 54.92 67 PHE D O 1
ATOM 2967 N N . THR D 1 68 ? -4.961 15.223 1.489 1.00 60.06 68 THR D N 1
ATOM 2968 C CA . THR D 1 68 ? -4.014 15.854 0.575 1.00 60.67 68 THR D CA 1
ATOM 2969 C C . THR D 1 68 ? -2.645 15.187 0.644 1.00 62.93 68 THR D C 1
ATOM 2970 O O . THR D 1 68 ? -2.118 14.945 1.731 1.00 65.41 68 THR D O 1
ATOM 2974 N N . LYS D 1 69 ? -2.068 14.897 -0.518 1.00 64.04 69 LYS D N 1
ATOM 2975 C CA . LYS D 1 69 ? -0.756 14.259 -0.596 1.00 64.83 69 LYS D CA 1
ATOM 2976 C C . LYS D 1 69 ? 0.312 15.342 -0.742 1.00 64.91 69 LYS D C 1
ATOM 2977 O O . LYS D 1 69 ? 0.509 15.878 -1.827 1.00 65.74 69 LYS D O 1
ATOM 2983 N N . THR D 1 70 ? 1.004 15.649 0.350 1.00 64.82 70 THR D N 1
ATOM 2984 C CA . THR D 1 70 ? 2.026 16.694 0.345 1.00 63.91 70 THR D CA 1
ATOM 2985 C C . THR D 1 70 ? 3.340 16.334 -0.345 1.00 63.45 70 THR D C 1
ATOM 2986 O O . THR D 1 70 ? 3.805 17.061 -1.224 1.00 64.17 70 THR D O 1
ATOM 2990 N N . SER D 1 71 ? 3.956 15.235 0.070 1.00 61.67 71 SER D N 1
ATOM 2991 C CA . SER D 1 71 ? 5.212 14.814 -0.533 1.00 59.79 71 SER D CA 1
ATOM 2992 C C . SER D 1 71 ? 4.942 13.499 -1.233 1.00 58.66 71 SER D C 1
ATOM 2993 O O . SER D 1 71 ? 3.787 13.171 -1.497 1.00 59.17 71 SER D O 1
ATOM 2996 N N . GLN D 1 72 ? 5.997 12.740 -1.512 1.00 56.58 72 GLN D N 1
ATOM 2997 C CA . GLN D 1 72 ? 5.832 11.472 -2.195 1.00 56.47 72 GLN D CA 1
ATOM 2998 C C . GLN D 1 72 ? 5.488 10.347 -1.235 1.00 56.83 72 GLN D C 1
ATOM 2999 O O . GLN D 1 72 ? 4.838 9.376 -1.619 1.00 56.21 72 GLN D O 1
ATOM 3005 N N . LYS D 1 73 ? 5.925 10.476 0.014 1.00 56.27 73 LYS D N 1
ATOM 3006 C CA . LYS D 1 73 ? 5.643 9.455 1.017 1.00 56.02 73 LYS D CA 1
ATOM 3007 C C . LYS D 1 73 ? 5.005 10.045 2.268 1.00 53.71 73 LYS D C 1
ATOM 3008 O O . LYS D 1 73 ? 5.061 9.449 3.341 1.00 54.43 73 LYS D O 1
ATOM 3014 N N . PHE D 1 74 ? 4.388 11.213 2.123 1.00 52.90 74 PHE D N 1
ATOM 3015 C CA . PHE D 1 74 ? 3.758 11.876 3.253 1.00 53.34 74 PHE D CA 1
ATOM 3016 C C . PHE D 1 74 ? 2.440 12.536 2.862 1.00 53.59 74 PHE D C 1
ATOM 3017 O O . PHE D 1 74 ? 2.376 13.292 1.893 1.00 54.57 74 PHE D O 1
ATOM 3025 N N . GLY D 1 75 ? 1.393 12.233 3.628 1.00 53.76 75 GLY D N 1
ATOM 3026 C CA . GLY D 1 75 ? 0.075 12.793 3.383 1.00 50.29 75 GLY D CA 1
ATOM 3027 C C . GLY D 1 75 ? -0.535 13.333 4.664 1.00 49.52 75 GLY D C 1
ATOM 3028 O O . GLY D 1 75 ? -0.033 13.068 5.762 1.00 48.96 75 GLY D O 1
ATOM 3029 N N . GLN D 1 76 ? -1.620 14.087 4.537 1.00 46.01 76 GLN D N 1
ATOM 3030 C CA . GLN D 1 76 ? -2.263 14.659 5.710 1.00 47.19 76 GLN D CA 1
ATOM 3031 C C . GLN D 1 76 ? -3.763 14.834 5.526 1.00 46.17 76 GLN D C 1
ATOM 3032 O O . GLN D 1 76 ? -4.286 14.646 4.433 1.00 49.38 76 GLN D O 1
ATOM 3038 N N . TRP D 1 77 ? -4.446 15.188 6.610 1.00 43.54 77 TRP D N 1
ATOM 3039 C CA . TRP D 1 77 ? -5.882 15.430 6.585 1.00 40.64 77 TRP D CA 1
ATOM 3040 C C . TRP D 1 77 ? -6.271 16.178 7.854 1.00 42.98 77 TRP D C 1
ATOM 3041 O O . TRP D 1 77 ? -5.636 16.020 8.901 1.00 42.04 77 TRP D O 1
ATOM 3052 N N . ALA D 1 78 ? -7.312 16.995 7.762 1.00 42.46 78 ALA D N 1
ATOM 3053 C CA . ALA D 1 78 ? -7.751 17.778 8.905 1.00 44.39 78 ALA D CA 1
ATOM 3054 C C . ALA D 1 78 ? -8.973 17.173 9.581 1.00 44.95 78 ALA D C 1
ATOM 3055 O O . ALA D 1 78 ? -9.822 16.576 8.924 1.00 46.95 78 ALA D O 1
ATOM 3057 N N . ASP D 1 79 ? -9.050 17.336 10.900 1.00 47.31 79 ASP D N 1
ATOM 3058 C CA . ASP D 1 79 ? -10.174 16.840 11.694 1.00 49.16 79 ASP D CA 1
ATOM 3059 C C . ASP D 1 79 ? -10.710 17.989 12.555 1.00 49.95 79 ASP D C 1
ATOM 3060 O O . ASP D 1 79 ? -10.148 18.314 13.607 1.00 48.39 79 ASP D O 1
ATOM 3065 N N . SER D 1 80 ? -11.796 18.602 12.099 1.00 51.38 80 SER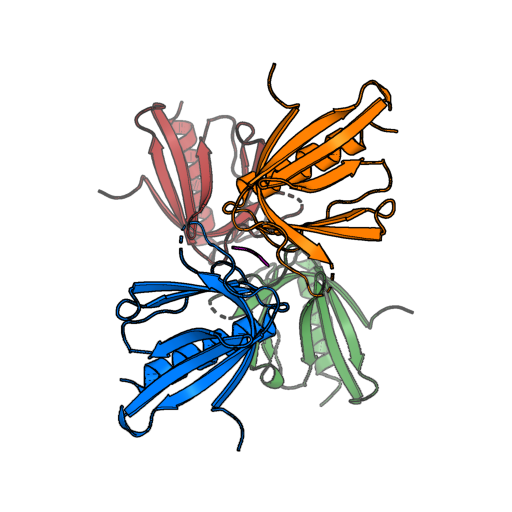 D N 1
ATOM 3066 C CA . SER D 1 80 ? -12.405 19.722 12.807 1.00 55.17 80 SER D CA 1
ATOM 3067 C C . SER D 1 80 ? -13.005 19.303 14.141 1.00 56.97 80 SER D C 1
ATOM 3068 O O . SER D 1 80 ? -12.969 20.062 15.110 1.00 57.78 80 SER D O 1
ATOM 3071 N N . ARG D 1 81 ? -13.557 18.096 14.189 1.00 58.40 81 ARG D N 1
ATOM 3072 C CA . ARG D 1 81 ? -14.175 17.599 15.410 1.00 61.23 81 ARG D CA 1
ATOM 3073 C C . ARG D 1 81 ? -13.123 17.482 16.510 1.00 60.66 81 ARG D C 1
ATOM 3074 O O . ARG D 1 81 ? -13.438 17.554 17.699 1.00 61.25 81 ARG D O 1
ATOM 3082 N N . ALA D 1 82 ? -11.869 17.304 16.108 1.00 58.90 82 ALA D N 1
ATOM 3083 C CA . ALA D 1 82 ? -10.778 17.181 17.066 1.00 57.27 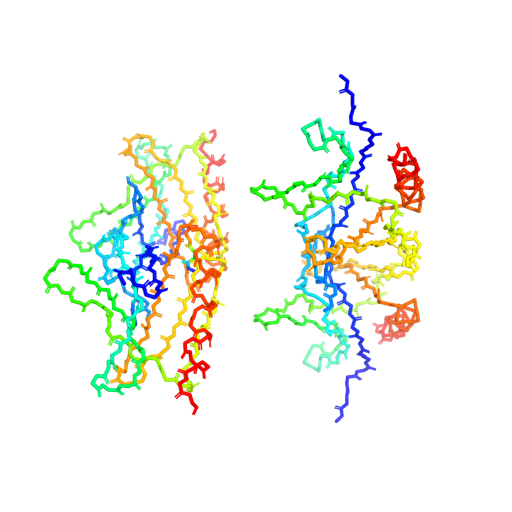82 ALA D CA 1
ATOM 3084 C C . ALA D 1 82 ? -9.941 18.452 17.075 1.00 56.51 82 ALA D C 1
ATOM 3085 O O . ALA D 1 82 ? -9.088 18.638 17.944 1.00 56.79 82 ALA D O 1
ATOM 3087 N N . ASN D 1 83 ? -10.201 19.323 16.103 1.00 57.10 83 ASN D N 1
ATOM 3088 C CA . ASN D 1 83 ? -9.485 20.585 15.970 1.00 55.02 83 ASN D CA 1
ATOM 3089 C C . ASN D 1 83 ? -7.987 20.305 15.926 1.00 53.93 83 ASN D C 1
ATOM 3090 O O . ASN D 1 83 ? -7.229 20.766 16.780 1.00 54.25 83 ASN D O 1
ATOM 3095 N N . THR D 1 84 ? -7.577 19.533 14.920 1.00 51.19 84 THR D N 1
ATOM 3096 C CA . THR D 1 84 ? -6.174 19.170 14.727 1.00 49.63 84 THR D CA 1
ATOM 3097 C C . THR D 1 84 ? -5.934 18.532 13.356 1.00 48.31 84 THR D C 1
ATOM 3098 O O . THR D 1 84 ? -6.835 17.900 12.792 1.00 49.69 84 THR D O 1
ATOM 3102 N N . VAL D 1 85 ? -4.722 18.698 12.824 1.00 44.06 85 VAL D N 1
ATOM 3103 C CA . VAL D 1 85 ? -4.364 18.145 11.513 1.00 43.05 85 VAL D CA 1
ATOM 3104 C C . VAL D 1 85 ? -3.451 16.933 11.656 1.00 43.19 85 VAL D C 1
ATOM 3105 O O . VAL D 1 85 ? -2.477 16.971 12.412 1.00 46.12 85 VAL D O 1
ATOM 3109 N N . PHE D 1 86 ? -3.762 15.866 10.922 1.00 40.95 86 PHE D N 1
ATOM 3110 C CA . PHE D 1 86 ? -2.995 14.620 10.985 1.00 38.88 86 PHE D CA 1
ATOM 3111 C C . PHE D 1 86 ? -2.125 14.369 9.762 1.00 37.64 86 PHE D C 1
ATOM 3112 O O . PHE D 1 86 ? -2.595 14.440 8.624 1.00 36.10 86 PHE D O 1
ATOM 3120 N N . GLY D 1 87 ? -0.859 14.053 10.012 1.00 35.35 87 GLY D N 1
ATOM 3121 C CA . GLY D 1 87 ? 0.073 13.770 8.936 1.00 35.94 87 GLY D CA 1
ATOM 3122 C C . GLY D 1 87 ? 0.667 12.385 9.110 1.00 35.84 87 GLY D C 1
ATOM 3123 O O . GLY D 1 87 ? 0.799 11.909 10.235 1.00 36.42 87 GLY D O 1
ATOM 3124 N N . LEU D 1 88 ? 1.028 11.732 8.008 1.00 35.81 88 LEU D N 1
ATOM 3125 C CA . LEU D 1 88 ? 1.600 10.398 8.083 1.00 35.91 88 LEU D CA 1
ATOM 3126 C C . LEU D 1 88 ? 2.783 10.213 7.134 1.00 39.90 88 LEU D C 1
ATOM 3127 O O . LEU D 1 88 ? 2.757 10.671 5.989 1.00 42.75 88 LEU D O 1
ATOM 3132 N N . GLY D 1 89 ? 3.817 9.530 7.619 1.00 40.02 89 GLY D N 1
ATOM 3133 C CA . GLY D 1 89 ? 4.995 9.279 6.812 1.00 42.05 89 GLY D CA 1
ATOM 3134 C C . GLY D 1 89 ? 5.133 7.797 6.549 1.00 45.44 89 GLY D C 1
ATOM 3135 O O . GLY D 1 89 ? 5.346 7.010 7.472 1.00 44.14 89 GLY D O 1
ATOM 3136 N N . PHE D 1 90 ? 5.008 7.411 5.282 1.00 49.38 90 PHE D N 1
ATOM 3137 C CA . PHE D 1 90 ? 5.100 6.008 4.907 1.00 51.31 90 PHE D CA 1
ATOM 3138 C C . PHE D 1 90 ? 6.501 5.631 4.447 1.00 54.59 90 PHE D C 1
ATOM 3139 O O . PHE D 1 90 ? 7.294 6.497 4.066 1.00 54.78 90 PHE D O 1
ATOM 3147 N N . SER D 1 91 ? 6.803 4.336 4.493 1.00 56.41 91 SER D N 1
ATOM 3148 C CA . SER D 1 91 ? 8.111 3.843 4.082 1.00 59.21 91 SER D CA 1
ATOM 3149 C C . SER D 1 91 ? 8.179 3.686 2.564 1.00 60.45 91 SER D C 1
ATOM 3150 O O . SER D 1 91 ? 9.251 3.440 2.001 1.00 60.74 91 SER D O 1
ATOM 3153 N N . SER D 1 92 ? 7.032 3.827 1.904 1.00 60.19 92 SER D N 1
ATOM 3154 C CA . SER D 1 92 ? 6.975 3.712 0.450 1.00 60.80 92 SER D CA 1
ATOM 3155 C C . SER D 1 92 ? 5.784 4.468 -0.143 1.00 60.00 92 SER D C 1
ATOM 3156 O O . SER D 1 92 ? 4.767 4.673 0.524 1.00 58.23 92 SER D O 1
ATOM 3159 N N . GLU D 1 93 ? 5.929 4.884 -1.399 1.00 60.37 93 GLU D N 1
ATOM 3160 C CA . GLU D 1 93 ? 4.884 5.619 -2.116 1.00 59.60 93 GLU D CA 1
ATOM 3161 C C . GLU D 1 93 ? 3.656 4.725 -2.262 1.00 56.79 93 GLU D C 1
ATOM 3162 O O . GLU D 1 93 ? 2.522 5.203 -2.337 1.00 55.43 93 GLU D O 1
ATOM 3168 N N . LEU D 1 94 ? 3.901 3.421 -2.317 1.00 53.91 94 LEU D N 1
ATOM 3169 C CA . LEU D 1 94 ? 2.834 2.444 -2.465 1.00 54.83 94 LEU D CA 1
ATOM 3170 C C . LEU D 1 94 ? 1.840 2.534 -1.312 1.00 55.21 94 LEU D C 1
ATOM 3171 O O . LEU D 1 94 ? 0.641 2.741 -1.535 1.00 56.04 94 LEU D O 1
ATOM 3176 N N . GLN D 1 95 ? 2.346 2.374 -0.088 1.00 54.00 95 GLN D N 1
ATOM 3177 C CA . GLN D 1 95 ? 1.520 2.448 1.115 1.00 53.62 95 GLN D CA 1
ATOM 3178 C C . GLN D 1 95 ? 0.728 3.748 1.139 1.00 50.58 95 GLN D C 1
ATOM 3179 O O . GLN D 1 95 ? -0.449 3.755 1.483 1.00 51.71 95 GLN D O 1
ATOM 3185 N N . LEU D 1 96 ? 1.378 4.851 0.783 1.00 48.62 96 LEU D N 1
ATOM 3186 C CA . LEU D 1 96 ? 0.709 6.145 0.770 1.00 51.17 96 LEU D CA 1
ATOM 3187 C C . LEU D 1 96 ? -0.505 6.135 -0.155 1.00 52.72 96 LEU D C 1
ATOM 3188 O O . LEU D 1 96 ? -1.613 6.480 0.264 1.00 53.65 96 LEU D O 1
ATOM 3193 N N . THR D 1 97 ? -0.298 5.743 -1.410 1.00 52.43 97 THR D N 1
ATOM 3194 C CA . THR D 1 97 ? -1.389 5.699 -2.378 1.00 51.88 97 THR D CA 1
ATOM 3195 C C . THR D 1 97 ? -2.560 4.861 -1.849 1.00 50.26 97 THR D C 1
ATOM 3196 O O . THR D 1 97 ? -3.711 5.298 -1.869 1.00 48.39 97 THR D O 1
ATOM 3200 N N . LYS D 1 98 ? -2.260 3.661 -1.364 1.00 50.02 98 LYS D N 1
ATOM 3201 C CA . LYS D 1 98 ? -3.292 2.772 -0.833 1.00 50.89 98 LYS D CA 1
ATOM 3202 C C . LYS D 1 98 ? -4.114 3.404 0.302 1.00 49.63 98 LYS D C 1
ATOM 3203 O O . LYS D 1 98 ? -5.343 3.314 0.313 1.00 47.34 98 LYS D O 1
ATOM 3209 N N . PHE D 1 99 ? -3.432 4.025 1.264 1.00 48.42 99 PHE D N 1
ATOM 3210 C CA . PHE D 1 99 ? -4.118 4.653 2.383 1.00 45.78 99 PHE D CA 1
ATOM 3211 C C . PHE D 1 99 ? -4.942 5.824 1.882 1.00 46.16 99 PHE D C 1
ATOM 3212 O O . PHE D 1 99 ? -5.994 6.148 2.448 1.00 43.49 99 PHE D O 1
ATOM 3220 N N . ALA D 1 100 ? -4.451 6.465 0.826 1.00 46.02 100 ALA D N 1
ATOM 3221 C CA . ALA D 1 100 ? -5.147 7.598 0.235 1.00 46.66 100 ALA D CA 1
ATOM 3222 C C . ALA D 1 100 ? -6.452 7.122 -0.412 1.00 46.40 100 ALA D C 1
ATOM 3223 O O . ALA D 1 100 ? -7.492 7.772 -0.287 1.00 47.36 100 ALA D O 1
ATOM 3225 N N . GLU D 1 101 ? -6.391 5.986 -1.098 1.00 45.88 101 GLU D N 1
ATOM 3226 C CA . GLU D 1 101 ? -7.569 5.419 -1.753 1.00 49.98 101 GLU D CA 1
ATOM 3227 C C . GLU D 1 101 ? -8.618 5.003 -0.724 1.00 48.26 101 GLU D C 1
ATOM 3228 O O . GLU D 1 101 ? -9.801 5.308 -0.874 1.00 46.85 101 GLU D O 1
ATOM 3234 N N . LYS D 1 102 ? -8.175 4.307 0.320 1.00 48.48 102 LYS D N 1
ATOM 3235 C CA . LYS D 1 102 ? -9.069 3.861 1.377 1.00 45.29 102 LYS D CA 1
ATOM 3236 C C . LYS D 1 102 ? -9.799 5.035 1.995 1.00 43.16 102 LYS D C 1
ATOM 3237 O O . LYS D 1 102 ? -10.974 4.940 2.336 1.00 43.99 102 LYS D O 1
ATOM 3243 N N . PHE D 1 103 ? -9.096 6.149 2.124 1.00 42.19 103 PHE D N 1
ATOM 3244 C CA . PHE D 1 103 ? -9.670 7.350 2.706 1.00 41.79 103 PHE D CA 1
ATOM 3245 C C . PHE D 1 103 ? -10.884 7.770 1.886 1.00 43.87 103 PHE D C 1
ATOM 3246 O O . PHE D 1 103 ? -11.977 7.993 2.415 1.00 44.76 103 PHE D O 1
ATOM 3254 N N . GLN D 1 104 ? -10.679 7.869 0.582 1.00 43.26 104 GLN D N 1
ATOM 3255 C CA . GLN D 1 104 ? -11.739 8.260 -0.327 1.00 45.99 104 GLN D CA 1
ATOM 3256 C C . GLN D 1 104 ? -12.863 7.231 -0.312 1.00 44.37 104 GLN D C 1
ATOM 3257 O O . GLN D 1 104 ? -14.042 7.574 -0.201 1.00 42.12 104 GLN D O 1
ATOM 3263 N N . GLU D 1 105 ? -12.487 5.964 -0.425 1.00 42.48 105 GLU D N 1
ATOM 3264 C CA . GLU D 1 105 ? -13.465 4.892 -0.422 1.00 42.11 105 GLU D CA 1
ATOM 3265 C C . GLU D 1 105 ? -14.380 5.024 0.779 1.00 44.65 105 GLU D C 1
ATOM 3266 O O . GLU D 1 105 ? -15.601 5.064 0.644 1.00 46.67 105 GLU D O 1
ATOM 3272 N N . VAL D 1 106 ? -13.773 5.088 1.959 1.00 44.62 106 VAL D N 1
ATOM 3273 C CA . VAL D 1 106 ? -14.510 5.205 3.201 1.00 43.23 106 VAL D CA 1
ATOM 3274 C C . VAL D 1 106 ? -15.447 6.399 3.195 1.00 44.08 106 VAL D C 1
ATOM 3275 O O . VAL D 1 106 ? -16.581 6.291 3.645 1.00 44.55 106 VAL D O 1
ATOM 3279 N N . ARG D 1 107 ? -14.987 7.534 2.685 1.00 44.71 107 ARG D N 1
ATOM 3280 C CA . ARG D 1 107 ? -15.830 8.723 2.632 1.00 50.32 107 ARG D CA 1
ATOM 3281 C C . ARG D 1 107 ? -17.086 8.502 1.776 1.00 53.61 107 ARG D C 1
ATOM 3282 O O . ARG D 1 107 ? -18.206 8.776 2.215 1.00 52.01 107 ARG D O 1
ATOM 3290 N N . GLU D 1 108 ? -16.897 8.016 0.552 1.00 57.52 108 GLU D N 1
ATOM 3291 C CA . GLU D 1 108 ? -18.027 7.759 -0.333 1.00 62.10 108 GLU D CA 1
ATOM 3292 C C . GLU D 1 108 ? -18.983 6.753 0.284 1.00 63.31 108 GLU D C 1
ATOM 3293 O O . GLU D 1 108 ? -20.203 6.921 0.212 1.00 65.41 108 GLU D O 1
ATOM 3299 N N . ALA D 1 109 ? -18.424 5.704 0.878 1.00 63.34 109 ALA D N 1
ATOM 3300 C CA . ALA D 1 109 ? -19.218 4.658 1.517 1.00 63.95 109 ALA D CA 1
ATOM 3301 C C . ALA D 1 109 ? -20.037 5.247 2.655 1.00 66.16 109 ALA D C 1
ATOM 3302 O O . ALA D 1 109 ? -21.086 4.719 3.017 1.00 67.07 109 ALA D O 1
ATOM 3304 N N . ALA D 1 110 ? -19.546 6.347 3.215 1.00 69.31 110 ALA D N 1
ATOM 3305 C CA . ALA D 1 110 ? -20.218 7.013 4.320 1.00 72.49 110 ALA D CA 1
ATOM 3306 C C . ALA D 1 110 ? -21.514 7.640 3.839 1.00 74.57 110 ALA D C 1
ATOM 3307 O O . ALA D 1 110 ? -22.555 7.498 4.480 1.00 76.32 110 ALA D O 1
ATOM 3309 N N . ARG D 1 111 ? -21.449 8.331 2.707 1.00 76.06 111 ARG D N 1
ATOM 3310 C CA . ARG D 1 111 ? -22.631 8.969 2.152 1.00 77.53 111 ARG D CA 1
ATOM 3311 C C . ARG D 1 111 ? -23.768 7.956 2.053 1.00 77.84 111 ARG D C 1
ATOM 3312 O O . ARG D 1 111 ? -24.914 8.314 2.404 1.00 78.45 111 ARG D O 1
ATOM 3321 N N . PHE E 2 1 ? 11.128 14.649 36.776 0.00 58.64 201 PHE E N 1
ATOM 3322 C CA . PHE E 2 1 ? 10.815 14.065 38.078 0.00 58.14 201 PHE E CA 1
ATOM 3323 C C . PHE E 2 1 ? 9.387 13.518 38.000 0.00 58.17 201 PHE E C 1
ATOM 3324 O O . PHE E 2 1 ? 8.610 13.650 38.945 0.00 60.35 201 PHE E O 1
ATOM 3332 N N . ALA E 2 2 ? 9.048 12.901 36.873 0.00 53.88 202 ALA E N 1
ATOM 3333 C CA . ALA E 2 2 ? 7.712 12.368 36.681 0.00 56.65 202 ALA E CA 1
ATOM 3334 C C . ALA E 2 2 ? 7.398 11.193 37.606 0.00 59.77 202 ALA E C 1
ATOM 3335 O O . ALA E 2 2 ? 8.222 10.802 38.428 0.00 62.05 202 ALA E O 1
ATOM 3337 N N . PHE E 2 3 ? 6.192 10.645 37.473 0.00 61.17 203 PHE E N 1
ATOM 3338 C CA . PHE E 2 3 ? 5.749 9.498 38.271 0.00 61.92 203 PHE E CA 1
ATOM 3339 C C . PHE E 2 3 ? 5.064 8.458 37.384 0.00 63.68 203 PHE E C 1
ATOM 3340 O O . PHE E 2 3 ? 5.255 8.437 36.164 0.00 64.86 203 PHE E O 1
#